Protein AF-Q87CV7-F1 (afdb_monomer_lite)

Radius of gyration: 21.13 Å; chains: 1; bounding box: 57×53×52 Å

Foldseek 3Di:
DAAEQADACPALCNVVLDAHRKDKAKAWPDPDLPPLQAKTKIKIWIQGPVRDTDIWIWTFHRDPPPQDADADDPPDLEQPPPDFDDPHSRSVVNCVVQNPPPPRTRYYHDAHDDQFDWDDPPDPWIFTFDGHAPGQCLVQQAWGGKTFDPPWFQPWDWDDDRNWIKIFTQTKTWIQHPVRDITIGTDGDIHIDYPRAWIWTWDCDPQEIEIETAEQDLVSLVVVLVSVVPDNHLEYEYELANHQYYDPVSLLSSCLQQDPWQQWQKWKAFPPDIDTDTRHPDGDHDPRAYAYEYTQNRHASSLSNNLSCVVVVSYFYFEAFYNLHNFQWDWDQDPVRDIDTGGGIFIAGPVRHGSHPGTDGGPYYDYQTSVCSNVSHDLRVVQRVQVSVVHHDD

Secondary structure (DSSP, 8-state):
-EEE----TTSHHHHTT--TT-EEEEEESSS----TTSPEEEEEEEE-TT--EEEEEEEEPPPPTTPPPPPPPTT--EEE--SSS-SSHHHHHHTHHHHH-TTS---EEE----SEEE--TTSSS-BEEEE-TTSHHHHTT--TT-EEPTT-B--EEEEEETTEEEEEEEEEEEEE-TTS-EEEEEEEEEEEE----S-EEEEEETTEEEEEESSB-HHHHHHHHHHHHHS--SEEEEE-TT---B-TTHHHHHHHTTS-TT-EEEEEEETTEEEEEEPPSS-----S-EEEEE-TT--THHHHHHHHHHHTTS-EEEES-------EEEEEE-TTS-EEEEEEEEEE-TTS-B-TTT----SEE----HHHHHHT--HHHHHHHHHHTT----

Structure (mmCIF, N/CA/C/O backbone):
data_AF-Q87CV7-F1
#
_entry.id   AF-Q87CV7-F1
#
loop_
_atom_site.group_PDB
_atom_site.id
_atom_site.type_symbol
_atom_site.label_atom_id
_atom_site.label_alt_id
_atom_site.label_comp_id
_atom_site.label_asym_id
_atom_site.label_entity_id
_atom_site.label_seq_id
_atom_site.pdbx_PDB_ins_code
_atom_site.Cartn_x
_atom_site.Cartn_y
_atom_site.Cartn_z
_atom_site.occupancy
_atom_site.B_iso_or_equiv
_atom_site.auth_seq_id
_atom_site.auth_comp_id
_atom_site.auth_asym_id
_atom_site.auth_atom_id
_atom_site.pdbx_PDB_model_num
ATOM 1 N N . MET A 1 1 ? -0.797 21.996 -19.245 1.00 59.47 1 MET A N 1
ATOM 2 C CA . MET A 1 1 ? -0.765 20.601 -18.753 1.00 59.47 1 MET A CA 1
ATOM 3 C C . MET A 1 1 ? 0.389 19.890 -19.426 1.00 59.47 1 MET A C 1
ATOM 5 O O . MET A 1 1 ? 0.433 19.869 -20.654 1.00 59.47 1 MET A O 1
ATOM 9 N N . SER A 1 2 ? 1.285 19.323 -18.631 1.00 57.88 2 SER A N 1
ATOM 10 C CA . SER A 1 2 ? 2.445 18.556 -19.068 1.00 57.88 2 SER A CA 1
ATOM 11 C C . SER A 1 2 ? 2.042 17.174 -19.558 1.00 57.88 2 SER A C 1
ATOM 13 O O . SER A 1 2 ? 1.225 16.517 -18.917 1.00 57.88 2 SER A O 1
ATOM 15 N N . LYS A 1 3 ? 2.643 16.684 -20.645 1.00 57.72 3 LYS A N 1
ATOM 16 C CA . LYS A 1 3 ? 2.554 15.259 -21.006 1.00 57.72 3 LYS A CA 1
ATOM 17 C C . LYS A 1 3 ? 3.540 14.445 -20.162 1.00 57.72 3 LYS A C 1
ATOM 19 O O . LYS A 1 3 ? 4.710 14.809 -20.075 1.00 57.72 3 LYS A O 1
ATOM 24 N N . VAL A 1 4 ? 3.081 13.340 -19.583 1.00 59.94 4 VAL A N 1
ATOM 25 C CA . VAL A 1 4 ? 3.905 12.357 -18.871 1.00 59.94 4 VAL A CA 1
ATOM 26 C C . VAL A 1 4 ? 4.611 11.502 -19.908 1.00 59.94 4 VAL A C 1
ATOM 28 O O . VAL A 1 4 ? 3.972 10.778 -20.666 1.00 59.94 4 VAL A O 1
ATOM 31 N N . LEU A 1 5 ? 5.930 11.591 -19.983 1.00 49.81 5 LEU A N 1
ATOM 32 C CA . LEU A 1 5 ? 6.714 10.846 -20.968 1.00 49.81 5 LEU A CA 1
ATOM 33 C C . LEU A 1 5 ? 7.388 9.622 -20.361 1.00 49.81 5 LEU A C 1
ATOM 35 O O . LEU A 1 5 ? 7.790 8.726 -21.097 1.00 49.81 5 LEU A O 1
ATOM 39 N N . SER A 1 6 ? 7.479 9.558 -19.035 1.00 50.50 6 SER A N 1
ATOM 40 C CA . SER A 1 6 ? 7.930 8.392 -18.274 1.00 50.50 6 SER A CA 1
ATOM 41 C C . SER A 1 6 ? 7.643 8.623 -16.767 1.00 50.50 6 SER A C 1
ATOM 43 O O . SER A 1 6 ? 7.444 9.774 -16.375 1.00 50.50 6 SER A O 1
ATOM 45 N N . LEU A 1 7 ? 7.476 7.563 -15.951 1.00 57.84 7 LEU A N 1
ATOM 46 C CA . LEU A 1 7 ? 7.056 7.670 -14.538 1.00 57.84 7 LEU A CA 1
ATOM 47 C C . LEU A 1 7 ? 7.445 6.442 -13.684 1.00 57.84 7 LEU A C 1
ATOM 49 O O . LEU A 1 7 ? 7.144 5.319 -14.078 1.00 57.84 7 LEU A O 1
ATOM 53 N N . GLU A 1 8 ? 8.054 6.648 -12.509 1.00 53.50 8 GLU A N 1
ATOM 54 C CA . GLU A 1 8 ? 8.422 5.584 -11.553 1.00 53.50 8 GLU A CA 1
ATOM 55 C C . GLU A 1 8 ? 7.180 4.942 -10.944 1.00 53.50 8 GLU A C 1
ATOM 57 O O . GLU A 1 8 ? 6.275 5.657 -10.506 1.00 53.50 8 GLU A O 1
ATOM 62 N N . THR A 1 9 ? 7.165 3.613 -10.831 1.00 51.00 9 THR A N 1
ATOM 63 C CA . THR A 1 9 ? 6.033 2.880 -10.233 1.00 51.00 9 THR A CA 1
ATOM 64 C C . THR A 1 9 ? 5.807 3.212 -8.767 1.00 51.00 9 THR A C 1
ATOM 66 O O . THR A 1 9 ? 4.702 3.098 -8.258 1.00 51.00 9 THR A O 1
ATOM 69 N N . TRP A 1 10 ? 6.861 3.654 -8.091 1.00 50.94 10 TRP A N 1
ATOM 70 C CA . TRP A 1 10 ? 6.810 4.044 -6.691 1.00 50.94 10 TRP A CA 1
ATOM 71 C C . TRP A 1 10 ? 6.433 5.510 -6.503 1.00 50.94 10 TRP A C 1
ATOM 73 O O . TRP A 1 10 ? 6.238 5.924 -5.371 1.00 50.94 10 TRP A O 1
ATOM 83 N N . SER A 1 11 ? 6.356 6.314 -7.573 1.00 60.00 11 SER A N 1
ATOM 84 C CA . SER A 1 11 ? 6.033 7.737 -7.445 1.00 60.00 11 SER A CA 1
ATOM 85 C C . SER A 1 11 ? 4.602 7.933 -6.921 1.00 60.00 11 SER A C 1
ATOM 87 O O . SER A 1 11 ? 3.707 7.155 -7.275 1.00 60.00 11 SER A O 1
ATOM 89 N N . PRO A 1 12 ? 4.329 9.012 -6.162 1.00 62.84 12 PRO A N 1
ATOM 90 C CA . PRO A 1 12 ? 2.970 9.308 -5.718 1.00 62.84 12 PRO A CA 1
ATOM 91 C C . PRO A 1 12 ? 2.009 9.450 -6.907 1.00 62.84 12 PRO A C 1
ATOM 93 O O . PRO A 1 12 ? 0.870 9.004 -6.847 1.00 62.84 12 PRO A O 1
ATOM 96 N N . LEU A 1 13 ? 2.464 10.007 -8.034 1.00 69.75 13 LEU A N 1
ATOM 97 C CA . LEU A 1 13 ? 1.660 10.118 -9.256 1.00 69.75 13 LEU A CA 1
ATOM 98 C C . LEU A 1 13 ? 1.253 8.742 -9.801 1.00 69.75 13 LEU A C 1
ATOM 100 O O . LEU A 1 13 ? 0.099 8.535 -10.182 1.00 69.75 13 LEU A O 1
ATOM 104 N N . TYR A 1 14 ? 2.179 7.784 -9.814 1.00 68.12 14 TYR A N 1
ATOM 105 C CA . TYR A 1 14 ? 1.901 6.443 -10.314 1.00 68.12 14 TYR A CA 1
ATOM 106 C C . TYR A 1 14 ? 0.909 5.694 -9.422 1.00 68.12 14 TYR A C 1
ATOM 108 O O . TYR A 1 14 ? -0.014 5.055 -9.948 1.00 68.12 14 TYR A O 1
ATOM 116 N N . ALA A 1 15 ? 1.043 5.839 -8.099 1.00 62.12 15 ALA A N 1
ATOM 117 C CA . ALA A 1 15 ? 0.104 5.301 -7.114 1.00 62.12 15 ALA A CA 1
ATOM 118 C C . ALA A 1 15 ? -1.333 5.804 -7.355 1.00 62.12 15 ALA A C 1
ATOM 120 O O . ALA A 1 15 ? -2.298 5.059 -7.196 1.00 62.12 15 ALA A O 1
ATOM 121 N N . HIS A 1 16 ? -1.488 7.027 -7.869 1.00 71.44 16 HIS A N 1
ATOM 122 C CA . HIS A 1 16 ? -2.791 7.582 -8.244 1.00 71.44 16 HIS A CA 1
ATOM 123 C C . HIS A 1 16 ? -3.265 7.240 -9.651 1.00 71.44 16 HIS A C 1
ATOM 125 O O . HIS A 1 16 ? -4.290 7.760 -10.095 1.00 71.44 16 HIS A O 1
ATOM 131 N N . GLY A 1 17 ? -2.590 6.340 -10.356 1.00 69.44 17 GLY A N 1
ATOM 132 C CA . GLY A 1 17 ? -3.036 5.915 -11.677 1.00 69.44 17 GLY A CA 1
ATOM 133 C C . GLY A 1 17 ? -2.539 6.794 -12.822 1.00 69.44 17 GLY A C 1
ATOM 134 O O . GLY A 1 17 ? -2.975 6.575 -13.947 1.00 69.44 17 GLY A O 1
ATOM 135 N N . VAL A 1 18 ? -1.624 7.742 -12.581 1.00 73.00 18 VAL A N 1
ATOM 136 C CA . VAL A 1 18 ? -0.948 8.453 -13.674 1.00 73.00 18 VAL A CA 1
ATOM 137 C C . VAL A 1 18 ? -0.052 7.469 -14.423 1.00 73.00 18 VAL A C 1
ATOM 139 O O . VAL A 1 18 ? 0.649 6.652 -13.817 1.00 73.00 18 VAL A O 1
ATOM 142 N N . ARG A 1 19 ? -0.087 7.511 -15.753 1.00 72.69 19 ARG A N 1
ATOM 143 C CA . ARG A 1 19 ? 0.708 6.655 -16.636 1.00 72.69 19 ARG A CA 1
ATOM 144 C C . ARG A 1 19 ? 1.446 7.478 -17.681 1.00 72.69 19 ARG A C 1
ATOM 146 O O . ARG A 1 19 ? 1.145 8.643 -17.930 1.00 72.69 19 ARG A O 1
ATOM 153 N N . VAL A 1 20 ? 2.417 6.835 -18.321 1.00 67.75 20 VAL A N 1
ATOM 154 C CA . VAL A 1 20 ? 3.064 7.378 -19.516 1.00 67.75 20 VAL A CA 1
ATOM 155 C C . VAL A 1 20 ? 2.007 7.660 -20.586 1.00 67.75 20 VAL A C 1
ATOM 157 O O . VAL A 1 20 ? 1.092 6.869 -20.796 1.00 67.75 20 VAL A O 1
ATOM 160 N N . GLY A 1 21 ? 2.114 8.818 -21.228 1.00 61.22 21 GLY A N 1
ATOM 161 C CA . GLY A 1 21 ? 1.169 9.322 -22.220 1.00 61.22 21 GLY A CA 1
ATOM 162 C C . GLY A 1 21 ? 0.087 10.247 -21.658 1.00 61.22 21 GLY A C 1
ATOM 163 O O . GLY A 1 21 ? -0.447 11.051 -22.427 1.00 61.22 21 GLY A O 1
ATOM 164 N N . ASP A 1 22 ? -0.200 10.184 -20.356 1.00 74.44 22 ASP A N 1
ATOM 165 C CA . ASP A 1 22 ? -1.218 11.019 -19.714 1.00 74.44 22 ASP A CA 1
ATOM 166 C C . ASP A 1 22 ? -0.803 12.496 -19.664 1.00 74.44 22 ASP A C 1
ATOM 168 O O . ASP A 1 22 ? 0.359 12.850 -19.875 1.00 74.44 22 ASP A O 1
ATOM 172 N N . ARG A 1 23 ? -1.758 13.387 -19.389 1.00 69.25 23 ARG A N 1
ATOM 173 C CA . ARG A 1 23 ? -1.505 14.815 -19.174 1.00 69.25 23 ARG A CA 1
ATOM 174 C C . ARG A 1 23 ? -1.746 15.170 -17.716 1.00 69.25 23 ARG A C 1
ATOM 176 O O . ARG A 1 23 ? -2.777 14.802 -17.168 1.00 69.25 23 ARG A O 1
ATOM 183 N N . ILE A 1 24 ? -0.838 15.918 -17.103 1.00 69.62 24 ILE A N 1
ATOM 184 C CA . ILE A 1 24 ? -0.969 16.381 -15.719 1.00 69.62 24 ILE A CA 1
ATOM 185 C C . ILE A 1 24 ? -0.752 17.892 -15.605 1.00 69.62 24 ILE A C 1
ATOM 187 O O . ILE A 1 24 ? -0.090 18.512 -16.435 1.00 69.62 24 ILE A O 1
ATOM 191 N N . LEU A 1 25 ? -1.311 18.496 -14.572 1.00 63.84 25 LEU A N 1
ATOM 192 C CA . LEU A 1 25 ? -0.967 19.822 -14.077 1.00 63.84 25 LEU A CA 1
ATOM 193 C C . LEU A 1 25 ? -0.673 19.651 -12.591 1.00 63.84 25 LEU A C 1
ATOM 195 O O . LEU A 1 25 ? -1.509 19.108 -11.876 1.00 63.84 25 LEU A O 1
ATOM 199 N N . LEU A 1 26 ? 0.514 20.067 -12.165 1.00 66.50 26 LEU A N 1
ATOM 200 C CA . LEU A 1 26 ? 0.922 20.037 -10.766 1.00 66.50 26 LEU A CA 1
ATOM 201 C C . LEU A 1 26 ? 0.898 21.459 -10.223 1.00 66.50 26 LEU A C 1
ATOM 203 O O . LEU A 1 26 ? 1.357 22.369 -10.911 1.00 66.50 26 LEU A O 1
ATOM 207 N N . ASP A 1 27 ? 0.385 21.616 -9.010 1.00 64.06 27 ASP A N 1
ATOM 208 C CA . ASP A 1 27 ? 0.384 22.869 -8.259 1.00 64.06 27 ASP A CA 1
ATOM 209 C C . ASP A 1 27 ? 0.760 22.592 -6.794 1.00 64.06 27 ASP A C 1
ATOM 211 O O . ASP A 1 27 ? 0.658 21.455 -6.322 1.00 64.06 27 ASP A O 1
ATOM 215 N N . THR A 1 28 ? 1.211 23.615 -6.074 1.00 73.31 28 THR A N 1
ATOM 216 C CA . THR A 1 28 ? 1.473 23.536 -4.631 1.00 73.31 28 THR A CA 1
ATOM 217 C C . THR A 1 28 ? 0.249 23.976 -3.840 1.00 73.31 28 THR A C 1
ATOM 219 O O . THR A 1 28 ? -0.378 24.989 -4.143 1.00 73.31 28 THR A O 1
ATOM 222 N N . LEU A 1 29 ? -0.084 23.219 -2.796 1.00 72.50 29 LEU A N 1
ATOM 223 C CA . LEU A 1 29 ? -1.111 23.606 -1.825 1.00 72.50 29 LEU A CA 1
ATOM 224 C C . LEU A 1 29 ? -0.536 24.436 -0.675 1.00 72.50 29 LEU A C 1
ATOM 226 O O . LEU A 1 29 ? -1.286 25.071 0.068 1.00 72.50 29 LEU A O 1
ATOM 230 N N . ASP A 1 30 ? 0.785 24.432 -0.514 1.00 75.50 30 ASP A N 1
ATOM 231 C CA . ASP A 1 30 ? 1.468 25.230 0.492 1.00 75.50 30 ASP A CA 1
ATOM 232 C C . ASP A 1 30 ? 1.841 26.604 -0.076 1.00 75.50 30 ASP A C 1
ATOM 234 O O . ASP A 1 30 ? 2.359 26.721 -1.188 1.00 75.50 30 ASP A O 1
ATOM 238 N N . THR A 1 31 ? 1.598 27.651 0.718 1.00 65.94 31 THR A N 1
ATOM 239 C CA . THR A 1 31 ? 1.900 29.051 0.369 1.00 65.94 31 THR A CA 1
ATOM 240 C C . THR A 1 31 ? 3.389 29.374 0.428 1.00 65.94 31 THR A C 1
ATOM 242 O O . THR A 1 31 ? 3.829 30.360 -0.153 1.00 65.94 31 THR A O 1
ATOM 245 N N . ASP A 1 32 ? 4.161 28.573 1.163 1.00 69.12 32 ASP A N 1
ATOM 246 C CA . ASP A 1 32 ? 5.610 28.687 1.227 1.00 69.12 32 ASP A CA 1
ATOM 247 C C . ASP A 1 32 ? 6.246 27.300 1.235 1.00 69.12 32 ASP A C 1
ATOM 249 O O . ASP A 1 32 ? 6.211 26.578 2.229 1.00 69.12 32 ASP A O 1
ATOM 253 N N . ILE A 1 33 ? 6.853 26.951 0.106 1.00 68.56 33 ILE A N 1
ATOM 254 C CA . ILE A 1 33 ? 7.613 25.714 -0.054 1.00 68.56 33 ILE A CA 1
ATOM 255 C C . ILE A 1 33 ? 9.106 25.908 0.235 1.00 68.56 33 ILE A C 1
ATOM 257 O O . ILE A 1 33 ? 9.883 25.017 -0.068 1.00 68.56 33 ILE A O 1
ATOM 261 N N . SER A 1 34 ? 9.559 27.049 0.771 1.00 67.75 34 SER A N 1
ATOM 262 C CA . SER A 1 34 ? 10.992 27.321 0.993 1.00 67.75 34 SER A CA 1
ATOM 263 C C . SER A 1 34 ? 11.606 26.550 2.169 1.00 67.75 34 SER A C 1
ATOM 265 O O . SER A 1 34 ? 12.819 26.317 2.187 1.00 67.75 34 SER A O 1
ATOM 267 N N . ASP A 1 35 ? 10.782 26.115 3.127 1.00 72.50 35 ASP A N 1
ATOM 268 C CA . ASP A 1 35 ? 11.215 25.342 4.292 1.00 72.50 35 ASP A CA 1
ATOM 269 C C . ASP A 1 35 ? 11.581 23.908 3.881 1.00 72.50 35 ASP A C 1
ATOM 271 O O . ASP A 1 35 ? 10.729 23.070 3.593 1.00 72.50 35 ASP A O 1
ATOM 275 N N . LYS A 1 36 ? 12.884 23.619 3.849 1.00 65.19 36 LYS A N 1
ATOM 276 C CA . LYS A 1 36 ? 13.444 22.330 3.408 1.00 65.19 36 LYS A CA 1
ATOM 277 C C . LYS A 1 36 ? 13.217 21.188 4.399 1.00 65.19 36 LYS A C 1
ATOM 279 O O . LYS A 1 36 ? 13.501 20.044 4.064 1.00 65.19 36 LYS A O 1
ATOM 284 N N . ASN A 1 37 ? 12.742 21.499 5.604 1.00 66.69 37 ASN A N 1
ATOM 285 C CA . ASN A 1 37 ? 12.539 20.523 6.671 1.00 66.69 37 ASN A CA 1
ATOM 286 C C . ASN A 1 37 ? 11.070 20.112 6.827 1.00 66.69 37 ASN A C 1
ATOM 288 O O . ASN A 1 37 ? 1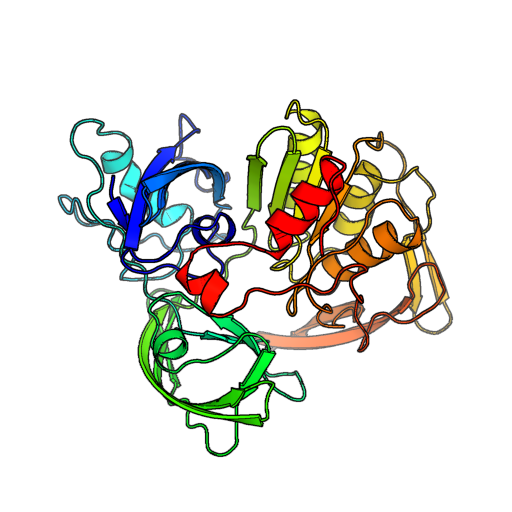0.756 19.315 7.710 1.00 66.69 37 ASN A O 1
ATOM 292 N N . LYS A 1 38 ? 10.165 20.656 6.006 1.00 70.25 38 LYS A N 1
ATOM 293 C CA . LYS A 1 38 ? 8.736 20.329 6.033 1.00 70.25 38 LYS A CA 1
ATOM 294 C C . LYS A 1 38 ? 8.317 19.647 4.742 1.00 70.25 38 LYS A C 1
ATOM 296 O O . LYS A 1 38 ? 8.715 20.146 3.698 1.00 70.25 38 LYS A O 1
ATOM 301 N N . PRO A 1 39 ? 7.484 18.594 4.792 1.00 69.06 39 PRO A N 1
ATOM 302 C CA . PRO A 1 39 ? 6.888 18.021 3.593 1.00 69.06 39 PRO A CA 1
ATOM 303 C C . PRO A 1 39 ? 6.178 19.086 2.750 1.00 69.06 39 PRO A C 1
ATOM 305 O O . PRO A 1 39 ? 5.566 19.996 3.310 1.00 69.06 39 PRO A O 1
ATOM 308 N N . VAL A 1 40 ? 6.226 18.943 1.426 1.00 72.62 40 VAL A N 1
ATOM 309 C CA . VAL A 1 40 ? 5.489 19.806 0.488 1.00 72.62 40 VAL A CA 1
ATOM 310 C C . VAL A 1 40 ? 4.243 19.083 0.006 1.00 72.62 40 VAL A C 1
ATOM 312 O O . VAL A 1 40 ? 4.328 17.957 -0.492 1.00 72.62 40 VAL A O 1
ATOM 315 N N . ARG A 1 41 ? 3.091 19.741 0.130 1.00 75.88 41 ARG A N 1
ATOM 316 C CA . ARG A 1 41 ? 1.799 19.241 -0.340 1.00 75.88 41 ARG A CA 1
ATOM 317 C C . ARG A 1 41 ? 1.542 19.693 -1.764 1.00 75.88 41 ARG A C 1
ATOM 319 O O . ARG A 1 41 ? 1.539 20.888 -2.068 1.00 75.88 41 ARG A O 1
ATOM 326 N N . LEU A 1 42 ? 1.292 18.724 -2.631 1.00 75.06 42 LEU A N 1
ATOM 327 C CA . LEU A 1 42 ? 1.059 18.946 -4.047 1.00 75.06 42 LEU A CA 1
ATOM 328 C C . LEU A 1 42 ? -0.345 18.528 -4.436 1.00 75.06 42 LEU A C 1
ATOM 330 O O . LEU A 1 42 ? -0.855 17.500 -3.997 1.00 75.06 42 LEU A O 1
ATOM 334 N N . TYR A 1 43 ? -0.927 19.318 -5.325 1.00 77.56 43 TYR A N 1
ATOM 335 C CA . TYR A 1 43 ? -2.158 19.016 -6.025 1.00 77.56 43 TYR A CA 1
ATOM 336 C C . TYR A 1 43 ? -1.835 18.605 -7.463 1.00 77.56 43 TYR A C 1
ATOM 338 O O . TYR A 1 43 ? -1.016 19.232 -8.137 1.00 77.56 43 TYR A O 1
ATOM 346 N N . CYS A 1 44 ? -2.484 17.547 -7.946 1.00 77.94 44 CYS A N 1
ATOM 347 C CA . CYS A 1 44 ? -2.369 17.077 -9.319 1.00 77.94 44 CYS A CA 1
ATOM 348 C C . CYS A 1 44 ? -3.739 17.013 -9.991 1.00 77.94 44 CYS A C 1
ATOM 350 O O . CYS A 1 44 ? -4.612 16.253 -9.568 1.00 77.94 44 CYS A O 1
ATOM 352 N N . TYR A 1 45 ? -3.882 17.738 -11.099 1.00 73.12 45 TYR A N 1
ATOM 353 C CA . TYR A 1 45 ? -4.975 17.578 -12.052 1.00 73.12 45 TYR A CA 1
ATOM 354 C C . TYR A 1 45 ? -4.506 16.687 -13.209 1.00 73.12 45 TYR A C 1
ATOM 356 O O . TYR A 1 45 ? -3.627 17.061 -13.985 1.00 73.12 45 TYR A O 1
ATOM 364 N N . HIS A 1 46 ? -5.074 15.490 -13.325 1.00 82.69 46 HIS A N 1
ATOM 365 C CA . HIS A 1 46 ? -4.677 14.421 -14.244 1.00 82.69 46 HIS A CA 1
ATOM 366 C C . HIS A 1 46 ? -5.764 14.158 -15.290 1.00 82.69 46 HIS A C 1
ATOM 368 O O . HIS A 1 46 ? -6.943 14.042 -14.970 1.00 82.69 46 HIS A O 1
ATOM 374 N N . ILE A 1 47 ? -5.364 14.036 -16.556 1.00 72.62 47 ILE A N 1
ATOM 375 C CA . ILE A 1 47 ? -6.194 13.564 -17.666 1.00 72.62 47 ILE A CA 1
ATOM 376 C C . ILE A 1 47 ? -5.494 12.369 -18.299 1.00 72.62 47 ILE A C 1
ATOM 378 O O . ILE A 1 47 ? -4.394 12.509 -18.843 1.00 72.62 47 ILE A O 1
ATOM 382 N N . ASN A 1 48 ? -6.125 11.199 -18.258 1.00 78.31 48 ASN A N 1
ATOM 383 C CA . ASN A 1 48 ? -5.547 10.019 -18.883 1.00 78.31 48 ASN A CA 1
ATOM 384 C C . ASN A 1 48 ? -5.675 10.043 -20.418 1.00 78.31 48 ASN A C 1
ATOM 386 O O . ASN A 1 48 ? -6.401 10.852 -20.998 1.00 78.31 48 ASN A O 1
ATOM 390 N N . THR A 1 49 ? -4.983 9.129 -21.097 1.00 71.81 49 THR A N 1
ATOM 391 C CA . THR A 1 49 ? -5.046 8.979 -22.570 1.00 71.81 49 THR A CA 1
ATOM 392 C C . THR A 1 49 ? -6.452 8.751 -23.152 1.00 71.81 49 THR A C 1
ATOM 394 O O . THR A 1 49 ? -6.660 9.025 -24.332 1.00 71.81 49 THR A O 1
ATOM 397 N N . ALA A 1 50 ? -7.423 8.310 -22.346 1.00 69.81 50 ALA A N 1
ATOM 398 C CA . ALA A 1 50 ? -8.828 8.158 -22.734 1.00 69.81 50 ALA A CA 1
ATOM 399 C C . ALA A 1 50 ? -9.688 9.410 -22.442 1.00 69.81 50 ALA A C 1
ATOM 401 O O . ALA A 1 50 ? -10.893 9.397 -22.674 1.00 69.81 50 ALA A O 1
ATOM 402 N N . GLY A 1 51 ? -9.094 10.489 -21.922 1.00 74.06 51 GLY A N 1
ATOM 403 C CA . GLY A 1 51 ? -9.785 11.734 -21.578 1.00 74.06 51 GLY A CA 1
ATOM 404 C C . GLY A 1 51 ? -10.454 11.745 -20.198 1.00 74.06 51 GLY A C 1
ATOM 405 O O . GLY A 1 51 ? -11.104 12.733 -19.856 1.00 74.06 51 GLY A O 1
ATOM 406 N N . VAL A 1 52 ? -10.292 10.690 -19.390 1.00 76.62 52 VAL A N 1
ATOM 407 C CA . VAL A 1 52 ? -10.830 10.630 -18.021 1.00 76.62 52 VAL A CA 1
ATOM 408 C C . VAL A 1 52 ? -10.027 11.560 -17.121 1.00 76.62 52 VAL A C 1
ATOM 410 O O . VAL A 1 52 ? -8.797 11.516 -17.112 1.00 76.62 52 VAL A O 1
ATOM 413 N N . LYS A 1 53 ? -10.742 12.391 -16.362 1.00 82.44 53 LYS A N 1
ATOM 414 C CA . LYS A 1 53 ? -10.186 13.413 -15.473 1.00 82.44 53 LYS A CA 1
ATOM 415 C C . LYS A 1 53 ? -10.148 12.906 -14.033 1.00 82.44 53 LYS A C 1
ATOM 417 O O . LYS A 1 53 ? -11.115 12.298 -13.577 1.00 82.44 53 LYS A O 1
ATOM 422 N N . LYS A 1 54 ? -9.054 13.173 -13.324 1.00 80.94 54 LYS A N 1
ATOM 423 C CA . LYS A 1 54 ? -8.836 12.786 -11.930 1.00 80.94 54 LYS A CA 1
ATOM 424 C C . LYS A 1 54 ? -8.054 13.880 -11.207 1.00 80.94 54 LYS A C 1
ATOM 426 O O . LYS A 1 54 ? -7.128 14.446 -11.771 1.00 80.94 54 LYS A O 1
ATOM 431 N N . GLU A 1 55 ? -8.412 14.148 -9.960 1.00 83.50 55 GLU A N 1
ATOM 432 C CA . GLU A 1 55 ? -7.739 15.139 -9.114 1.00 83.50 55 GLU A CA 1
ATOM 433 C C . GLU A 1 55 ? -7.321 14.479 -7.810 1.00 83.50 55 GLU A C 1
ATOM 435 O O . GLU A 1 55 ? -8.091 13.693 -7.248 1.00 83.50 55 GLU A O 1
ATOM 440 N N . PHE A 1 56 ? -6.101 14.737 -7.354 1.00 77.62 56 PHE A N 1
ATOM 441 C CA . PHE A 1 56 ? -5.601 14.157 -6.114 1.00 77.62 56 PHE A CA 1
ATOM 442 C C . PHE A 1 56 ? -4.482 14.985 -5.497 1.00 77.62 56 PHE A C 1
ATOM 444 O O . PHE A 1 56 ? -3.783 15.728 -6.187 1.00 77.62 56 PHE A O 1
ATOM 451 N N . GLU A 1 57 ? -4.308 14.801 -4.193 1.00 84.31 57 GLU A N 1
ATOM 452 C CA . GLU A 1 57 ? -3.281 15.456 -3.398 1.00 84.31 57 GLU A CA 1
ATOM 453 C C . GLU A 1 57 ? -2.277 14.420 -2.891 1.00 84.31 57 GLU A C 1
ATOM 455 O O . GLU A 1 57 ? -2.624 13.271 -2.587 1.00 84.31 57 GLU A O 1
ATOM 460 N N . PHE A 1 58 ? -1.013 14.811 -2.808 1.00 73.19 58 PHE A N 1
ATOM 461 C CA . PHE A 1 58 ? 0.035 13.963 -2.258 1.00 73.19 58 PHE A CA 1
ATOM 462 C C . PHE A 1 58 ? 1.133 14.789 -1.610 1.00 73.19 58 PHE A C 1
ATOM 464 O O . PHE A 1 58 ? 1.388 15.928 -2.005 1.00 73.19 58 PHE A O 1
ATOM 471 N N . ASP A 1 59 ? 1.814 14.176 -0.648 1.00 74.31 59 ASP A N 1
ATOM 472 C CA . ASP A 1 59 ? 2.903 14.830 0.062 1.00 74.31 59 ASP A CA 1
ATOM 473 C C . ASP A 1 59 ? 4.234 14.292 -0.456 1.00 74.31 59 ASP A C 1
ATOM 475 O O . ASP A 1 59 ? 4.414 13.080 -0.626 1.00 74.31 59 ASP A O 1
ATOM 479 N N . LEU A 1 60 ? 5.181 15.201 -0.673 1.00 69.12 60 LEU A N 1
ATOM 480 C CA . LEU A 1 60 ? 6.585 14.857 -0.835 1.00 69.12 60 LEU A CA 1
ATOM 481 C C . LEU A 1 60 ? 7.302 15.077 0.499 1.00 69.12 60 LEU A C 1
ATOM 483 O O . LEU A 1 60 ? 7.290 16.200 1.005 1.00 69.12 60 LEU A O 1
ATOM 487 N N . PRO A 1 61 ? 7.911 14.034 1.080 1.00 62.47 61 PRO A N 1
ATOM 488 C CA . PRO A 1 61 ? 8.599 14.141 2.357 1.00 62.47 61 PRO A CA 1
ATOM 489 C C . PRO A 1 61 ? 9.877 14.972 2.234 1.00 62.47 61 PRO A C 1
ATOM 491 O O . PRO A 1 61 ? 10.490 15.060 1.162 1.00 62.47 61 PRO A O 1
ATOM 494 N N . ALA A 1 62 ? 10.297 15.537 3.368 1.00 61.25 62 ALA A N 1
ATOM 495 C CA . ALA A 1 62 ? 11.556 16.259 3.465 1.00 61.25 62 ALA A CA 1
ATOM 496 C C . ALA A 1 62 ? 12.736 15.348 3.089 1.00 61.25 62 ALA A C 1
ATOM 498 O O . ALA A 1 62 ? 12.778 14.188 3.515 1.00 61.25 62 ALA A O 1
ATOM 499 N N . PRO A 1 63 ? 13.718 15.838 2.308 1.00 53.62 63 PRO A N 1
ATOM 500 C CA . PRO A 1 63 ? 14.908 15.058 2.019 1.00 53.62 63 PRO A CA 1
ATOM 501 C C . PRO A 1 63 ? 15.649 14.733 3.329 1.00 53.62 63 PRO A C 1
ATOM 503 O O . PRO A 1 63 ? 15.699 15.579 4.226 1.00 53.62 63 PRO A O 1
ATOM 506 N N . PRO A 1 64 ? 16.310 13.567 3.437 1.00 48.31 64 PRO A N 1
ATOM 507 C CA . PRO A 1 64 ? 17.203 13.293 4.556 1.00 48.31 64 PRO A CA 1
ATOM 508 C C . PRO A 1 64 ? 18.255 14.402 4.710 1.00 48.31 64 PRO A C 1
ATOM 510 O O . PRO A 1 64 ? 18.790 14.901 3.711 1.00 48.31 64 PRO A O 1
ATOM 513 N N . LEU A 1 65 ? 18.575 14.758 5.959 1.00 45.25 65 LEU A N 1
ATOM 514 C CA . LEU A 1 65 ? 19.605 15.745 6.306 1.00 45.25 65 LEU A CA 1
ATOM 515 C C . LEU A 1 65 ? 20.903 15.487 5.517 1.00 45.25 65 LEU A C 1
ATOM 517 O O . LEU A 1 65 ? 21.516 14.428 5.642 1.00 45.25 65 LEU A O 1
ATOM 521 N N . GLY A 1 66 ? 21.322 16.469 4.710 1.00 44.72 66 GLY A N 1
ATOM 522 C CA . GLY A 1 66 ? 22.556 16.415 3.913 1.00 44.72 66 GLY A CA 1
ATOM 523 C C . GLY A 1 66 ? 22.387 16.097 2.421 1.00 44.72 66 GLY A C 1
ATOM 524 O O . GLY A 1 66 ? 23.389 16.021 1.711 1.00 44.72 66 GLY A O 1
ATOM 525 N N . ALA A 1 67 ? 21.161 15.941 1.909 1.00 41.44 67 ALA A N 1
ATOM 526 C CA . ALA A 1 67 ? 20.933 15.805 0.468 1.00 41.44 67 ALA A CA 1
ATOM 527 C C . ALA A 1 67 ? 21.253 17.118 -0.285 1.00 41.44 67 ALA A C 1
ATOM 529 O O . ALA A 1 67 ? 20.679 18.169 0.005 1.00 41.44 67 ALA A O 1
ATOM 530 N N . GLN A 1 68 ? 22.165 17.070 -1.265 1.00 42.03 68 GLN A N 1
ATOM 531 C CA . GLN A 1 68 ? 22.458 18.216 -2.136 1.00 42.03 68 GLN A CA 1
ATOM 532 C C . GLN A 1 68 ? 21.342 18.424 -3.173 1.00 42.03 68 GLN A C 1
ATOM 534 O O . GLN A 1 68 ? 20.948 17.487 -3.870 1.00 42.03 68 GLN A O 1
ATOM 539 N N . GLN A 1 69 ? 20.867 19.667 -3.295 1.00 45.22 69 GLN A N 1
ATOM 540 C CA . GLN A 1 69 ? 19.926 20.095 -4.333 1.00 45.22 69 GLN A CA 1
ATOM 541 C C . GLN A 1 69 ? 20.670 20.363 -5.645 1.00 45.22 69 GLN A C 1
ATOM 543 O O . GLN A 1 69 ? 21.738 20.976 -5.645 1.00 45.22 69 GLN A O 1
ATOM 548 N N . THR A 1 70 ? 20.100 19.936 -6.768 1.00 42.12 70 THR A N 1
ATOM 549 C CA . THR A 1 70 ? 20.571 20.316 -8.101 1.00 42.12 70 THR A CA 1
ATOM 550 C C . THR A 1 70 ? 19.885 21.601 -8.555 1.00 42.12 70 THR A C 1
ATOM 552 O O . THR A 1 70 ? 18.677 21.754 -8.405 1.00 42.12 70 THR A O 1
ATOM 555 N N . ALA A 1 71 ? 20.655 22.540 -9.107 1.00 40.88 71 ALA A N 1
ATOM 556 C CA . ALA A 1 71 ? 20.099 23.726 -9.752 1.00 40.88 71 ALA A CA 1
ATOM 557 C C . ALA A 1 71 ? 19.381 23.332 -11.055 1.00 40.88 71 ALA A C 1
ATOM 559 O O . ALA A 1 71 ? 19.925 22.562 -11.849 1.00 40.88 71 ALA A O 1
ATOM 560 N N . VAL A 1 72 ? 18.187 23.883 -11.278 1.00 43.06 72 VAL A N 1
ATOM 561 C CA . VAL A 1 72 ? 17.472 23.798 -12.559 1.00 43.06 72 VAL A CA 1
ATOM 562 C C . VAL A 1 72 ? 17.926 24.981 -13.426 1.00 43.06 72 VAL A C 1
ATOM 564 O O . VAL A 1 72 ? 17.888 26.116 -12.942 1.00 43.06 72 VAL A O 1
ATOM 567 N N . PRO A 1 73 ? 18.397 24.763 -14.668 1.00 41.09 73 PRO A N 1
ATOM 568 C CA . PRO A 1 73 ? 18.728 25.854 -15.582 1.00 41.09 73 PRO A CA 1
ATOM 569 C C . PRO A 1 73 ? 17.508 26.750 -15.836 1.00 41.09 73 PRO A C 1
ATOM 571 O O . PRO A 1 73 ? 16.402 26.256 -16.046 1.00 41.09 73 PRO A O 1
ATOM 574 N N . ALA A 1 74 ? 17.698 28.068 -15.828 1.00 38.75 74 ALA A N 1
ATOM 575 C CA . ALA A 1 74 ? 16.621 29.011 -16.119 1.00 38.75 74 ALA A CA 1
ATOM 576 C C . ALA A 1 74 ? 16.171 28.897 -17.589 1.00 38.75 74 ALA A C 1
ATOM 578 O O . ALA A 1 74 ? 17.011 28.941 -18.488 1.00 38.75 74 ALA A O 1
ATOM 579 N N . GLY A 1 75 ? 14.857 28.809 -17.828 1.00 42.50 75 GLY A N 1
ATOM 580 C CA . GLY A 1 75 ? 14.251 28.908 -19.166 1.00 42.50 75 GLY A CA 1
ATOM 581 C C . GLY A 1 75 ? 13.755 27.602 -19.799 1.00 42.50 75 GLY A C 1
ATOM 582 O O . GLY A 1 75 ? 13.097 27.659 -20.837 1.00 42.50 75 GLY A O 1
ATOM 583 N N . ASP A 1 76 ? 13.987 26.440 -19.183 1.00 45.31 76 ASP A N 1
ATOM 584 C CA . ASP A 1 76 ? 13.413 25.180 -19.665 1.00 45.31 76 ASP A CA 1
ATOM 585 C C . ASP A 1 76 ? 11.980 25.003 -19.133 1.00 45.31 76 ASP A C 1
ATOM 587 O O . ASP A 1 76 ? 11.750 24.648 -17.980 1.00 45.31 76 ASP A O 1
ATOM 591 N N . HIS A 1 77 ? 10.981 25.198 -20.001 1.00 47.03 77 HIS A N 1
ATOM 592 C CA . HIS A 1 77 ? 9.564 24.910 -19.706 1.00 47.03 77 HIS A CA 1
ATOM 593 C C . HIS A 1 77 ? 9.243 23.403 -19.683 1.00 47.03 77 HIS A C 1
ATOM 595 O O . HIS A 1 77 ? 8.074 23.003 -19.660 1.00 47.03 77 HIS A O 1
ATOM 601 N N . VAL A 1 78 ? 10.264 22.551 -19.736 1.00 40.97 78 VAL A N 1
A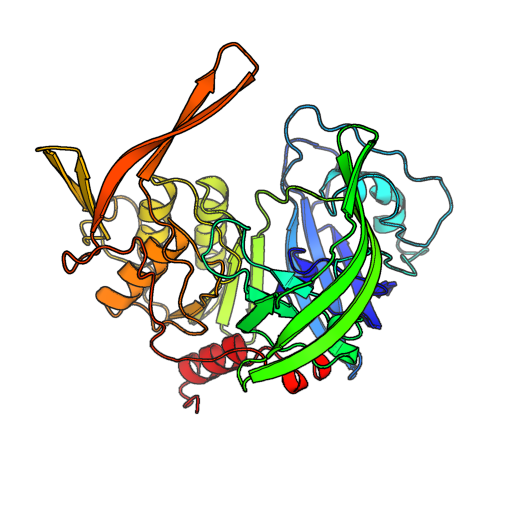TOM 602 C CA . VAL A 1 78 ? 10.178 21.095 -19.669 1.00 40.97 78 VAL A CA 1
ATOM 603 C C . VAL A 1 78 ? 10.672 20.666 -18.296 1.00 40.97 78 VAL A C 1
ATOM 605 O O . VAL A 1 78 ? 11.810 20.937 -17.924 1.00 40.97 78 VAL A O 1
ATOM 608 N N . LEU A 1 79 ? 9.836 19.945 -17.549 1.00 40.88 79 LEU A N 1
ATOM 609 C CA . LEU A 1 79 ? 10.266 19.262 -16.340 1.00 40.88 79 LEU A CA 1
ATOM 610 C C . LEU A 1 79 ? 11.131 18.058 -16.739 1.00 40.88 79 LEU A C 1
ATOM 612 O O . LEU A 1 79 ? 10.661 16.928 -16.906 1.00 40.88 79 LEU A O 1
ATOM 616 N N . HIS A 1 80 ? 12.419 18.332 -16.929 1.00 40.50 80 HIS A N 1
ATOM 617 C CA . HIS A 1 80 ? 13.465 17.331 -17.038 1.00 40.50 80 HIS A CA 1
ATOM 618 C C . HIS A 1 80 ? 13.791 16.801 -15.640 1.00 40.50 80 HIS A C 1
ATOM 620 O O . HIS A 1 80 ? 14.698 17.307 -14.984 1.00 40.50 80 HIS A O 1
ATOM 626 N N . ILE A 1 81 ? 13.129 15.727 -15.198 1.00 41.16 81 ILE A N 1
ATOM 627 C CA . ILE A 1 81 ? 13.660 14.914 -14.091 1.00 41.16 81 ILE A CA 1
ATOM 628 C C . ILE A 1 81 ? 14.730 13.995 -14.686 1.00 41.16 81 ILE A C 1
ATOM 630 O O . ILE A 1 81 ? 14.568 12.788 -14.865 1.00 41.16 81 ILE A O 1
ATOM 634 N N . ALA A 1 82 ? 15.810 14.622 -15.141 1.00 28.62 82 ALA A N 1
ATOM 635 C CA . ALA A 1 82 ? 16.897 13.966 -15.844 1.00 28.62 82 ALA A CA 1
ATOM 636 C C . ALA A 1 82 ? 18.208 14.713 -15.611 1.00 28.62 82 ALA A C 1
ATOM 638 O O . ALA A 1 82 ? 18.845 15.201 -16.538 1.00 28.62 82 ALA A O 1
ATOM 639 N N . ARG A 1 83 ? 18.613 14.771 -14.345 1.00 29.70 83 ARG A N 1
ATOM 640 C CA . ARG A 1 83 ? 19.968 14.454 -13.883 1.00 29.70 83 ARG A CA 1
ATOM 641 C C . ARG A 1 83 ? 19.959 14.618 -12.376 1.00 29.70 83 ARG A C 1
ATOM 643 O O . ARG A 1 83 ? 19.686 15.703 -11.886 1.00 29.70 83 ARG A O 1
ATOM 650 N N . PHE A 1 84 ? 20.326 13.532 -11.698 1.00 26.23 84 PHE A N 1
ATOM 651 C CA . PHE A 1 84 ? 20.436 13.409 -10.250 1.00 26.23 84 PHE A CA 1
ATOM 652 C C . PHE A 1 84 ? 19.083 13.281 -9.533 1.00 26.23 84 PHE A C 1
ATOM 654 O O . PHE A 1 84 ? 18.487 14.261 -9.143 1.00 26.23 84 PHE A O 1
ATOM 661 N N . ALA A 1 85 ? 18.709 12.024 -9.283 1.00 36.03 85 ALA A N 1
ATOM 662 C CA . ALA A 1 85 ? 17.774 11.424 -8.318 1.00 36.03 85 ALA A CA 1
ATOM 663 C C . ALA A 1 85 ? 16.666 12.237 -7.653 1.00 36.03 85 ALA A C 1
ATOM 665 O O . ALA A 1 85 ? 16.926 13.205 -6.943 1.00 36.03 85 ALA A O 1
ATOM 666 N N . ARG A 1 86 ? 15.539 11.522 -7.610 1.00 44.47 86 ARG A N 1
ATOM 667 C CA . ARG A 1 86 ? 14.353 11.677 -6.779 1.00 44.47 86 ARG A CA 1
ATOM 668 C C . ARG A 1 86 ? 13.365 12.700 -7.315 1.00 44.47 86 ARG A C 1
ATOM 670 O O . ARG A 1 86 ? 13.635 13.882 -7.292 1.00 44.47 86 ARG A O 1
ATOM 677 N N . PHE A 1 87 ? 12.155 12.221 -7.599 1.00 46.94 87 PHE A N 1
ATOM 678 C CA . PHE A 1 87 ? 10.930 13.014 -7.493 1.00 46.94 87 PHE A CA 1
ATOM 679 C C . PHE A 1 87 ? 10.696 13.379 -6.012 1.00 46.94 87 PHE A C 1
ATOM 681 O O . PHE A 1 87 ? 9.800 12.846 -5.360 1.00 46.94 87 PHE A O 1
ATOM 688 N N . ASP A 1 88 ? 11.606 14.164 -5.437 1.00 50.69 88 ASP A N 1
ATOM 689 C CA . ASP A 1 88 ? 11.572 14.621 -4.053 1.00 50.69 88 ASP A CA 1
ATOM 690 C C . ASP A 1 88 ? 11.262 16.115 -3.972 1.00 50.69 88 ASP A C 1
ATOM 692 O O . ASP A 1 88 ? 11.197 16.845 -4.963 1.00 50.69 88 ASP A O 1
ATOM 696 N N . GLN A 1 89 ? 11.051 16.570 -2.743 1.00 59.44 89 GLN A N 1
ATOM 697 C CA . GLN A 1 89 ? 10.767 17.959 -2.435 1.00 59.44 89 GLN A CA 1
ATOM 698 C C . GLN A 1 89 ? 11.819 18.941 -2.988 1.00 59.44 89 GLN A C 1
ATOM 700 O O . GLN A 1 89 ? 11.472 20.073 -3.325 1.00 59.44 89 GLN A O 1
ATOM 705 N N . GLY A 1 90 ? 13.092 18.545 -3.090 1.00 57.62 90 GLY A N 1
ATOM 706 C CA . GLY A 1 90 ? 14.172 19.425 -3.533 1.00 57.62 90 GLY A CA 1
ATOM 707 C C . GLY A 1 90 ? 14.049 19.831 -5.002 1.00 57.62 90 GLY A C 1
ATOM 708 O O . GLY A 1 90 ? 14.284 20.994 -5.327 1.00 57.62 90 GLY A O 1
ATOM 709 N N . GLU A 1 91 ? 13.637 18.910 -5.875 1.00 56.31 91 GLU A N 1
ATOM 710 C CA . GLU A 1 91 ? 13.389 19.209 -7.294 1.00 56.31 91 GLU A CA 1
ATOM 711 C C . GLU A 1 91 ? 12.173 20.128 -7.477 1.00 56.31 91 GLU A C 1
ATOM 713 O O . GLU A 1 91 ? 12.217 21.079 -8.257 1.00 56.31 91 GLU A O 1
ATOM 718 N N . ILE A 1 92 ? 11.109 19.906 -6.702 1.00 57.72 92 ILE A N 1
ATOM 719 C CA . ILE A 1 92 ? 9.900 20.741 -6.736 1.00 57.72 92 ILE A CA 1
ATOM 720 C C . ILE A 1 92 ? 10.180 22.163 -6.237 1.00 57.72 92 ILE A C 1
ATOM 722 O O . ILE A 1 92 ? 9.737 23.131 -6.853 1.00 57.72 92 ILE A O 1
ATOM 726 N N . GLN A 1 93 ? 10.980 22.316 -5.180 1.00 62.94 93 GLN A N 1
ATOM 727 C CA . GLN A 1 93 ? 11.434 23.629 -4.711 1.00 62.94 93 GLN A CA 1
ATOM 728 C C . GLN A 1 93 ? 12.268 24.372 -5.761 1.00 62.94 93 GLN A C 1
ATOM 730 O O . GLN A 1 93 ? 12.143 25.589 -5.896 1.00 62.94 93 GLN A O 1
ATOM 735 N N . ALA A 1 94 ? 13.100 23.663 -6.528 1.00 56.09 94 ALA A N 1
ATOM 736 C CA . ALA A 1 94 ? 13.889 24.271 -7.599 1.00 56.09 94 ALA A CA 1
ATOM 737 C C . ALA A 1 94 ? 13.011 24.803 -8.753 1.00 56.09 94 ALA A C 1
ATOM 739 O O . ALA A 1 94 ? 13.407 25.731 -9.461 1.00 56.09 94 ALA A O 1
ATOM 740 N N . LEU A 1 95 ? 11.791 24.277 -8.896 1.00 52.44 95 LEU A N 1
ATOM 741 C CA . LEU A 1 95 ? 10.795 24.681 -9.892 1.00 52.44 95 LEU A CA 1
ATOM 742 C C . LEU A 1 95 ? 9.806 25.730 -9.376 1.00 52.44 95 LEU A C 1
ATOM 744 O O . LEU A 1 95 ? 8.875 26.072 -10.101 1.00 52.44 95 LEU A O 1
ATOM 748 N N . LYS A 1 96 ? 10.004 26.270 -8.163 1.00 60.72 96 LYS A N 1
ATOM 749 C CA . LYS A 1 96 ? 9.124 27.273 -7.537 1.00 60.72 96 LYS A CA 1
ATOM 750 C C . LYS A 1 96 ? 8.695 28.374 -8.514 1.00 60.72 96 LYS A C 1
ATOM 752 O O . LYS A 1 96 ? 7.511 28.630 -8.667 1.00 60.72 96 LYS A O 1
ATOM 757 N N . HIS A 1 97 ? 9.650 28.945 -9.245 1.00 54.56 97 HIS A N 1
ATOM 758 C CA . HIS A 1 97 ? 9.399 30.015 -10.214 1.00 54.56 97 HIS A CA 1
ATOM 759 C C . HIS A 1 97 ? 8.536 29.592 -11.421 1.00 54.56 97 HIS A C 1
ATOM 761 O O . HIS A 1 97 ? 7.830 30.425 -11.972 1.00 54.56 97 HIS A O 1
ATOM 767 N N . VAL A 1 98 ? 8.565 28.314 -11.820 1.00 53.72 98 VAL A N 1
ATOM 768 C CA . VAL A 1 98 ? 7.747 27.755 -12.915 1.00 53.72 98 VAL A CA 1
ATOM 769 C C . VAL A 1 98 ? 6.346 27.379 -12.425 1.00 53.72 98 VAL A C 1
ATOM 771 O O . VAL A 1 98 ? 5.380 27.497 -13.170 1.00 53.72 98 VAL A O 1
ATOM 774 N N . ILE A 1 99 ? 6.229 26.921 -11.175 1.00 53.34 99 ILE A N 1
ATOM 775 C CA . ILE A 1 99 ? 4.945 26.578 -10.542 1.00 53.34 99 ILE A CA 1
ATOM 776 C C . ILE A 1 99 ? 4.163 27.856 -10.190 1.00 53.34 99 ILE A C 1
ATOM 778 O O . ILE A 1 99 ? 2.950 27.909 -10.374 1.00 53.34 99 ILE A O 1
ATOM 782 N N . GLU A 1 100 ? 4.853 28.904 -9.729 1.00 57.03 100 GLU A N 1
ATOM 783 C CA . GLU A 1 100 ? 4.248 30.192 -9.365 1.00 57.03 100 GLU A CA 1
ATOM 784 C C . GLU A 1 100 ? 3.918 31.075 -10.587 1.00 57.03 100 GLU A C 1
ATOM 786 O O . GLU A 1 100 ? 2.996 31.894 -10.516 1.00 57.03 100 GLU A O 1
ATOM 7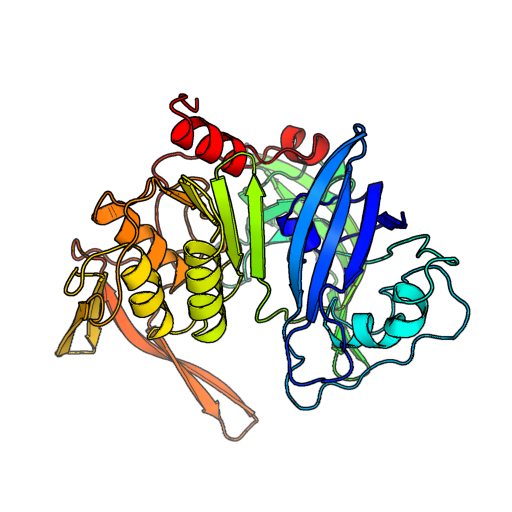91 N N . ASP A 1 101 ? 4.609 30.902 -11.724 1.00 54.69 101 ASP A N 1
ATOM 792 C CA . ASP A 1 101 ? 4.294 31.606 -12.974 1.00 54.69 101 ASP A CA 1
ATOM 793 C C . ASP A 1 101 ? 3.104 30.961 -13.709 1.00 54.69 101 ASP A C 1
ATOM 795 O O . ASP A 1 101 ? 3.239 30.082 -14.564 1.00 54.69 101 ASP A O 1
ATOM 799 N N . ARG A 1 102 ? 1.899 31.464 -13.413 1.00 50.16 102 ARG A N 1
ATOM 800 C CA . ARG A 1 102 ? 0.637 31.010 -14.028 1.00 50.16 102 ARG A CA 1
ATOM 801 C C . ARG A 1 102 ? 0.538 31.250 -15.541 1.00 50.16 102 ARG A C 1
ATOM 803 O O . ARG A 1 102 ? -0.381 30.713 -16.160 1.00 50.16 102 ARG A O 1
ATOM 810 N N . ASN A 1 103 ? 1.446 32.025 -16.139 1.00 45.19 103 ASN A N 1
ATOM 811 C CA . ASN A 1 103 ? 1.447 32.323 -17.573 1.00 45.19 103 ASN A CA 1
ATOM 812 C C . ASN A 1 103 ? 2.402 31.425 -18.384 1.00 45.19 103 ASN A C 1
ATOM 814 O O . ASN A 1 103 ? 2.307 31.411 -19.612 1.00 45.19 103 ASN A O 1
ATOM 818 N N . SER A 1 104 ? 3.253 30.630 -17.721 1.00 45.00 104 SER A N 1
ATOM 819 C CA . SER A 1 104 ? 4.249 29.750 -18.353 1.00 45.00 104 SER A CA 1
ATOM 820 C C . SER A 1 104 ? 4.124 28.303 -17.849 1.00 45.00 104 SER A C 1
ATOM 822 O O . SER A 1 104 ? 4.977 27.831 -17.095 1.00 45.00 104 SER A O 1
ATOM 824 N N . PRO A 1 105 ? 3.075 27.552 -18.235 1.00 44.78 105 PRO A N 1
ATOM 825 C CA . PRO A 1 105 ? 2.835 26.222 -17.685 1.00 44.78 105 PRO A CA 1
ATOM 826 C C . PRO A 1 105 ? 3.973 25.254 -18.027 1.00 44.78 105 PRO A C 1
ATOM 828 O O . PRO A 1 105 ? 4.456 25.233 -19.160 1.00 44.78 105 PRO A O 1
ATOM 831 N N . MET A 1 106 ? 4.323 24.368 -17.086 1.00 47.88 106 MET A N 1
ATOM 832 C CA . MET A 1 106 ? 5.136 23.188 -17.397 1.00 47.88 106 MET A CA 1
ATOM 833 C C . MET A 1 106 ? 4.538 22.448 -18.610 1.00 47.88 106 MET A C 1
ATOM 835 O O . MET A 1 106 ? 3.326 22.203 -18.684 1.00 47.88 106 MET A O 1
ATOM 839 N N . THR A 1 107 ? 5.389 22.116 -19.583 1.00 36.69 107 THR A N 1
ATOM 840 C CA . THR A 1 107 ? 4.960 21.573 -20.884 1.00 36.69 107 THR A CA 1
ATOM 841 C C . THR A 1 107 ? 5.163 20.062 -21.014 1.00 36.69 107 THR A C 1
ATOM 843 O O . THR A 1 107 ? 4.389 19.400 -21.712 1.00 36.69 107 THR A O 1
ATOM 846 N N . GLN A 1 108 ? 6.146 19.471 -20.326 1.00 37.94 108 GLN A N 1
ATOM 847 C CA . GLN A 1 108 ? 6.481 18.039 -20.414 1.00 37.94 108 GLN A CA 1
ATOM 848 C C . GLN A 1 108 ? 7.089 17.526 -19.096 1.00 37.94 108 GLN A C 1
ATOM 850 O O . GLN A 1 108 ? 7.802 18.276 -18.445 1.00 37.94 108 GLN A O 1
ATOM 855 N N . LEU A 1 109 ? 6.813 16.271 -18.708 1.00 40.78 109 LEU A N 1
ATOM 856 C CA . LEU A 1 109 ? 7.420 15.556 -17.568 1.00 40.78 109 LEU A CA 1
ATOM 857 C C . LEU A 1 109 ? 8.231 14.362 -18.103 1.00 40.78 109 LEU A C 1
ATOM 859 O O . LEU A 1 109 ? 7.644 13.414 -18.628 1.00 40.78 109 LEU A O 1
ATOM 863 N N . HIS A 1 110 ? 9.559 14.385 -17.965 1.00 36.38 110 HIS A N 1
ATOM 864 C CA . HIS A 1 110 ? 10.459 13.278 -18.330 1.00 36.38 110 HIS A CA 1
ATOM 865 C C . HIS A 1 110 ? 11.019 12.605 -17.069 1.00 36.38 110 HIS A C 1
ATOM 867 O O . HIS A 1 110 ? 11.741 13.264 -16.332 1.00 36.38 110 HIS A O 1
ATOM 873 N N . TYR A 1 111 ? 10.752 11.312 -16.848 1.00 42.19 111 TYR A N 1
ATOM 874 C CA . TYR A 1 111 ? 11.269 10.537 -15.712 1.00 42.19 111 TYR A CA 1
ATOM 875 C C . TYR A 1 111 ? 11.450 9.045 -16.062 1.00 42.19 111 TYR A C 1
ATOM 877 O O . TYR A 1 111 ? 10.457 8.355 -16.191 1.00 42.19 111 TYR A O 1
ATOM 885 N N . ILE A 1 112 ? 12.658 8.486 -16.192 1.00 39.75 112 ILE A N 1
ATOM 886 C CA . ILE A 1 112 ? 12.873 7.159 -16.823 1.00 39.75 112 ILE A CA 1
ATOM 887 C C . ILE A 1 112 ? 12.846 5.983 -15.808 1.00 39.75 112 ILE A C 1
ATOM 889 O O . ILE A 1 112 ? 13.852 5.791 -15.132 1.00 39.75 112 ILE A O 1
ATOM 893 N N . PRO A 1 113 ? 11.802 5.119 -15.763 1.00 39.06 113 PRO A N 1
ATOM 894 C CA . PRO A 1 113 ? 11.774 3.931 -14.902 1.00 39.06 113 PRO A CA 1
ATOM 895 C C . PRO A 1 113 ? 12.259 2.650 -15.603 1.00 39.06 113 PRO A C 1
ATOM 897 O O . PRO A 1 113 ? 12.280 2.546 -16.847 1.00 39.06 113 PRO A O 1
ATOM 900 N N . LEU A 1 114 ? 12.548 1.622 -14.796 1.00 38.09 114 LEU A N 1
ATOM 901 C CA . LEU A 1 114 ? 12.696 0.236 -15.257 1.00 38.09 114 LEU A CA 1
ATOM 902 C C . LEU A 1 114 ? 11.330 -0.227 -15.785 1.00 38.09 114 LEU A C 1
ATOM 904 O O . LEU A 1 114 ? 10.299 0.026 -15.175 1.00 38.09 114 LEU A O 1
ATOM 908 N N . GLY A 1 115 ? 11.300 -0.892 -16.943 1.00 44.28 115 GLY A N 1
ATOM 909 C CA . GLY A 1 115 ? 10.038 -1.305 -17.576 1.00 44.28 115 GLY A CA 1
ATOM 910 C C . GLY A 1 115 ? 9.224 -2.341 -16.786 1.00 44.28 115 GLY A C 1
ATOM 911 O O . GLY A 1 115 ? 8.020 -2.456 -16.990 1.00 44.28 115 GLY A O 1
ATOM 912 N N . ALA A 1 116 ? 9.864 -3.062 -15.866 1.00 37.91 116 ALA A N 1
ATOM 913 C CA . ALA A 1 116 ? 9.227 -3.984 -14.936 1.00 37.91 116 ALA A CA 1
ATOM 914 C C . ALA A 1 116 ? 9.820 -3.792 -13.540 1.00 37.91 116 ALA A C 1
ATOM 916 O O . ALA A 1 116 ? 11.032 -3.606 -13.397 1.00 37.91 116 ALA A O 1
ATOM 917 N N . VAL A 1 117 ? 8.966 -3.879 -12.523 1.00 47.16 117 VAL A N 1
ATOM 918 C CA . VAL A 1 117 ? 9.366 -3.791 -11.117 1.00 47.16 117 VAL A CA 1
ATOM 919 C C . VAL A 1 117 ? 9.377 -5.186 -10.538 1.00 47.16 117 VAL A C 1
ATOM 921 O O . VAL A 1 117 ? 8.448 -5.960 -10.775 1.00 47.16 117 VAL A O 1
ATOM 924 N N . THR A 1 118 ? 10.401 -5.514 -9.758 1.00 46.72 118 THR A N 1
ATOM 925 C CA . THR A 1 118 ? 10.518 -6.832 -9.141 1.00 46.72 118 THR A CA 1
ATOM 926 C C . THR A 1 118 ? 10.666 -6.771 -7.628 1.00 46.72 118 THR A C 1
ATOM 928 O O . THR A 1 118 ? 11.064 -5.753 -7.066 1.00 46.72 118 THR A O 1
ATOM 931 N N . THR A 1 119 ? 10.393 -7.888 -6.956 1.00 45.44 119 THR A N 1
ATOM 932 C CA . THR A 1 119 ? 10.690 -8.061 -5.526 1.00 45.44 119 THR A CA 1
ATOM 933 C C . THR A 1 119 ? 12.194 -7.980 -5.236 1.00 45.44 119 THR A C 1
ATOM 935 O O . THR A 1 119 ? 13.020 -8.198 -6.128 1.00 45.44 119 THR A O 1
ATOM 938 N N . ARG A 1 120 ? 12.571 -7.749 -3.967 1.00 44.06 120 ARG A N 1
ATOM 939 C CA . ARG A 1 120 ? 13.981 -7.788 -3.535 1.00 44.06 120 ARG A CA 1
ATOM 940 C C . ARG A 1 120 ? 14.647 -9.142 -3.877 1.00 44.06 120 ARG A C 1
ATOM 942 O O . ARG A 1 120 ? 13.963 -10.169 -3.836 1.00 44.06 120 ARG A O 1
ATOM 949 N N . PRO A 1 121 ? 15.968 -9.175 -4.145 1.00 33.59 121 PRO A N 1
ATOM 950 C CA . PRO A 1 121 ? 16.686 -10.375 -4.604 1.00 33.59 121 PRO A CA 1
ATOM 951 C C . PRO A 1 121 ? 16.704 -11.564 -3.630 1.00 33.59 121 PRO A C 1
ATOM 953 O O . PRO A 1 121 ? 17.062 -12.664 -4.027 1.00 33.59 121 PRO A O 1
ATOM 956 N N . HIS A 1 122 ? 16.341 -11.371 -2.359 1.00 35.22 122 HIS A N 1
ATOM 957 C CA . HIS A 1 122 ? 16.412 -12.419 -1.332 1.00 35.22 122 HIS A CA 1
ATOM 958 C C . HIS A 1 122 ? 15.245 -13.423 -1.360 1.00 35.22 122 HIS A C 1
ATOM 960 O O . HIS A 1 122 ? 15.224 -14.351 -0.554 1.00 35.22 122 HIS A O 1
ATOM 966 N N . LEU A 1 123 ? 14.270 -13.265 -2.263 1.00 42.66 123 LEU A N 1
ATOM 967 C CA . LEU A 1 123 ? 13.214 -14.261 -2.460 1.00 42.66 123 LEU A CA 1
ATOM 968 C C . LEU A 1 123 ? 13.688 -15.368 -3.409 1.00 42.66 123 LEU A C 1
ATOM 970 O O . LEU A 1 123 ? 14.322 -15.092 -4.422 1.00 42.66 123 LEU A O 1
ATOM 974 N N . ILE A 1 124 ? 13.298 -16.616 -3.117 1.00 41.09 124 ILE A N 1
ATOM 975 C CA . ILE A 1 124 ? 13.658 -17.848 -3.856 1.00 41.09 124 ILE A CA 1
ATOM 976 C C . ILE A 1 124 ? 13.394 -17.735 -5.374 1.00 41.09 124 ILE A C 1
ATOM 978 O O . ILE A 1 124 ? 14.021 -18.440 -6.162 1.00 41.09 124 ILE A O 1
ATOM 982 N N . ARG A 1 125 ? 12.504 -16.826 -5.804 1.00 57.06 125 ARG A N 1
ATOM 983 C CA . ARG A 1 125 ? 12.378 -16.354 -7.191 1.00 57.06 125 ARG A CA 1
ATOM 984 C C . ARG A 1 125 ? 12.005 -14.871 -7.205 1.00 57.06 125 ARG A C 1
ATOM 986 O O . ARG A 1 125 ? 10.967 -14.504 -6.656 1.00 57.06 125 ARG A O 1
ATOM 993 N N . THR A 1 126 ? 12.805 -14.034 -7.862 1.00 64.56 126 THR A N 1
ATOM 994 C CA . THR A 1 126 ? 12.466 -12.631 -8.135 1.00 64.56 126 THR A CA 1
ATOM 995 C C . THR A 1 126 ? 11.233 -12.566 -9.036 1.00 64.56 126 THR A C 1
ATOM 997 O O . THR A 1 126 ? 11.281 -13.017 -10.183 1.00 64.56 126 THR A O 1
ATOM 1000 N N . LYS A 1 127 ? 10.126 -12.028 -8.510 1.00 70.75 127 LYS A N 1
ATOM 1001 C CA . LYS A 1 127 ? 8.849 -11.899 -9.230 1.00 70.75 127 LYS A CA 1
ATOM 1002 C C . LYS A 1 127 ? 8.617 -10.471 -9.692 1.00 70.75 127 LYS A C 1
ATOM 1004 O O . LYS A 1 127 ? 8.987 -9.538 -8.986 1.00 70.75 127 LYS A O 1
ATOM 1009 N N . VAL A 1 128 ? 7.950 -10.321 -10.830 1.00 75.88 128 VAL A N 1
ATOM 1010 C CA . VAL A 1 128 ? 7.384 -9.064 -11.319 1.00 75.88 128 VAL A CA 1
ATOM 1011 C C . VAL A 1 128 ? 6.201 -8.701 -10.444 1.00 75.88 128 VAL A C 1
ATOM 1013 O O . VAL A 1 128 ? 5.270 -9.492 -10.294 1.00 75.88 128 VAL A O 1
ATOM 1016 N N . ILE A 1 129 ? 6.243 -7.511 -9.865 1.00 69.31 129 ILE A N 1
ATOM 1017 C CA . ILE A 1 129 ? 5.182 -6.995 -8.998 1.00 69.31 129 ILE A CA 1
ATOM 1018 C C . ILE A 1 129 ? 4.322 -5.959 -9.705 1.00 69.31 129 ILE A C 1
ATOM 1020 O O . ILE A 1 129 ? 3.166 -5.783 -9.335 1.00 69.31 129 ILE A O 1
ATOM 1024 N N . ASP A 1 130 ? 4.878 -5.318 -10.732 1.00 72.38 130 ASP A N 1
ATOM 1025 C CA . ASP A 1 130 ? 4.174 -4.352 -11.553 1.00 72.38 130 ASP A CA 1
ATOM 1026 C C . ASP A 1 130 ? 4.828 -4.207 -12.933 1.00 72.38 130 ASP A C 1
ATOM 1028 O O . ASP A 1 130 ? 6.016 -4.505 -13.116 1.00 72.38 130 ASP A O 1
ATOM 1032 N N . VAL A 1 131 ? 4.035 -3.745 -13.898 1.00 74.88 131 VAL A N 1
ATOM 1033 C CA . VAL A 1 131 ? 4.442 -3.535 -15.289 1.00 74.88 131 VAL A CA 1
ATOM 1034 C C . VAL A 1 131 ? 4.047 -2.130 -15.710 1.00 74.88 131 VAL A C 1
ATOM 1036 O O . VAL A 1 131 ? 2.880 -1.747 -15.652 1.00 74.88 131 VAL A O 1
ATOM 1039 N N . VAL A 1 132 ? 5.028 -1.365 -16.183 1.00 69.50 132 VAL A N 1
ATOM 1040 C CA . VAL A 1 132 ? 4.784 -0.002 -16.652 1.00 69.50 132 VAL A CA 1
ATOM 1041 C C . VAL A 1 132 ? 4.182 -0.061 -18.052 1.00 69.50 132 VAL A C 1
ATOM 1043 O O . VAL A 1 132 ? 4.766 -0.671 -18.952 1.00 69.50 132 VAL A O 1
ATOM 1046 N N . LYS A 1 133 ? 3.038 0.602 -18.246 1.00 69.75 133 LYS A N 1
ATOM 1047 C CA . LYS A 1 133 ? 2.401 0.767 -19.561 1.00 69.75 133 LYS A CA 1
ATOM 1048 C C . LYS A 1 133 ? 3.398 1.318 -20.591 1.00 69.75 133 LYS A C 1
ATOM 1050 O O . LYS A 1 133 ? 4.170 2.225 -20.282 1.00 69.75 133 LYS A O 1
ATOM 1055 N N . ASP A 1 134 ? 3.368 0.765 -21.801 1.00 71.31 134 ASP A N 1
ATOM 1056 C CA . ASP A 1 134 ? 4.215 1.113 -22.952 1.00 71.31 134 ASP A CA 1
ATOM 1057 C C . ASP A 1 134 ? 5.725 0.856 -22.753 1.00 71.31 134 ASP A C 1
ATOM 1059 O O . ASP A 1 134 ? 6.557 1.260 -23.573 1.00 71.31 134 ASP A O 1
ATOM 1063 N N . SER A 1 135 ? 6.110 0.158 -21.683 1.00 71.25 135 SER A N 1
ATOM 1064 C CA . SER A 1 135 ? 7.493 -0.261 -21.457 1.00 71.25 135 SER A CA 1
ATOM 1065 C C . SER A 1 135 ? 7.913 -1.436 -22.346 1.00 71.25 135 SER A C 1
ATOM 1067 O O . SER A 1 135 ? 7.080 -2.132 -22.921 1.00 71.25 135 SER A O 1
ATOM 1069 N N . GLU A 1 136 ? 9.218 -1.721 -22.407 1.00 82.19 136 GLU A N 1
ATOM 1070 C CA . GLU A 1 136 ? 9.727 -2.917 -23.102 1.00 82.19 136 GLU A CA 1
ATOM 1071 C C . GLU A 1 136 ? 9.164 -4.221 -22.516 1.00 82.19 136 GLU A C 1
ATOM 1073 O O . GLU A 1 136 ? 8.942 -5.177 -23.252 1.00 82.19 136 GLU A O 1
ATOM 1078 N N . ALA A 1 137 ? 8.859 -4.245 -21.215 1.00 81.62 137 ALA A N 1
ATOM 1079 C CA . ALA A 1 137 ? 8.226 -5.388 -20.570 1.00 81.62 137 ALA A CA 1
ATOM 1080 C C . ALA A 1 137 ? 6.744 -5.530 -20.972 1.00 81.62 137 ALA A C 1
ATOM 1082 O O . ALA A 1 137 ? 6.306 -6.636 -21.279 1.00 81.62 137 ALA A O 1
ATOM 1083 N N . ASP A 1 138 ? 5.987 -4.427 -21.041 1.00 82.88 138 ASP A N 1
ATOM 1084 C CA . ASP A 1 138 ? 4.599 -4.430 -21.537 1.00 82.88 138 ASP A CA 1
ATOM 1085 C C . ASP A 1 138 ? 4.533 -4.881 -23.003 1.00 82.88 138 ASP A C 1
ATOM 1087 O O . ASP A 1 138 ? 3.781 -5.795 -23.349 1.00 82.88 138 ASP A O 1
ATOM 1091 N N . LYS A 1 139 ? 5.385 -4.307 -23.864 1.00 85.44 139 LYS A N 1
ATOM 1092 C CA . LYS A 1 139 ? 5.488 -4.691 -25.282 1.00 85.44 139 LYS A CA 1
ATOM 1093 C C . LYS A 1 139 ? 5.828 -6.172 -25.450 1.00 85.44 139 LYS A C 1
ATOM 1095 O O . LYS A 1 139 ? 5.299 -6.819 -26.349 1.00 85.44 139 LYS A O 1
ATOM 1100 N N . ALA A 1 140 ? 6.677 -6.708 -24.574 1.00 88.81 140 ALA A N 1
ATOM 1101 C CA . ALA A 1 140 ? 7.055 -8.117 -24.564 1.00 88.81 140 ALA A CA 1
ATOM 1102 C C . ALA A 1 140 ? 6.003 -9.047 -23.934 1.00 88.81 140 ALA A C 1
ATOM 1104 O O . ALA A 1 140 ? 6.182 -10.263 -23.964 1.00 88.81 140 ALA A O 1
ATOM 1105 N N . GLY A 1 141 ? 4.919 -8.505 -23.370 1.00 90.81 141 GLY A N 1
ATOM 1106 C CA . GLY A 1 141 ? 3.854 -9.293 -22.756 1.00 90.81 141 GLY A CA 1
ATOM 1107 C C . GLY A 1 141 ? 4.209 -9.857 -21.379 1.00 90.81 141 GLY A C 1
ATOM 1108 O O . GLY A 1 141 ? 3.688 -10.899 -20.998 1.00 90.81 141 GLY A O 1
ATOM 1109 N N . VAL A 1 142 ? 5.096 -9.199 -20.628 1.00 88.44 142 VAL A N 1
ATOM 1110 C CA . VAL A 1 142 ? 5.403 -9.578 -19.242 1.00 88.44 142 VAL A CA 1
ATOM 1111 C C . VAL A 1 142 ? 4.184 -9.337 -18.357 1.00 88.44 142 VAL A C 1
ATOM 1113 O O . VAL A 1 142 ? 3.629 -8.246 -18.352 1.00 88.44 142 VAL A O 1
ATOM 1116 N N . GLU A 1 143 ? 3.798 -10.329 -17.560 1.00 88.06 143 GLU A N 1
ATOM 1117 C CA . GLU A 1 143 ? 2.656 -10.227 -16.645 1.00 88.06 143 GLU A CA 1
ATOM 1118 C C . GLU A 1 143 ? 3.098 -10.065 -15.185 1.00 88.06 143 GLU A C 1
ATOM 1120 O O . GLU A 1 143 ? 4.170 -10.535 -14.786 1.00 88.06 143 GLU A O 1
ATOM 1125 N N . ILE A 1 144 ? 2.254 -9.450 -14.351 1.00 81.88 144 ILE A N 1
ATOM 1126 C CA . ILE A 1 144 ? 2.453 -9.445 -12.894 1.00 81.88 144 ILE A CA 1
ATOM 1127 C C . ILE A 1 144 ? 2.458 -10.893 -12.386 1.00 81.88 144 ILE A C 1
ATOM 1129 O O . ILE A 1 144 ? 1.626 -11.709 -12.772 1.00 81.88 144 ILE A O 1
ATOM 1133 N N . GLY A 1 145 ? 3.417 -11.221 -11.521 1.00 77.62 145 GLY A N 1
ATOM 1134 C CA . GLY A 1 145 ? 3.655 -12.577 -11.031 1.00 77.62 145 GLY A CA 1
ATOM 1135 C C . GLY A 1 145 ? 4.633 -13.400 -11.876 1.00 77.62 145 GLY A C 1
ATOM 1136 O O . GLY A 1 145 ? 5.084 -14.442 -11.394 1.00 77.62 145 GLY A O 1
ATOM 1137 N N . SER A 1 146 ? 5.022 -12.929 -13.071 1.00 83.69 146 SER A N 1
ATOM 1138 C CA . SER A 1 146 ? 6.120 -13.529 -13.848 1.00 83.69 146 SER A CA 1
ATOM 1139 C C . SER A 1 146 ? 7.406 -13.558 -13.025 1.00 83.69 146 SER A C 1
ATOM 1141 O O . SER A 1 146 ? 7.618 -12.685 -12.186 1.00 83.69 146 SER A O 1
ATOM 1143 N N . PHE A 1 147 ? 8.302 -14.509 -13.266 1.00 80.31 147 PHE A N 1
ATOM 1144 C CA . PHE A 1 147 ? 9.592 -14.574 -12.572 1.00 80.31 147 PHE A CA 1
ATOM 1145 C C . PHE A 1 147 ? 10.766 -14.581 -13.544 1.00 80.31 147 PHE A C 1
ATOM 1147 O O . PHE A 1 147 ? 10.623 -14.948 -14.710 1.00 80.31 147 PHE A O 1
ATOM 1154 N N . ILE A 1 148 ? 11.927 -14.148 -13.056 1.00 77.06 148 ILE A N 1
ATOM 1155 C CA . ILE A 1 148 ? 13.164 -14.138 -13.840 1.00 77.06 148 ILE A CA 1
ATOM 1156 C C . ILE A 1 148 ? 13.548 -15.583 -14.193 1.00 77.06 148 ILE A C 1
ATOM 1158 O O . ILE A 1 148 ? 13.611 -16.447 -13.319 1.00 77.06 148 ILE A O 1
ATOM 1162 N N . GLY A 1 149 ? 13.769 -15.840 -15.481 1.00 77.50 149 GLY A N 1
ATOM 1163 C CA . GLY A 1 149 ? 14.166 -17.138 -16.017 1.00 77.50 149 GLY A CA 1
ATOM 1164 C C . GLY A 1 149 ? 15.679 -17.302 -16.151 1.00 77.50 149 GLY A C 1
ATOM 1165 O O . GLY A 1 149 ? 16.438 -16.327 -16.151 1.00 77.50 149 GLY A O 1
ATOM 1166 N N . ASP A 1 150 ? 16.108 -18.554 -16.315 1.00 75.38 150 ASP A N 1
ATOM 1167 C CA . ASP A 1 150 ? 17.521 -18.920 -16.427 1.00 75.38 150 ASP A CA 1
ATOM 1168 C C . ASP A 1 150 ? 18.220 -18.242 -17.611 1.00 75.38 150 ASP A C 1
ATOM 1170 O O . ASP A 1 150 ? 17.672 -18.091 -18.711 1.00 75.38 150 ASP A O 1
ATOM 1174 N N . GLY A 1 151 ? 19.475 -17.846 -17.385 1.00 67.25 151 GLY A N 1
ATOM 1175 C CA . GLY A 1 151 ? 20.285 -17.145 -18.379 1.00 67.25 151 GLY A CA 1
ATOM 1176 C C . GLY A 1 151 ? 19.786 -15.732 -18.687 1.00 67.25 151 GLY A C 1
ATOM 1177 O O . GLY A 1 151 ? 20.035 -15.244 -19.793 1.00 67.25 151 GLY A O 1
ATOM 1178 N N . THR A 1 152 ? 19.043 -15.116 -17.762 1.00 72.56 152 THR A N 1
ATOM 1179 C CA . THR A 1 152 ? 18.866 -13.659 -17.716 1.00 72.56 152 THR A CA 1
ATOM 1180 C C . THR A 1 152 ? 20.226 -13.018 -17.467 1.00 72.56 152 THR A C 1
ATOM 1182 O O . THR A 1 152 ? 20.947 -13.434 -16.564 1.00 72.56 152 THR A O 1
ATOM 1185 N N . ASP A 1 153 ? 20.568 -12.021 -18.278 1.00 70.19 153 ASP A N 1
ATOM 1186 C CA . ASP A 1 153 ? 21.824 -11.277 -18.197 1.00 70.19 153 ASP A CA 1
ATOM 1187 C C . ASP A 1 153 ? 21.489 -9.796 -17.984 1.00 70.19 153 ASP A C 1
ATOM 1189 O O . ASP A 1 153 ? 21.469 -9.003 -18.937 1.00 70.19 153 ASP A O 1
ATOM 1193 N N . PRO A 1 154 ? 21.120 -9.415 -16.745 1.00 65.38 154 PRO A N 1
ATOM 1194 C CA . PRO A 1 154 ? 20.881 -8.032 -16.406 1.00 65.38 154 PRO A CA 1
ATOM 1195 C C . PRO A 1 154 ? 22.251 -7.361 -16.295 1.00 65.38 154 PRO A C 1
ATOM 1197 O O . PRO A 1 154 ? 22.822 -7.265 -15.213 1.00 65.38 154 PRO A O 1
ATOM 1200 N N . LYS A 1 155 ? 22.813 -6.917 -17.423 1.00 68.56 155 LYS A N 1
ATOM 1201 C CA . LYS A 1 155 ? 24.034 -6.106 -17.406 1.00 68.56 155 LYS A CA 1
ATOM 1202 C C . LYS A 1 155 ? 23.708 -4.764 -16.773 1.00 68.56 155 LYS A C 1
ATOM 1204 O O . LYS A 1 155 ? 23.209 -3.856 -17.439 1.00 68.56 155 LYS A O 1
ATOM 1209 N N . THR A 1 156 ? 23.947 -4.669 -15.474 1.00 64.25 156 THR A N 1
ATOM 1210 C CA . THR A 1 156 ? 23.713 -3.467 -14.683 1.00 64.25 156 THR A CA 1
ATOM 1211 C C . THR A 1 156 ? 25.034 -2.890 -14.211 1.00 64.25 156 THR A C 1
ATOM 1213 O O . THR A 1 156 ? 25.783 -3.554 -13.498 1.00 64.25 156 THR A O 1
ATOM 1216 N N . GLU A 1 157 ? 25.293 -1.637 -14.563 1.00 63.19 157 GLU A N 1
ATOM 1217 C CA . GLU A 1 157 ? 26.386 -0.845 -14.008 1.00 63.19 157 GLU A CA 1
ATOM 1218 C C . GLU A 1 157 ? 25.809 0.203 -13.062 1.00 63.19 157 GLU A C 1
ATOM 1220 O O . GLU A 1 157 ? 24.893 0.935 -13.436 1.00 63.19 157 GLU A O 1
ATOM 1225 N N . SER A 1 158 ? 26.351 0.307 -11.850 1.00 58.03 158 SER A N 1
ATOM 1226 C CA . SER A 1 158 ? 25.982 1.359 -10.903 1.00 58.03 158 SER A CA 1
ATOM 1227 C C . SER A 1 158 ? 27.111 2.372 -10.747 1.00 58.03 158 SER A C 1
ATOM 1229 O O . SER A 1 158 ? 28.255 1.986 -10.499 1.00 58.03 158 SER A O 1
ATOM 1231 N N . LYS A 1 159 ? 26.795 3.665 -10.823 1.00 61.47 159 LYS A N 1
ATOM 1232 C CA . LYS A 1 159 ? 27.722 4.760 -10.511 1.00 61.47 159 LYS A CA 1
ATOM 1233 C C . LYS A 1 159 ? 27.085 5.704 -9.505 1.00 61.47 159 LYS A C 1
ATOM 1235 O O . LYS A 1 159 ? 25.907 6.032 -9.611 1.00 61.47 159 LYS A O 1
ATOM 1240 N N . ASN A 1 160 ? 27.881 6.164 -8.546 1.00 47.59 160 ASN A N 1
ATOM 1241 C CA . ASN A 1 160 ? 27.473 7.246 -7.662 1.00 47.59 160 ASN A CA 1
ATOM 1242 C C . ASN A 1 160 ? 27.863 8.569 -8.305 1.00 47.59 160 ASN A C 1
ATOM 1244 O O . ASN A 1 160 ? 29.041 8.819 -8.551 1.00 47.59 160 ASN A O 1
ATOM 1248 N N . ILE A 1 161 ? 26.874 9.411 -8.574 1.00 50.38 161 ILE A N 1
ATOM 1249 C CA . ILE A 1 161 ? 27.090 10.741 -9.129 1.00 50.38 161 ILE A CA 1
ATOM 1250 C C . ILE A 1 161 ? 26.347 11.708 -8.200 1.00 50.38 161 ILE A C 1
ATOM 1252 O O . ILE A 1 161 ? 25.144 11.568 -8.020 1.00 50.38 161 ILE A O 1
ATOM 1256 N N . GLY A 1 162 ? 27.046 12.645 -7.549 1.00 44.81 162 GLY A N 1
ATOM 1257 C CA . GLY A 1 162 ? 26.410 13.651 -6.677 1.00 44.81 162 GLY A CA 1
ATOM 1258 C C . GLY A 1 162 ? 25.579 13.080 -5.513 1.00 44.81 162 GLY A C 1
ATOM 1259 O O . GLY A 1 162 ? 24.496 13.583 -5.233 1.00 44.81 162 GLY A O 1
ATOM 1260 N N . GLY A 1 163 ? 26.035 11.993 -4.873 1.00 48.03 163 GLY A N 1
ATOM 1261 C CA . GLY A 1 163 ? 25.324 11.347 -3.752 1.00 48.03 163 GLY A CA 1
ATOM 1262 C C . GLY A 1 163 ? 24.134 10.470 -4.159 1.00 48.03 163 GLY A C 1
ATOM 1263 O O . GLY A 1 163 ? 23.344 10.060 -3.311 1.00 48.03 163 GLY A O 1
ATOM 1264 N N . LYS A 1 164 ? 23.993 10.191 -5.456 1.00 47.69 164 LYS A N 1
ATOM 1265 C CA . LYS A 1 164 ? 22.842 9.519 -6.051 1.00 47.69 164 LYS A CA 1
ATOM 1266 C C . LYS A 1 164 ? 23.295 8.311 -6.869 1.00 47.69 164 LYS A C 1
ATOM 1268 O O . LYS A 1 164 ? 24.256 8.409 -7.634 1.00 47.69 164 LYS A O 1
ATOM 1273 N N . THR A 1 165 ? 22.623 7.173 -6.695 1.00 52.44 165 THR A N 1
ATOM 1274 C CA . THR A 1 165 ? 22.983 5.920 -7.372 1.00 52.44 165 THR A CA 1
ATOM 1275 C C . THR A 1 165 ? 22.297 5.850 -8.729 1.00 52.44 165 THR A C 1
ATOM 1277 O O . THR A 1 165 ? 21.089 5.664 -8.825 1.00 52.44 165 THR A O 1
ATOM 1280 N N . VAL A 1 166 ? 23.075 5.991 -9.796 1.00 60.25 166 VAL A N 1
ATOM 1281 C CA . VAL A 1 166 ? 22.614 5.804 -11.171 1.00 60.25 166 VAL A CA 1
ATOM 1282 C C . VAL A 1 166 ? 22.901 4.369 -11.584 1.00 60.25 166 VAL A C 1
ATOM 1284 O O . VAL A 1 166 ? 24.044 3.926 -11.507 1.00 60.25 166 VAL A O 1
ATOM 1287 N N . VAL A 1 167 ? 21.872 3.648 -12.018 1.00 59.47 167 VAL A N 1
ATOM 1288 C CA . VAL A 1 167 ? 21.963 2.302 -12.578 1.00 59.47 167 VAL A CA 1
ATOM 1289 C C . VAL A 1 167 ? 21.701 2.365 -14.072 1.00 59.47 167 VAL A C 1
ATOM 1291 O O . VAL A 1 167 ? 20.604 2.694 -14.521 1.00 59.47 167 VAL A O 1
ATOM 1294 N N . LYS A 1 168 ? 22.712 2.005 -14.854 1.00 67.06 168 LYS A N 1
ATOM 1295 C CA . LYS A 1 168 ? 22.575 1.753 -16.281 1.00 67.06 168 LYS A CA 1
ATOM 1296 C C . LYS A 1 168 ? 22.313 0.270 -16.483 1.00 67.06 168 LYS A C 1
ATOM 1298 O O . LYS A 1 168 ? 23.182 -0.549 -16.201 1.00 67.06 168 LYS A O 1
ATOM 1303 N N . SER A 1 169 ? 21.121 -0.068 -16.959 1.00 67.62 169 SER A N 1
ATOM 1304 C CA . SER A 1 169 ? 20.782 -1.418 -17.399 1.00 67.62 169 SER A CA 1
ATOM 1305 C C . SER A 1 169 ? 20.894 -1.492 -18.918 1.00 67.62 169 SER A C 1
ATOM 1307 O O . SER A 1 169 ? 20.228 -0.739 -19.627 1.00 67.62 169 SER A O 1
ATOM 1309 N N . ASN A 1 170 ? 21.758 -2.381 -19.403 1.00 73.44 170 ASN A N 1
ATOM 1310 C CA . ASN A 1 170 ? 21.899 -2.746 -20.812 1.00 73.44 170 ASN A CA 1
ATOM 1311 C C . ASN A 1 170 ? 21.852 -4.274 -20.958 1.00 73.44 170 ASN A C 1
ATOM 1313 O O . ASN A 1 170 ? 22.796 -4.908 -21.434 1.00 73.44 170 ASN A O 1
ATOM 1317 N N . GLY A 1 171 ? 20.783 -4.865 -20.428 1.00 77.25 171 GLY A N 1
ATOM 1318 C CA . GLY A 1 171 ? 20.661 -6.300 -20.208 1.00 77.25 171 GLY A CA 1
ATOM 1319 C C . GLY A 1 171 ? 19.555 -6.957 -21.021 1.00 77.25 171 GLY A C 1
ATOM 1320 O O . GLY A 1 171 ? 18.584 -6.315 -21.430 1.00 77.25 171 GLY A O 1
ATOM 1321 N N . ILE A 1 172 ? 19.693 -8.269 -21.205 1.00 81.94 172 ILE A N 1
ATOM 1322 C CA . ILE A 1 172 ? 18.645 -9.131 -21.753 1.00 81.94 172 ILE A CA 1
ATOM 1323 C C . ILE A 1 172 ? 17.922 -9.785 -20.580 1.00 81.94 172 ILE A C 1
ATOM 1325 O O . ILE A 1 172 ? 18.517 -10.526 -19.796 1.00 81.94 172 ILE A O 1
ATOM 1329 N N . TYR A 1 173 ? 16.622 -9.539 -20.495 1.00 82.00 173 TYR A N 1
ATOM 1330 C CA . TYR A 1 173 ? 15.746 -10.083 -19.472 1.00 82.00 173 TYR A CA 1
ATOM 1331 C C . TYR A 1 173 ? 14.932 -11.222 -20.066 1.00 82.00 173 TYR A C 1
ATOM 1333 O O . TYR A 1 173 ? 14.235 -11.044 -21.067 1.00 82.00 173 TYR A O 1
ATOM 1341 N N . LYS A 1 174 ? 15.024 -12.400 -19.444 1.00 86.19 174 LYS A N 1
ATOM 1342 C CA . LYS A 1 174 ? 14.200 -13.561 -19.777 1.00 86.19 174 LYS A CA 1
ATOM 1343 C C . LYS A 1 174 ? 13.216 -13.766 -18.643 1.00 86.19 174 LYS A C 1
ATOM 1345 O O . LYS A 1 174 ? 13.620 -13.909 -17.494 1.00 86.19 174 LYS A O 1
ATOM 1350 N N . MET A 1 175 ? 11.932 -13.798 -18.958 1.00 87.25 175 MET A N 1
ATOM 1351 C CA . MET A 1 175 ? 10.873 -13.967 -17.968 1.00 87.25 175 MET A CA 1
ATOM 1352 C C . MET A 1 175 ? 10.090 -15.235 -18.261 1.00 87.25 175 MET A C 1
ATOM 1354 O O . MET A 1 175 ? 9.880 -15.592 -19.420 1.00 87.25 175 MET A O 1
ATOM 1358 N N . ILE A 1 176 ? 9.649 -15.898 -17.200 1.00 88.62 176 ILE A N 1
ATOM 1359 C CA . ILE A 1 176 ? 8.694 -16.997 -17.254 1.00 88.62 176 ILE A CA 1
ATOM 1360 C C . ILE A 1 176 ? 7.365 -16.449 -16.737 1.00 88.62 176 ILE A C 1
ATOM 1362 O O . ILE A 1 176 ? 7.275 -16.017 -15.584 1.00 88.62 176 ILE A O 1
ATOM 1366 N N . LEU A 1 177 ? 6.365 -16.418 -17.615 1.00 90.56 177 LEU A N 1
ATOM 1367 C CA . LEU A 1 177 ? 5.008 -15.966 -17.321 1.00 90.56 177 LEU A CA 1
ATOM 1368 C C . LEU A 1 177 ? 4.295 -16.945 -16.371 1.00 90.56 177 LEU A C 1
ATOM 1370 O O . LEU A 1 177 ? 4.724 -18.099 -16.246 1.00 90.56 177 LEU A O 1
ATOM 1374 N N . PRO A 1 178 ? 3.189 -16.535 -15.719 1.00 85.69 178 PRO A N 1
ATOM 1375 C CA . PRO A 1 178 ? 2.410 -17.420 -14.851 1.00 85.69 178 PRO A CA 1
ATOM 1376 C C . PRO A 1 178 ? 1.920 -18.706 -15.537 1.00 85.69 178 PRO A C 1
ATOM 1378 O O . PRO A 1 178 ? 1.813 -19.739 -14.880 1.00 85.69 178 PRO A O 1
ATOM 1381 N N . ASP A 1 179 ? 1.670 -18.666 -16.851 1.00 90.06 179 ASP A N 1
ATOM 1382 C CA . ASP A 1 179 ? 1.265 -19.824 -17.663 1.00 90.06 179 ASP A CA 1
ATOM 1383 C C . ASP A 1 179 ? 2.444 -20.707 -18.132 1.00 90.06 179 ASP A C 1
ATOM 1385 O O . ASP A 1 179 ? 2.247 -21.697 -18.836 1.00 90.06 179 ASP A O 1
ATOM 1389 N N . GLY A 1 180 ? 3.677 -20.360 -17.748 1.00 90.06 180 GLY A N 1
ATOM 1390 C CA . GLY A 1 180 ? 4.901 -21.073 -18.107 1.00 90.06 180 GLY A CA 1
ATOM 1391 C C . GLY A 1 180 ? 5.527 -20.650 -19.439 1.00 90.06 180 GLY A C 1
ATOM 1392 O O . GLY A 1 180 ? 6.643 -21.090 -19.740 1.00 90.06 180 GLY A O 1
ATOM 1393 N N . LYS A 1 181 ? 4.879 -19.782 -20.230 1.00 94.19 181 LYS A N 1
ATOM 1394 C CA . LYS A 1 181 ? 5.491 -19.237 -21.449 1.00 94.19 181 LYS A CA 1
ATOM 1395 C C . LYS A 1 181 ? 6.710 -18.393 -21.104 1.00 94.19 181 LYS A C 1
ATOM 1397 O O . LYS A 1 181 ? 6.785 -17.753 -20.058 1.00 94.19 181 LYS A O 1
ATOM 1402 N N . LYS A 1 182 ? 7.679 -18.380 -22.016 1.00 94.06 182 LYS A N 1
ATOM 1403 C CA . LYS A 1 182 ? 8.907 -17.598 -21.876 1.00 94.06 182 LYS A CA 1
ATOM 1404 C C . LYS A 1 182 ? 8.845 -16.384 -22.786 1.00 94.06 182 LYS A C 1
ATOM 1406 O O . LYS A 1 182 ? 8.577 -16.529 -23.975 1.00 94.06 182 LYS A O 1
ATOM 1411 N N . VAL A 1 183 ? 9.146 -15.215 -22.237 1.00 93.00 183 VAL A N 1
ATOM 1412 C CA . VAL A 1 183 ? 9.286 -13.966 -22.995 1.00 93.00 183 VAL A CA 1
ATOM 1413 C C . VAL A 1 183 ? 10.678 -13.393 -22.774 1.00 93.00 183 VAL A C 1
ATOM 1415 O O . VAL A 1 183 ? 11.289 -13.599 -21.725 1.00 93.00 183 VAL A O 1
ATOM 1418 N N . THR A 1 184 ? 11.219 -12.718 -23.784 1.00 91.06 184 THR A N 1
ATOM 1419 C CA . THR A 1 184 ? 12.552 -12.108 -23.727 1.00 91.06 184 THR A CA 1
ATOM 1420 C C . THR A 1 184 ? 12.477 -10.687 -24.251 1.00 91.06 184 THR A C 1
ATOM 1422 O O . THR A 1 184 ? 11.837 -10.442 -25.270 1.00 91.06 184 THR A O 1
ATOM 1425 N N . PHE A 1 185 ? 13.146 -9.764 -23.570 1.00 85.69 185 PHE A N 1
ATOM 1426 C CA . PHE A 1 185 ? 13.251 -8.371 -23.988 1.00 85.69 185 PHE A CA 1
ATOM 1427 C C . PHE A 1 185 ? 14.564 -7.763 -23.504 1.00 85.69 185 PHE A C 1
ATOM 1429 O O . PHE A 1 185 ? 15.194 -8.263 -22.571 1.00 85.69 185 PHE A O 1
ATOM 1436 N N . SER A 1 186 ? 14.993 -6.682 -24.145 1.00 82.75 186 SER A N 1
ATOM 1437 C CA . SER A 1 186 ? 16.177 -5.928 -23.739 1.00 82.75 186 SER A CA 1
ATOM 1438 C C . SER A 1 186 ? 15.771 -4.640 -23.043 1.00 82.75 186 SER A C 1
ATOM 1440 O O . SER A 1 186 ? 14.905 -3.917 -23.534 1.00 82.75 186 SER A O 1
ATOM 1442 N N . ILE A 1 187 ? 16.442 -4.313 -21.944 1.00 73.12 187 ILE A N 1
ATOM 1443 C CA . ILE A 1 187 ? 16.384 -2.974 -21.360 1.00 73.12 187 ILE A CA 1
ATOM 1444 C C . ILE A 1 187 ? 17.700 -2.286 -21.695 1.00 73.12 187 ILE A C 1
ATOM 1446 O O . ILE A 1 187 ? 18.755 -2.792 -21.331 1.00 73.12 187 ILE A O 1
ATOM 1450 N N . ASN A 1 188 ? 17.621 -1.133 -22.357 1.00 74.81 188 ASN A N 1
ATOM 1451 C CA . ASN A 1 188 ? 18.734 -0.200 -22.506 1.00 74.81 188 ASN A CA 1
ATOM 1452 C C . ASN A 1 188 ? 18.301 1.150 -21.928 1.00 74.81 188 ASN A C 1
ATOM 1454 O O . ASN A 1 188 ? 17.730 1.987 -22.629 1.00 74.81 188 ASN A O 1
ATOM 1458 N N . LYS A 1 189 ? 18.467 1.306 -20.614 1.00 66.25 189 LYS A N 1
ATOM 1459 C CA . LYS A 1 189 ? 18.031 2.489 -19.869 1.00 66.25 189 LYS A CA 1
ATOM 1460 C C . LYS A 1 189 ? 19.023 2.849 -18.775 1.00 66.25 189 LYS A C 1
ATOM 1462 O O . LYS A 1 189 ? 19.573 1.982 -18.103 1.00 66.25 189 LYS A O 1
ATOM 1467 N N . GLU A 1 190 ? 19.188 4.146 -18.570 1.00 61.78 190 GLU A N 1
ATOM 1468 C CA . GLU A 1 190 ? 19.861 4.709 -17.407 1.00 61.78 190 GLU A CA 1
ATOM 1469 C C . GLU A 1 190 ? 18.808 5.266 -16.456 1.00 61.78 190 GLU A C 1
ATOM 1471 O O . GLU A 1 190 ? 17.901 5.984 -16.876 1.00 61.78 190 GLU A O 1
ATOM 1476 N N . ILE A 1 191 ? 18.886 4.857 -15.195 1.00 57.50 191 ILE A N 1
ATOM 1477 C CA . ILE A 1 191 ? 17.840 5.077 -14.202 1.00 57.50 191 ILE A CA 1
ATOM 1478 C C . ILE A 1 191 ? 18.515 5.534 -12.933 1.00 57.50 191 ILE A C 1
ATOM 1480 O O . ILE A 1 191 ? 19.520 4.962 -12.519 1.00 57.50 191 ILE A O 1
ATOM 1484 N N . THR A 1 192 ? 17.971 6.562 -12.294 1.00 48.66 192 THR A N 1
ATOM 1485 C CA . THR A 1 192 ? 18.503 6.979 -11.002 1.00 48.66 192 THR A CA 1
ATOM 1486 C C . THR A 1 192 ? 17.705 6.343 -9.879 1.00 48.66 192 THR A C 1
ATOM 1488 O O . THR A 1 192 ? 16.557 6.718 -9.639 1.00 48.66 192 THR A O 1
ATOM 1491 N N . LEU A 1 193 ? 18.330 5.403 -9.168 1.00 46.44 193 LEU A N 1
ATOM 1492 C CA . LEU A 1 193 ? 17.750 4.821 -7.970 1.00 46.44 193 LEU A CA 1
ATOM 1493 C C . LEU A 1 193 ? 17.601 5.911 -6.915 1.00 46.44 193 LEU A C 1
ATOM 1495 O O . LEU A 1 193 ? 18.549 6.590 -6.517 1.00 46.44 193 LEU A O 1
ATOM 1499 N N . SER A 1 194 ? 16.361 6.076 -6.497 1.00 45.81 194 SER A N 1
ATOM 1500 C CA . SER A 1 194 ? 15.936 7.060 -5.526 1.00 45.81 194 SER A CA 1
ATOM 1501 C C . SER A 1 194 ? 15.339 6.280 -4.365 1.00 45.81 194 SER A C 1
ATOM 1503 O O . SER A 1 194 ? 14.364 5.555 -4.554 1.00 45.81 194 SER A O 1
ATOM 1505 N N . ASN A 1 195 ? 15.939 6.383 -3.177 1.00 46.00 195 ASN A N 1
ATOM 1506 C CA . ASN A 1 195 ? 15.288 5.901 -1.963 1.00 46.00 195 ASN A CA 1
ATOM 1507 C C . ASN A 1 195 ? 14.136 6.860 -1.674 1.00 46.00 195 ASN A C 1
ATOM 1509 O O . ASN A 1 195 ? 14.369 8.001 -1.278 1.00 46.00 195 ASN A O 1
ATOM 1513 N N . PHE A 1 196 ? 12.917 6.414 -1.949 1.00 49.91 196 PHE A N 1
ATOM 1514 C CA . PHE A 1 196 ? 11.710 7.149 -1.618 1.00 49.91 196 PHE A CA 1
ATOM 1515 C C . PHE A 1 196 ? 11.172 6.636 -0.287 1.00 49.91 196 PHE A C 1
ATOM 1517 O O . PHE A 1 196 ? 10.330 5.744 -0.249 1.00 49.91 196 PHE A O 1
ATOM 1524 N N . GLU A 1 197 ? 11.692 7.172 0.806 1.00 53.97 197 GLU A N 1
ATOM 1525 C CA . GLU A 1 197 ? 11.066 7.040 2.124 1.00 53.97 197 GLU A CA 1
ATOM 1526 C C . GLU A 1 197 ? 9.940 8.075 2.216 1.00 53.97 197 GLU A C 1
ATOM 1528 O O . GLU A 1 197 ? 10.099 9.172 1.689 1.00 53.97 197 GLU A O 1
ATOM 1533 N N . GLY A 1 198 ? 8.802 7.731 2.828 1.00 59.19 198 GLY A N 1
ATOM 1534 C CA . GLY A 1 198 ? 7.740 8.695 3.159 1.00 59.19 198 GLY A CA 1
ATOM 1535 C C . GLY A 1 198 ? 6.744 9.100 2.056 1.00 59.19 198 GLY A C 1
ATOM 1536 O O . GLY A 1 198 ? 6.048 10.099 2.232 1.00 59.19 198 GLY A O 1
ATOM 1537 N N . ILE A 1 199 ? 6.628 8.369 0.941 1.00 68.69 199 ILE A N 1
ATOM 1538 C CA . ILE A 1 199 ? 5.576 8.641 -0.057 1.00 68.69 199 ILE A CA 1
ATOM 1539 C C . ILE A 1 199 ? 4.214 8.341 0.553 1.00 68.69 199 ILE A C 1
ATOM 1541 O O . ILE A 1 199 ? 3.988 7.240 1.060 1.00 68.69 199 ILE A O 1
ATOM 1545 N N . ARG A 1 200 ? 3.296 9.308 0.461 1.00 81.31 200 ARG A N 1
ATOM 1546 C CA . ARG A 1 200 ? 1.930 9.186 0.966 1.00 81.31 200 ARG A CA 1
ATOM 1547 C C . ARG A 1 200 ? 0.935 10.004 0.159 1.00 81.31 200 ARG A C 1
ATOM 1549 O O . ARG A 1 200 ? 1.289 10.997 -0.476 1.00 81.31 200 ARG A O 1
ATOM 1556 N N . SER A 1 201 ? -0.319 9.584 0.199 1.00 82.19 201 SER A N 1
ATOM 1557 C CA . SER A 1 201 ? -1.374 10.201 -0.583 1.00 82.19 201 SER A CA 1
ATOM 1558 C C . SER A 1 201 ? -2.783 9.931 -0.098 1.00 82.19 201 SER A C 1
ATOM 1560 O O . SER A 1 201 ? -3.097 8.808 0.308 1.00 82.19 201 SER A O 1
ATOM 1562 N N . ALA A 1 202 ? -3.643 10.937 -0.210 1.00 87.12 202 ALA A N 1
ATOM 1563 C CA . ALA A 1 202 ? -5.040 10.849 0.170 1.00 87.12 202 ALA A CA 1
ATOM 1564 C C . ALA A 1 202 ? -5.921 11.366 -0.966 1.00 87.12 202 ALA A C 1
ATOM 1566 O O . ALA A 1 202 ? -5.718 12.460 -1.486 1.00 87.12 202 ALA A O 1
ATOM 1567 N N . GLN A 1 203 ? -6.920 10.576 -1.343 1.00 87.94 203 GLN A N 1
ATOM 1568 C CA . GLN A 1 203 ? -7.842 10.938 -2.406 1.00 87.94 203 GLN A CA 1
ATOM 1569 C C . GLN A 1 203 ? -9.275 10.562 -2.048 1.00 87.94 203 GLN A C 1
ATOM 1571 O O . GLN A 1 203 ? -9.557 9.423 -1.687 1.00 87.94 203 GLN A O 1
ATOM 1576 N N . LEU A 1 204 ? -10.206 11.497 -2.236 1.00 89.38 204 LEU A N 1
ATOM 1577 C CA . LEU A 1 204 ? -11.633 11.207 -2.174 1.00 89.38 204 LEU A CA 1
ATOM 1578 C C . LEU A 1 204 ? -12.133 10.734 -3.549 1.00 89.38 204 LEU A C 1
ATOM 1580 O O . LEU A 1 204 ? -12.194 11.513 -4.496 1.00 89.38 204 LEU A O 1
ATOM 1584 N N . ILE A 1 205 ? -12.497 9.455 -3.663 1.00 89.50 205 ILE A N 1
ATOM 1585 C CA . ILE A 1 205 ? -13.113 8.874 -4.864 1.00 89.50 205 ILE A CA 1
ATOM 1586 C C . ILE A 1 205 ? -14.586 8.601 -4.560 1.00 89.50 205 ILE A C 1
ATOM 1588 O O . ILE A 1 205 ? -14.927 7.710 -3.778 1.00 89.50 205 ILE A O 1
ATOM 1592 N N . GLY A 1 206 ? -15.480 9.392 -5.156 1.00 90.38 206 GLY A N 1
ATOM 1593 C CA . GLY A 1 206 ? -16.894 9.381 -4.781 1.00 90.38 206 GLY A CA 1
ATOM 1594 C C . GLY A 1 206 ? -17.061 9.785 -3.314 1.00 90.38 206 GLY A C 1
ATOM 1595 O O . GLY A 1 206 ? -16.760 10.917 -2.950 1.00 90.38 206 GLY A O 1
ATOM 1596 N N . LYS A 1 207 ? -17.521 8.859 -2.464 1.00 93.50 207 LYS A N 1
ATOM 1597 C CA . LYS A 1 207 ? -17.617 9.057 -1.002 1.00 93.50 207 LYS A CA 1
ATOM 1598 C C . LYS A 1 207 ? -16.572 8.264 -0.206 1.00 93.50 207 LYS A C 1
ATOM 1600 O O . LYS A 1 207 ? -16.652 8.205 1.022 1.00 93.50 207 LYS A O 1
ATOM 1605 N N . THR A 1 208 ? -15.609 7.652 -0.889 1.00 96.69 208 THR A N 1
ATOM 1606 C CA . THR A 1 208 ? -14.599 6.789 -0.277 1.00 96.69 208 THR A CA 1
ATOM 1607 C C . THR A 1 208 ? -13.252 7.491 -0.254 1.00 96.69 208 THR A C 1
ATOM 1609 O O . THR A 1 208 ? -12.732 7.882 -1.297 1.00 96.69 208 THR A O 1
ATOM 1612 N N . LEU A 1 209 ? -12.676 7.641 0.935 1.00 97.19 209 LEU A N 1
ATOM 1613 C CA . LEU A 1 209 ? -11.321 8.146 1.106 1.00 97.19 209 LEU A CA 1
ATOM 1614 C C . LEU A 1 209 ? -10.325 7.005 0.889 1.00 97.19 209 LEU A C 1
ATOM 1616 O O . LEU A 1 209 ? -10.331 6.029 1.634 1.00 97.19 209 LEU A O 1
ATOM 1620 N N . VAL A 1 210 ? -9.464 7.137 -0.110 1.00 96.38 210 VAL A N 1
ATOM 1621 C CA . VAL A 1 210 ? -8.351 6.228 -0.386 1.00 96.38 210 VAL A CA 1
ATOM 1622 C C . VAL A 1 210 ? -7.081 6.835 0.193 1.00 96.38 210 VAL A C 1
ATOM 1624 O O . VAL A 1 210 ? -6.708 7.944 -0.181 1.00 96.38 210 VAL A O 1
ATOM 1627 N N . ILE A 1 211 ? -6.428 6.121 1.106 1.00 95.56 211 ILE A N 1
ATOM 1628 C CA . ILE A 1 211 ? -5.169 6.526 1.739 1.00 95.56 211 ILE A CA 1
ATOM 1629 C C . ILE A 1 211 ? -4.105 5.506 1.377 1.00 95.56 211 ILE A C 1
ATOM 1631 O O . ILE A 1 211 ? -4.291 4.321 1.642 1.00 95.56 211 ILE A O 1
ATOM 1635 N N . ALA A 1 212 ? -2.983 5.968 0.840 1.00 90.31 212 ALA A N 1
ATOM 1636 C CA . ALA A 1 212 ? -1.815 5.142 0.569 1.00 90.31 212 ALA A CA 1
ATOM 1637 C C . ALA A 1 212 ? -0.569 5.766 1.194 1.00 90.31 212 ALA A C 1
ATOM 1639 O O . ALA A 1 212 ? -0.446 6.989 1.255 1.00 90.31 212 ALA A O 1
ATOM 1640 N N . PHE A 1 213 ? 0.355 4.932 1.657 1.00 87.75 213 PHE A N 1
ATOM 1641 C CA . PHE A 1 213 ? 1.702 5.350 2.040 1.00 87.75 213 PHE A CA 1
ATOM 1642 C C . PHE A 1 213 ? 2.653 4.155 2.007 1.00 87.75 213 PHE A C 1
ATOM 1644 O O . PHE A 1 213 ? 2.257 3.033 2.328 1.00 87.75 213 PHE A O 1
ATOM 1651 N N . ASN A 1 214 ? 3.908 4.379 1.626 1.00 79.38 214 ASN A N 1
ATOM 1652 C CA . ASN A 1 214 ? 4.860 3.303 1.333 1.00 79.38 214 ASN A CA 1
ATOM 1653 C C . ASN A 1 214 ? 5.721 2.859 2.537 1.00 79.38 214 ASN A C 1
ATOM 1655 O O . ASN A 1 214 ? 6.413 1.839 2.466 1.00 79.38 214 ASN A O 1
ATOM 1659 N N . GLU A 1 215 ? 5.645 3.582 3.657 1.00 85.06 215 GLU A N 1
ATOM 1660 C CA . GLU A 1 215 ? 6.390 3.276 4.879 1.00 85.06 215 GLU A CA 1
ATOM 1661 C C . GLU A 1 215 ? 5.559 3.528 6.141 1.00 85.06 215 GLU A C 1
ATOM 1663 O O . GLU A 1 215 ? 4.900 4.558 6.295 1.00 85.06 215 GLU A O 1
ATOM 1668 N N . MET A 1 216 ? 5.607 2.582 7.073 1.00 89.38 216 MET A N 1
ATOM 1669 C CA . MET A 1 216 ? 4.911 2.608 8.354 1.00 89.38 216 MET A CA 1
ATOM 1670 C C . MET A 1 216 ? 5.710 3.399 9.402 1.00 89.38 216 MET A C 1
ATOM 1672 O O . MET A 1 216 ? 6.306 2.830 10.320 1.00 89.38 216 MET A O 1
ATOM 1676 N N . THR A 1 217 ? 5.742 4.722 9.265 1.00 89.62 217 THR A N 1
ATOM 1677 C CA . THR A 1 217 ? 6.370 5.639 10.231 1.00 89.62 217 THR A CA 1
ATOM 1678 C C . THR A 1 217 ? 5.329 6.278 11.147 1.00 89.62 217 THR A C 1
ATOM 1680 O O . THR A 1 217 ? 4.139 6.313 10.836 1.00 89.62 217 THR A O 1
ATOM 1683 N N . ASP A 1 218 ? 5.768 6.811 12.291 1.00 88.50 218 ASP A N 1
ATOM 1684 C CA . ASP A 1 218 ? 4.877 7.566 13.181 1.00 88.50 218 ASP A CA 1
ATOM 1685 C C . ASP A 1 218 ? 4.262 8.783 12.468 1.00 88.50 218 ASP A C 1
ATOM 1687 O O . ASP A 1 218 ? 3.085 9.079 12.672 1.00 88.50 218 ASP A O 1
ATOM 1691 N N . GLU A 1 219 ? 5.033 9.446 11.602 1.00 87.75 219 GLU A N 1
ATOM 1692 C CA . GLU A 1 219 ? 4.583 10.596 10.818 1.00 87.75 219 GLU A CA 1
ATOM 1693 C C . GLU A 1 219 ? 3.477 10.209 9.828 1.00 87.75 219 GLU A C 1
ATOM 1695 O O . GLU A 1 219 ? 2.400 10.805 9.844 1.00 87.75 219 GLU A O 1
ATOM 1700 N N . ASN A 1 220 ? 3.697 9.166 9.019 1.00 88.75 220 ASN A N 1
ATOM 1701 C CA . ASN A 1 220 ? 2.707 8.698 8.046 1.00 88.75 220 ASN A CA 1
ATOM 1702 C C . ASN A 1 220 ? 1.439 8.186 8.728 1.00 88.75 220 ASN A C 1
ATOM 1704 O O . ASN A 1 220 ? 0.337 8.453 8.253 1.00 88.75 220 ASN A O 1
ATOM 1708 N N . THR A 1 221 ? 1.571 7.511 9.870 1.00 91.50 221 THR A N 1
ATOM 1709 C CA . THR A 1 221 ? 0.418 7.080 10.662 1.00 91.50 221 THR A CA 1
ATOM 1710 C C . THR A 1 221 ? -0.390 8.268 11.177 1.00 91.50 221 THR A C 1
ATOM 1712 O O . THR A 1 221 ? -1.613 8.283 11.037 1.00 91.50 221 THR A O 1
ATOM 1715 N N . GLN A 1 222 ? 0.257 9.278 11.764 1.00 92.25 222 GLN A N 1
ATOM 1716 C CA . GLN A 1 222 ? -0.446 10.466 12.254 1.00 92.25 222 GLN A CA 1
ATOM 1717 C C . GLN A 1 222 ? -1.130 11.223 11.118 1.00 92.25 222 GLN A C 1
ATOM 1719 O O . GLN A 1 222 ? -2.301 11.582 11.244 1.00 92.25 222 GLN A O 1
ATOM 1724 N N . TRP A 1 223 ? -0.426 11.413 10.003 1.00 92.94 223 TRP A N 1
ATOM 1725 C CA . TRP A 1 223 ? -0.980 12.020 8.802 1.00 92.94 223 TRP A CA 1
ATOM 1726 C C . TRP A 1 223 ? -2.206 11.240 8.301 1.00 92.94 223 TRP A C 1
ATOM 1728 O O . TRP A 1 223 ? -3.265 11.835 8.117 1.00 92.94 223 TRP A O 1
ATOM 1738 N N . ALA A 1 224 ? -2.135 9.909 8.186 1.00 94.56 224 ALA A N 1
ATOM 1739 C CA . ALA A 1 224 ? -3.251 9.086 7.714 1.00 94.56 224 ALA A CA 1
ATOM 1740 C C . ALA A 1 224 ? -4.490 9.220 8.618 1.00 94.56 224 ALA A C 1
ATOM 1742 O O . ALA A 1 224 ? -5.608 9.394 8.130 1.00 94.56 224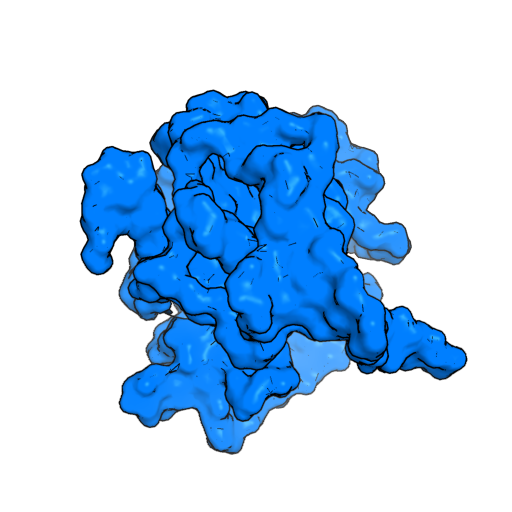 ALA A O 1
ATOM 1743 N N . LEU A 1 225 ? -4.301 9.205 9.943 1.00 95.38 225 LEU A N 1
ATOM 1744 C CA . LEU A 1 225 ? -5.386 9.403 10.909 1.00 95.38 225 LEU A CA 1
ATOM 1745 C C . LEU A 1 225 ? -6.007 10.806 10.810 1.00 95.38 225 LEU A C 1
ATOM 1747 O O . LEU A 1 225 ? -7.220 10.954 10.972 1.00 95.38 225 LEU A O 1
ATOM 1751 N N . GLN A 1 226 ? -5.206 11.833 10.511 1.00 94.88 226 GLN A N 1
ATOM 1752 C CA . GLN A 1 226 ? -5.715 13.183 10.257 1.00 94.88 226 GLN A CA 1
ATOM 1753 C C . GLN A 1 226 ? -6.562 13.239 8.983 1.00 94.88 226 GLN A C 1
ATOM 1755 O O . GLN A 1 226 ? -7.633 13.843 9.016 1.00 94.88 226 GLN A O 1
ATOM 1760 N N . GLN A 1 227 ? -6.156 12.566 7.900 1.00 94.50 227 GLN A N 1
ATOM 1761 C CA . GLN A 1 227 ? -6.964 12.491 6.674 1.00 94.50 227 GLN A CA 1
ATOM 1762 C C . GLN A 1 227 ? -8.325 11.836 6.947 1.00 94.50 227 GLN A C 1
ATOM 1764 O O . GLN A 1 227 ? -9.369 12.377 6.592 1.00 94.50 227 GLN A O 1
ATOM 1769 N N . ILE A 1 228 ? -8.345 10.727 7.692 1.00 94.62 228 ILE A N 1
ATOM 1770 C CA . ILE A 1 228 ? -9.590 10.032 8.075 1.00 94.62 228 ILE A CA 1
ATOM 1771 C C . ILE A 1 228 ? -10.541 10.937 8.866 1.00 94.62 228 ILE A C 1
ATOM 1773 O O . ILE A 1 228 ? -11.767 10.846 8.709 1.00 94.62 228 ILE A O 1
ATOM 1777 N N . LYS A 1 229 ? -9.979 11.779 9.739 1.00 93.44 229 LYS A N 1
ATOM 1778 C CA . LYS A 1 229 ? -10.734 12.706 10.582 1.00 93.44 229 LYS A CA 1
ATOM 1779 C C . LYS A 1 229 ? -11.262 13.905 9.794 1.00 93.44 229 LYS A C 1
ATOM 1781 O O . LYS A 1 229 ? -12.400 14.309 10.013 1.00 93.44 229 LYS A O 1
ATOM 1786 N N . ASN A 1 230 ? -10.440 14.471 8.915 1.00 93.25 230 ASN A N 1
ATOM 1787 C CA . ASN A 1 230 ? -10.708 15.761 8.283 1.00 93.25 230 ASN A CA 1
ATOM 1788 C C . ASN A 1 230 ? -11.457 15.635 6.951 1.00 93.25 230 ASN A C 1
ATOM 1790 O O . ASN A 1 230 ? -12.138 16.575 6.548 1.00 93.25 230 ASN A O 1
ATOM 1794 N N . THR A 1 231 ? -11.372 14.492 6.266 1.00 92.56 231 THR A N 1
ATOM 1795 C CA . THR A 1 231 ? -12.106 14.279 5.016 1.00 92.56 231 THR A CA 1
ATOM 1796 C C . THR A 1 231 ? -13.539 13.800 5.298 1.00 92.56 231 THR A C 1
ATOM 1798 O O . THR A 1 231 ? -13.726 12.804 6.010 1.00 92.56 231 THR A O 1
ATOM 1801 N N . PRO A 1 232 ? -14.573 14.420 4.691 1.00 93.31 232 PRO A N 1
ATOM 1802 C CA . PRO A 1 232 ? -15.978 14.032 4.853 1.00 93.31 232 PRO A CA 1
ATOM 1803 C C . PRO A 1 232 ? -16.342 12.771 4.038 1.00 93.31 232 PRO A C 1
ATOM 1805 O O . PRO A 1 232 ? -17.303 12.751 3.274 1.00 93.31 232 PRO A O 1
ATOM 1808 N N . ALA A 1 233 ? -15.555 11.704 4.183 1.00 95.88 233 ALA A N 1
ATOM 1809 C CA . ALA A 1 233 ? -15.784 10.418 3.535 1.00 95.88 233 ALA A CA 1
ATOM 1810 C C . ALA A 1 233 ? -16.693 9.510 4.371 1.00 95.88 233 ALA A C 1
ATOM 1812 O O . ALA A 1 233 ? -16.612 9.497 5.603 1.00 95.88 233 ALA A O 1
ATOM 1813 N N . THR A 1 234 ? -17.511 8.703 3.696 1.00 96.94 234 THR A N 1
ATOM 1814 C CA . THR A 1 234 ? -18.389 7.703 4.325 1.00 96.94 234 THR A CA 1
ATOM 1815 C C . THR A 1 234 ? -17.774 6.307 4.348 1.00 96.94 234 THR A C 1
ATOM 1817 O O . THR A 1 234 ? -18.287 5.444 5.047 1.00 96.94 234 THR A O 1
ATOM 1820 N N . ALA A 1 235 ? -16.691 6.074 3.604 1.00 98.19 235 ALA A N 1
ATOM 1821 C CA . ALA A 1 235 ? -15.946 4.817 3.584 1.00 98.19 235 ALA A CA 1
ATOM 1822 C C . ALA A 1 235 ? -14.440 5.073 3.420 1.00 98.19 235 ALA A C 1
ATOM 1824 O O . ALA A 1 235 ? -14.033 6.169 3.024 1.00 98.19 235 ALA A O 1
ATOM 1825 N N . ILE A 1 236 ? -13.615 4.069 3.726 1.00 98.50 236 ILE A N 1
ATOM 1826 C CA . ILE A 1 236 ? -12.149 4.169 3.690 1.00 98.50 236 ILE A CA 1
ATOM 1827 C C . ILE A 1 236 ? -11.546 2.998 2.906 1.00 98.50 236 ILE A C 1
ATOM 1829 O O . ILE A 1 236 ? -11.897 1.843 3.123 1.00 98.50 236 ILE A O 1
ATOM 1833 N N . VAL A 1 237 ? -10.576 3.276 2.043 1.00 98.56 237 VAL A N 1
ATOM 1834 C CA . VAL A 1 237 ? -9.654 2.274 1.504 1.00 98.56 237 VAL A CA 1
ATOM 1835 C C . VAL A 1 237 ? -8.262 2.598 2.024 1.00 98.56 237 VAL A C 1
ATOM 1837 O O . VAL A 1 237 ? -7.751 3.688 1.782 1.00 98.56 237 VAL A O 1
ATOM 1840 N N . LEU A 1 238 ? -7.651 1.653 2.733 1.00 98.38 238 LEU A N 1
ATOM 1841 C CA . LEU A 1 238 ? -6.251 1.729 3.137 1.00 98.38 238 LEU A CA 1
ATOM 1842 C C . LEU A 1 238 ? -5.408 0.917 2.147 1.00 98.38 238 LEU A C 1
ATOM 1844 O O . LEU A 1 238 ? -5.437 -0.313 2.161 1.00 98.38 238 LEU A O 1
ATOM 1848 N N . ASP A 1 239 ? -4.686 1.592 1.263 1.00 96.62 239 ASP A N 1
ATOM 1849 C CA . ASP A 1 239 ? -3.840 0.967 0.251 1.00 96.62 239 ASP A CA 1
ATOM 1850 C C . ASP A 1 239 ? -2.411 0.784 0.775 1.00 96.62 239 ASP A C 1
ATOM 1852 O O . ASP A 1 239 ? -1.639 1.733 0.914 1.00 96.62 239 ASP A O 1
ATOM 1856 N N . LEU A 1 240 ? -2.068 -0.465 1.089 1.00 95.81 240 LEU A N 1
ATOM 1857 C CA . LEU A 1 240 ? -0.762 -0.878 1.595 1.00 95.81 240 LEU A CA 1
ATOM 1858 C C . LEU A 1 240 ? 0.028 -1.678 0.553 1.00 95.81 240 LEU A C 1
ATOM 1860 O O . LEU A 1 240 ? 1.013 -2.329 0.914 1.00 95.81 240 LEU A O 1
ATOM 1864 N N . ARG A 1 241 ? -0.387 -1.671 -0.725 1.00 90.31 241 ARG A N 1
ATOM 1865 C CA . ARG A 1 241 ? 0.228 -2.493 -1.785 1.00 90.31 241 ARG A CA 1
ATOM 1866 C C . ARG A 1 241 ? 1.723 -2.257 -1.932 1.00 90.31 241 ARG A C 1
ATOM 1868 O O . ARG A 1 241 ? 2.450 -3.232 -2.089 1.00 90.31 241 ARG A O 1
ATOM 1875 N N . ASP A 1 242 ? 2.148 -1.006 -1.777 1.00 81.25 242 ASP A N 1
ATOM 1876 C CA . ASP A 1 242 ? 3.544 -0.570 -1.882 1.00 81.25 242 ASP A CA 1
ATOM 1877 C C . ASP A 1 242 ? 4.196 -0.306 -0.513 1.00 81.25 242 ASP A C 1
ATOM 1879 O O . ASP A 1 242 ? 5.302 0.227 -0.432 1.00 81.25 242 ASP A O 1
ATOM 1883 N N . ASN A 1 243 ? 3.520 -0.671 0.584 1.00 87.31 243 ASN A N 1
ATOM 1884 C CA . ASN A 1 243 ? 4.020 -0.437 1.933 1.00 87.31 243 ASN A CA 1
ATOM 1885 C C . ASN A 1 243 ? 4.974 -1.546 2.388 1.00 87.31 243 ASN A C 1
ATOM 1887 O O . ASN A 1 243 ? 4.556 -2.667 2.677 1.00 87.31 243 ASN A O 1
ATOM 1891 N N . THR A 1 244 ? 6.257 -1.220 2.524 1.00 83.69 244 THR A N 1
ATOM 1892 C CA . THR A 1 244 ? 7.294 -2.205 2.891 1.00 83.69 244 THR A CA 1
ATOM 1893 C C . THR A 1 244 ? 7.455 -2.414 4.403 1.00 83.69 244 THR A C 1
ATOM 1895 O O . THR A 1 244 ? 8.401 -3.060 4.859 1.00 83.69 244 THR A O 1
ATOM 1898 N N . GLY A 1 245 ? 6.514 -1.899 5.194 1.00 86.38 245 GLY A N 1
ATOM 1899 C CA . GLY A 1 245 ? 6.512 -1.979 6.646 1.00 86.38 245 GLY A CA 1
ATOM 1900 C C . GLY A 1 245 ? 7.198 -0.788 7.293 1.00 86.38 245 GLY A C 1
ATOM 1901 O O . GLY A 1 245 ? 7.180 0.314 6.757 1.00 86.38 245 GLY A O 1
ATOM 1902 N N . GLY A 1 246 ? 7.738 -0.987 8.495 1.00 84.19 246 GLY A N 1
ATOM 1903 C CA . GLY A 1 246 ? 8.343 0.088 9.276 1.00 84.19 246 GLY A CA 1
ATOM 1904 C C . GLY A 1 246 ? 8.203 -0.139 10.778 1.00 84.19 246 GLY A C 1
ATOM 1905 O O . GLY A 1 246 ? 8.312 -1.262 11.269 1.00 84.19 246 GLY A O 1
ATOM 1906 N N . SER A 1 247 ? 7.979 0.946 11.509 1.00 79.69 247 SER A N 1
ATOM 1907 C CA . SER A 1 247 ? 8.028 1.004 12.967 1.00 79.69 247 SER A CA 1
ATOM 1908 C C . SER A 1 247 ? 6.975 0.122 13.646 1.00 79.69 247 SER A C 1
ATOM 1910 O O . SER A 1 247 ? 5.770 0.254 13.421 1.00 79.69 247 SER A O 1
ATOM 1912 N N . SER A 1 248 ? 7.429 -0.704 14.595 1.00 81.19 248 SER A N 1
ATOM 1913 C CA . SER A 1 248 ? 6.567 -1.494 15.485 1.00 81.19 248 SER A CA 1
ATOM 1914 C C . SER A 1 248 ? 5.723 -0.635 16.436 1.00 81.19 248 SER A C 1
ATOM 1916 O O . SER A 1 248 ? 4.783 -1.141 17.040 1.00 81.19 248 SER A O 1
ATOM 1918 N N . ILE A 1 249 ? 6.041 0.657 16.572 1.00 87.88 249 ILE A N 1
ATOM 1919 C CA . ILE A 1 249 ? 5.276 1.637 17.361 1.00 87.88 249 ILE A CA 1
ATOM 1920 C C . ILE A 1 249 ? 4.176 2.285 16.506 1.00 87.88 249 ILE A C 1
ATOM 1922 O O . ILE A 1 249 ? 3.092 2.582 17.013 1.00 87.88 249 ILE A O 1
ATOM 1926 N N . ALA A 1 250 ? 4.428 2.471 15.209 1.00 92.75 250 ALA A N 1
ATOM 1927 C CA . ALA A 1 250 ? 3.484 3.101 14.291 1.00 92.75 250 ALA A CA 1
ATOM 1928 C C . ALA A 1 250 ? 2.273 2.200 13.997 1.00 92.75 250 ALA A C 1
ATOM 1930 O O . ALA A 1 250 ? 1.154 2.700 13.883 1.00 92.75 250 ALA A O 1
ATOM 1931 N N . VAL A 1 251 ? 2.473 0.876 13.945 1.00 95.44 251 VAL A N 1
ATOM 1932 C CA . VAL A 1 251 ? 1.403 -0.102 13.672 1.00 95.44 251 VAL A CA 1
ATOM 1933 C C . VAL A 1 251 ? 0.274 -0.050 14.716 1.00 95.44 251 VAL A C 1
ATOM 1935 O O . VAL A 1 251 ? -0.876 0.147 14.315 1.00 95.44 251 VAL A O 1
ATOM 1938 N N . PRO A 1 252 ? 0.529 -0.158 16.041 1.00 96.81 252 PRO A N 1
ATOM 1939 C CA . PRO A 1 252 ? -0.537 -0.039 17.034 1.00 96.81 252 PRO A CA 1
ATOM 1940 C C . PRO A 1 252 ? -1.278 1.297 16.984 1.00 96.81 252 PRO A C 1
ATOM 1942 O O . PRO A 1 252 ? -2.495 1.315 17.146 1.00 96.81 252 PRO A O 1
ATOM 1945 N N . LYS A 1 253 ? -0.576 2.408 16.721 1.00 96.38 253 LYS A N 1
ATOM 1946 C CA . LYS A 1 253 ? -1.197 3.738 16.599 1.00 96.38 253 LYS A CA 1
ATOM 1947 C C . LYS A 1 253 ? -2.147 3.815 15.406 1.00 96.38 253 LYS A C 1
ATOM 1949 O O . LYS A 1 253 ? -3.254 4.320 15.553 1.00 96.38 253 LYS A O 1
ATOM 1954 N N . LEU A 1 254 ? -1.749 3.279 14.250 1.00 97.38 254 LEU A N 1
ATOM 1955 C CA . LEU A 1 254 ? -2.606 3.239 13.065 1.00 97.38 254 LEU A CA 1
ATOM 1956 C C . LEU A 1 254 ? -3.857 2.398 13.333 1.00 97.38 254 LEU A C 1
ATOM 1958 O O . LEU A 1 254 ? -4.973 2.835 13.062 1.00 97.38 254 LEU A O 1
ATOM 1962 N N . LEU A 1 255 ? -3.677 1.215 13.926 1.00 98.00 255 LEU A N 1
ATOM 1963 C CA . LEU A 1 255 ? -4.776 0.315 14.280 1.00 98.00 255 LEU A CA 1
ATOM 1964 C C . LEU A 1 255 ? -5.731 0.920 15.315 1.00 98.00 255 LEU A C 1
ATOM 1966 O O . LEU A 1 255 ? -6.923 0.627 15.269 1.00 98.00 255 LEU A O 1
ATOM 1970 N N . ALA A 1 256 ? -5.255 1.814 16.183 1.00 97.62 256 ALA A N 1
ATOM 1971 C CA . ALA A 1 256 ? -6.095 2.551 17.129 1.00 97.62 256 ALA A CA 1
ATOM 1972 C C . ALA A 1 256 ? -7.104 3.495 16.453 1.00 97.62 256 ALA A C 1
ATOM 1974 O O . ALA A 1 256 ? -8.115 3.851 17.055 1.00 97.62 256 ALA A O 1
ATOM 1975 N N . GLY A 1 257 ? -6.876 3.858 15.187 1.00 96.88 257 GLY A N 1
ATOM 1976 C CA . GLY A 1 257 ? -7.862 4.558 14.364 1.00 96.88 257 GLY A CA 1
ATOM 1977 C C . GLY A 1 257 ? -9.023 3.683 13.890 1.00 96.88 257 GLY A C 1
ATOM 1978 O O . GLY A 1 257 ? -10.031 4.220 13.440 1.00 96.88 257 GLY A O 1
ATOM 1979 N N . PHE A 1 258 ? -8.918 2.354 13.993 1.00 97.88 258 PHE A N 1
ATOM 1980 C CA . PHE A 1 258 ? -9.884 1.410 13.415 1.00 97.88 258 PHE A CA 1
ATOM 1981 C C . PHE A 1 258 ? -10.434 0.383 14.407 1.00 97.88 258 PHE A C 1
ATOM 1983 O O . PHE A 1 258 ? -11.493 -0.192 14.155 1.00 97.88 258 PHE A O 1
ATOM 1990 N N . LEU A 1 259 ? -9.721 0.128 15.503 1.00 98.25 259 LEU A N 1
ATOM 1991 C CA . LEU A 1 259 ? -10.022 -0.899 16.496 1.00 98.25 259 LEU A CA 1
ATOM 1992 C C . LEU A 1 259 ? -10.085 -0.291 17.899 1.00 98.25 259 LEU A C 1
ATOM 1994 O O . LEU A 1 259 ? -9.403 0.686 18.202 1.00 98.25 259 LEU A O 1
ATOM 1998 N N . ALA A 1 260 ? -10.890 -0.898 18.770 1.00 97.69 260 ALA A N 1
ATOM 1999 C CA . ALA A 1 260 ? -10.991 -0.481 20.163 1.00 97.69 260 ALA A CA 1
ATOM 2000 C C . ALA A 1 260 ? -9.674 -0.717 20.919 1.00 97.69 260 ALA A C 1
ATOM 2002 O O . ALA A 1 260 ? -8.933 -1.664 20.634 1.00 97.69 260 ALA A O 1
ATOM 2003 N N . SER A 1 261 ? -9.410 0.116 21.924 1.00 97.50 261 SER A N 1
ATOM 2004 C CA . SER A 1 261 ? -8.260 -0.065 22.812 1.00 97.50 261 SER A CA 1
ATOM 2005 C C . SER A 1 261 ? -8.260 -1.449 23.470 1.00 97.50 261 SER A C 1
ATOM 2007 O O . SER A 1 261 ? -9.315 -1.996 23.782 1.00 97.50 261 SER A O 1
ATOM 2009 N N . GLY A 1 262 ? -7.074 -2.032 23.650 1.00 97.12 262 GLY A N 1
ATOM 2010 C CA . GLY A 1 262 ? -6.901 -3.380 24.193 1.00 97.12 262 GLY A CA 1
ATOM 2011 C C . GLY A 1 262 ? -7.119 -4.508 23.180 1.00 97.12 262 GLY A C 1
ATOM 2012 O O . GLY A 1 262 ? -6.809 -5.654 23.489 1.00 97.12 262 GLY A O 1
ATOM 2013 N N . THR A 1 263 ? -7.584 -4.214 21.960 1.00 97.94 263 THR A N 1
ATOM 2014 C CA . THR A 1 263 ? -7.699 -5.228 20.901 1.00 97.94 263 THR A CA 1
ATOM 2015 C C . THR A 1 263 ? -6.326 -5.825 20.590 1.00 97.94 263 THR A C 1
ATOM 2017 O O . THR A 1 263 ? -5.359 -5.092 20.369 1.00 97.94 263 THR A O 1
ATOM 2020 N N . ARG A 1 264 ? -6.236 -7.158 20.550 1.00 97.62 264 ARG A N 1
ATOM 2021 C CA . ARG A 1 264 ? -4.976 -7.873 20.313 1.00 97.62 264 ARG A CA 1
ATOM 2022 C C . ARG A 1 264 ? -4.506 -7.737 18.871 1.00 97.62 264 ARG A C 1
ATOM 2024 O O . ARG A 1 264 ? -5.239 -8.078 17.948 1.00 97.62 264 ARG A O 1
ATOM 2031 N N . ILE A 1 265 ? -3.271 -7.283 18.689 1.00 97.12 265 ILE A N 1
ATOM 2032 C CA . ILE A 1 265 ? -2.633 -7.092 17.379 1.00 97.12 265 ILE A CA 1
ATOM 2033 C C . ILE A 1 265 ? -1.755 -8.293 17.050 1.00 97.12 265 ILE A C 1
ATOM 2035 O O . ILE A 1 265 ? -1.857 -8.877 15.977 1.00 97.12 265 ILE A O 1
ATOM 2039 N N . ALA A 1 266 ? -0.873 -8.656 17.975 1.00 93.81 266 ALA A N 1
ATOM 2040 C CA . ALA A 1 266 ? 0.108 -9.704 17.758 1.00 93.81 266 ALA A CA 1
ATOM 2041 C C . ALA A 1 266 ? 0.676 -10.210 19.085 1.00 93.81 266 ALA A C 1
ATOM 2043 O O . ALA A 1 266 ? 0.453 -9.629 20.150 1.00 93.81 266 ALA A O 1
ATOM 2044 N N . THR A 1 267 ? 1.454 -11.281 19.008 1.00 91.94 267 THR A N 1
ATOM 2045 C CA . THR A 1 267 ? 2.259 -11.778 20.121 1.00 91.94 267 THR A CA 1
ATOM 2046 C C . THR A 1 267 ? 3.719 -11.832 19.711 1.00 91.94 267 THR A C 1
ATOM 2048 O O . THR A 1 267 ? 4.079 -12.535 18.769 1.00 91.94 267 THR A O 1
ATOM 2051 N N . GLU A 1 268 ? 4.557 -11.095 20.433 1.00 89.38 268 GLU A N 1
ATOM 2052 C CA . GLU A 1 268 ? 6.008 -11.131 20.292 1.00 89.38 268 GLU A CA 1
ATOM 2053 C C . GLU A 1 268 ? 6.578 -12.243 21.176 1.00 89.38 268 GLU A C 1
ATOM 2055 O O . GLU A 1 268 ? 6.327 -12.282 22.383 1.00 89.38 268 GLU A O 1
ATOM 20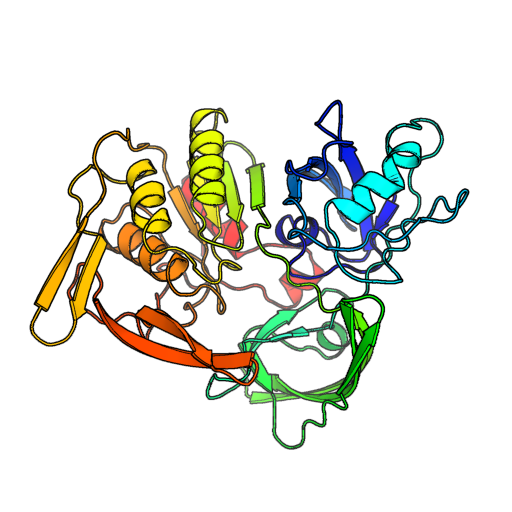60 N N . ILE A 1 269 ? 7.379 -13.129 20.586 1.00 80.75 269 ILE A N 1
ATOM 2061 C CA . ILE A 1 269 ? 8.119 -14.172 21.298 1.00 80.75 269 ILE A CA 1
ATOM 2062 C C . ILE A 1 269 ? 9.613 -13.891 21.164 1.00 80.75 269 ILE A C 1
ATOM 2064 O O . ILE A 1 269 ? 10.184 -13.988 20.076 1.00 80.75 269 ILE A O 1
ATOM 2068 N N . ARG A 1 270 ? 10.260 -13.596 22.292 1.00 80.19 270 ARG A N 1
ATOM 2069 C CA . ARG A 1 270 ? 11.696 -13.313 22.400 1.00 80.19 270 ARG A CA 1
ATOM 2070 C C . ARG A 1 270 ? 12.334 -14.301 23.375 1.00 80.19 270 ARG A C 1
ATOM 2072 O O . ARG A 1 270 ? 12.339 -14.101 24.594 1.00 80.19 270 ARG A O 1
ATOM 2079 N N . GLY A 1 271 ? 12.881 -15.390 22.839 1.00 74.00 271 GLY A N 1
ATOM 2080 C CA . GLY A 1 271 ? 13.402 -16.496 23.645 1.00 74.00 271 GLY A CA 1
ATOM 2081 C C . GLY A 1 271 ? 12.287 -17.137 24.478 1.00 74.00 271 GLY A C 1
ATOM 2082 O O . GLY A 1 271 ? 11.329 -17.656 23.920 1.00 74.00 271 GLY A O 1
ATOM 2083 N N . LYS A 1 272 ? 12.400 -17.082 25.812 1.00 81.12 272 LYS A N 1
ATOM 2084 C CA . LYS A 1 272 ? 11.369 -17.583 26.745 1.00 81.12 272 LYS A CA 1
ATOM 2085 C C . LYS A 1 272 ? 10.310 -16.537 27.127 1.00 81.12 272 LYS A C 1
ATOM 2087 O O . LYS A 1 272 ? 9.409 -16.853 27.895 1.00 81.12 272 LYS A O 1
ATOM 2092 N N . LYS A 1 273 ? 10.448 -15.286 26.668 1.00 86.50 273 LYS A N 1
ATOM 2093 C CA . LYS A 1 273 ? 9.507 -14.202 26.978 1.00 86.50 273 LYS A CA 1
ATOM 2094 C C . LYS A 1 273 ? 8.456 -14.087 25.884 1.00 86.50 273 LYS A C 1
ATOM 2096 O O . LYS A 1 273 ? 8.799 -14.107 24.703 1.00 86.50 273 LYS A O 1
ATOM 2101 N N . THR A 1 274 ? 7.216 -13.882 26.306 1.00 91.12 274 THR A N 1
ATOM 2102 C CA . THR A 1 274 ? 6.064 -13.670 25.434 1.00 91.12 274 THR A CA 1
ATOM 2103 C C . THR A 1 274 ? 5.388 -12.372 25.845 1.00 91.12 274 THR A C 1
ATOM 2105 O O . THR A 1 274 ? 5.035 -12.221 27.012 1.00 91.12 274 THR A O 1
ATOM 2108 N N . ASN A 1 275 ? 5.211 -11.452 24.899 1.00 92.69 275 ASN A N 1
ATOM 2109 C CA . ASN A 1 275 ? 4.534 -10.178 25.114 1.00 92.69 275 ASN A CA 1
ATOM 2110 C C . ASN A 1 275 ? 3.359 -10.051 24.144 1.00 92.69 275 ASN A C 1
ATOM 2112 O O . ASN A 1 275 ? 3.489 -10.346 22.955 1.00 92.69 275 ASN A O 1
ATOM 2116 N N . GLU A 1 276 ? 2.218 -9.580 24.634 1.00 94.69 276 GLU A N 1
ATOM 2117 C CA . GLU A 1 276 ? 1.114 -9.185 23.765 1.00 94.69 276 GLU A CA 1
ATOM 2118 C C . GLU A 1 276 ? 1.302 -7.748 23.286 1.00 94.69 276 GLU A C 1
ATOM 2120 O O . GLU A 1 276 ? 1.656 -6.854 24.056 1.00 94.69 276 GLU A O 1
ATOM 2125 N N . ILE A 1 277 ? 1.047 -7.532 22.001 1.00 95.12 277 ILE A N 1
ATOM 2126 C CA . ILE A 1 277 ? 0.971 -6.210 21.395 1.00 95.12 277 ILE A CA 1
ATOM 2127 C C . ILE A 1 277 ? -0.509 -5.913 21.196 1.00 95.12 277 ILE A C 1
ATOM 2129 O O . ILE A 1 277 ? -1.197 -6.639 20.476 1.00 95.12 277 ILE A O 1
ATOM 2133 N N . ASN A 1 278 ? -0.985 -4.845 21.829 1.00 97.62 278 ASN A N 1
ATOM 2134 C CA . ASN A 1 278 ? -2.394 -4.466 21.853 1.00 97.62 278 ASN A CA 1
ATOM 2135 C C . ASN A 1 278 ? -2.579 -3.032 21.349 1.00 97.62 278 ASN A C 1
ATOM 2137 O O . ASN A 1 278 ? -1.655 -2.216 21.382 1.00 97.62 278 ASN A O 1
ATOM 2141 N N . VAL A 1 279 ? -3.791 -2.723 20.893 1.00 97.75 279 VAL A N 1
ATOM 2142 C CA . VAL A 1 279 ? -4.173 -1.369 20.485 1.00 97.75 279 VAL A CA 1
ATOM 2143 C C . VAL A 1 279 ? -4.094 -0.416 21.692 1.00 97.75 279 VAL A C 1
ATOM 2145 O O . VAL A 1 279 ? -4.688 -0.716 22.733 1.00 97.75 279 VAL A O 1
ATOM 2148 N N . PRO A 1 280 ? -3.388 0.728 21.589 1.00 96.62 280 PRO A N 1
ATOM 2149 C CA . PRO A 1 280 ? -3.209 1.666 22.695 1.00 96.62 280 PRO A CA 1
ATOM 2150 C C . PRO A 1 280 ? -4.509 2.387 23.080 1.00 96.62 280 PRO A C 1
ATOM 2152 O O . PRO A 1 280 ? -5.510 2.354 22.365 1.00 96.62 280 PRO A O 1
ATOM 2155 N N . THR A 1 281 ? -4.511 3.037 24.243 1.00 95.50 281 THR A N 1
ATOM 2156 C CA . THR A 1 281 ? -5.583 3.946 24.684 1.00 95.50 281 THR A CA 1
ATOM 2157 C C . THR A 1 281 ? -5.413 5.340 24.063 1.00 95.50 281 THR A C 1
ATOM 2159 O O . THR A 1 281 ? -4.382 5.643 23.464 1.00 95.50 281 THR A O 1
ATOM 2162 N N . GLY A 1 282 ? -6.425 6.207 24.203 1.00 91.69 282 GLY A N 1
ATOM 2163 C CA . GLY A 1 282 ? -6.341 7.620 23.793 1.00 91.69 282 GLY A CA 1
ATOM 2164 C C . GLY A 1 282 ? -6.720 7.913 22.336 1.00 91.69 282 GLY A C 1
ATOM 2165 O O . GLY A 1 282 ? -6.557 9.043 21.886 1.00 91.69 282 GLY A O 1
ATOM 2166 N N . TYR A 1 283 ? -7.254 6.926 21.614 1.00 92.94 283 TYR A N 1
ATOM 2167 C CA . TYR A 1 283 ? -7.758 7.072 20.247 1.00 92.94 283 TYR A CA 1
ATOM 2168 C C . TYR A 1 283 ? -9.250 6.743 20.193 1.00 92.94 283 TYR A C 1
ATOM 2170 O O . TYR A 1 283 ? -9.750 5.946 20.986 1.00 92.94 283 TYR A O 1
ATOM 2178 N N . THR A 1 284 ? -9.962 7.364 19.253 1.00 92.50 284 THR A N 1
ATOM 2179 C CA . THR A 1 284 ? -11.359 7.036 18.945 1.00 92.50 284 THR A CA 1
ATOM 2180 C C . THR A 1 284 ? -11.393 6.324 17.596 1.00 92.50 284 THR A C 1
ATOM 2182 O O . THR A 1 284 ? -11.092 6.970 16.588 1.00 92.50 284 THR A O 1
ATOM 2185 N N . PRO A 1 285 ? -11.714 5.020 17.550 1.00 96.38 285 PRO A N 1
ATOM 2186 C CA . PRO A 1 285 ? -11.754 4.294 16.293 1.00 96.38 285 PRO A CA 1
ATOM 2187 C C . PRO A 1 285 ? -12.937 4.753 15.438 1.00 96.38 285 PRO A C 1
ATOM 2189 O O . PRO A 1 285 ? -14.022 5.023 15.950 1.00 96.38 285 PRO A O 1
ATOM 2192 N N . THR A 1 286 ? -12.739 4.819 14.123 1.00 95.75 286 THR A N 1
ATOM 2193 C CA . THR A 1 286 ? -13.828 5.060 13.172 1.00 95.75 286 THR A CA 1
ATOM 2194 C C . THR A 1 286 ? -14.620 3.782 12.906 1.00 95.75 286 THR A C 1
ATOM 2196 O O . THR A 1 286 ? -14.054 2.695 12.764 1.00 95.75 286 THR A O 1
ATOM 2199 N N . ASP A 1 287 ? -15.931 3.931 12.765 1.00 95.12 287 ASP A N 1
ATOM 2200 C CA . ASP A 1 287 ? -16.897 2.901 12.375 1.00 95.12 287 ASP A CA 1
ATOM 2201 C C . ASP A 1 287 ? -17.172 2.864 10.861 1.00 95.12 287 ASP A C 1
ATOM 2203 O O . ASP A 1 287 ? -17.856 1.961 10.382 1.00 95.12 287 ASP A O 1
ATOM 2207 N N . LYS A 1 288 ? -16.602 3.801 10.086 1.00 97.00 288 LYS A N 1
ATOM 2208 C CA . LYS A 1 288 ? -16.763 3.865 8.626 1.00 97.00 288 LYS A CA 1
ATOM 2209 C C . LYS A 1 288 ? -16.423 2.508 7.980 1.00 97.00 288 LYS A C 1
ATOM 2211 O O . LYS A 1 288 ? -15.368 1.936 8.302 1.00 97.00 288 LYS A O 1
ATOM 2216 N N . PRO A 1 289 ? -17.251 1.995 7.048 1.00 97.81 289 PRO A N 1
ATOM 2217 C CA . PRO A 1 289 ? -16.912 0.831 6.236 1.00 97.81 289 PRO A CA 1
ATOM 2218 C C . PRO A 1 289 ? -15.520 0.975 5.623 1.00 97.81 289 PRO A C 1
ATOM 2220 O O . PRO A 1 289 ? -15.159 2.058 5.153 1.00 97.81 289 PRO A O 1
ATOM 2223 N N . MET A 1 290 ? -14.724 -0.098 5.648 1.00 98.06 290 MET A N 1
ATOM 2224 C CA . MET A 1 290 ? -13.366 -0.032 5.117 1.00 98.06 290 MET A CA 1
ATOM 2225 C C . MET A 1 290 ? -12.903 -1.293 4.390 1.00 98.06 290 MET A C 1
ATOM 2227 O O . MET A 1 290 ? -13.336 -2.407 4.690 1.00 98.06 290 MET A O 1
ATOM 2231 N N . ALA A 1 291 ? -11.957 -1.090 3.480 1.00 98.56 291 ALA A N 1
ATOM 2232 C CA . ALA A 1 291 ? -11.204 -2.126 2.790 1.00 98.56 291 ALA A CA 1
ATOM 2233 C C . ALA A 1 291 ? -9.697 -1.868 2.929 1.00 98.56 291 ALA A C 1
ATOM 2235 O O . ALA A 1 291 ? -9.271 -0.726 3.111 1.00 98.56 291 ALA A O 1
ATOM 2236 N N . VAL A 1 292 ? -8.892 -2.923 2.819 1.00 98.69 292 VAL A N 1
ATOM 2237 C CA . VAL A 1 292 ? -7.426 -2.818 2.764 1.00 98.69 292 VAL A CA 1
ATOM 2238 C C . VAL A 1 292 ? -6.931 -3.455 1.475 1.00 98.69 292 VAL A C 1
ATOM 2240 O O . VAL A 1 292 ? -7.352 -4.563 1.141 1.00 98.69 292 VAL A O 1
ATOM 2243 N N . LEU A 1 293 ? -6.035 -2.778 0.761 1.00 98.19 293 LEU A N 1
ATOM 2244 C CA . LEU A 1 293 ? -5.378 -3.335 -0.421 1.00 98.19 293 LEU A CA 1
ATOM 2245 C C . LEU A 1 293 ? -3.958 -3.771 -0.052 1.00 98.19 293 LEU A C 1
ATOM 2247 O O . LEU A 1 293 ? -3.229 -3.013 0.583 1.00 98.19 293 LEU A O 1
ATOM 2251 N N . ILE A 1 294 ? -3.560 -4.974 -0.462 1.00 96.62 294 ILE A N 1
ATOM 2252 C CA . ILE A 1 294 ? -2.203 -5.508 -0.274 1.00 96.62 294 ILE A CA 1
ATOM 2253 C C . ILE A 1 294 ? -1.647 -6.084 -1.578 1.00 96.62 294 ILE A C 1
ATOM 2255 O O . ILE A 1 294 ? -2.384 -6.458 -2.495 1.00 96.62 294 ILE A O 1
ATOM 2259 N N . GLY A 1 295 ? -0.324 -6.120 -1.674 1.00 88.56 295 GLY A N 1
ATOM 2260 C CA . GLY A 1 295 ? 0.410 -6.550 -2.855 1.00 88.56 295 GLY A CA 1
ATOM 2261 C C . GLY A 1 295 ? 1.646 -7.359 -2.489 1.00 88.56 295 GLY A C 1
ATOM 2262 O O . GLY A 1 295 ? 1.979 -7.535 -1.321 1.00 88.56 295 GLY A O 1
ATOM 2263 N N . LEU A 1 296 ? 2.359 -7.826 -3.514 1.00 80.69 296 LEU A N 1
ATOM 2264 C CA . LEU A 1 296 ? 3.519 -8.716 -3.371 1.00 80.69 296 LEU A CA 1
ATOM 2265 C C . LEU A 1 296 ? 4.684 -8.109 -2.565 1.00 80.69 296 LEU A C 1
ATOM 2267 O O . LEU A 1 296 ? 5.566 -8.847 -2.129 1.00 80.69 296 LEU A O 1
ATOM 2271 N N . VAL A 1 297 ? 4.707 -6.786 -2.380 1.00 80.06 297 VAL A N 1
ATOM 2272 C CA . VAL A 1 297 ? 5.722 -6.072 -1.585 1.00 80.06 297 VAL A CA 1
ATOM 2273 C C . VAL A 1 297 ? 5.209 -5.550 -0.254 1.00 80.06 297 VAL A C 1
ATOM 2275 O O . VAL A 1 297 ? 6.019 -5.056 0.529 1.00 80.06 297 VAL A O 1
ATOM 2278 N N . SER A 1 298 ? 3.911 -5.699 0.034 1.00 89.19 298 SER A N 1
ATOM 2279 C CA . SER A 1 298 ? 3.381 -5.426 1.366 1.00 89.19 298 SER A CA 1
ATOM 2280 C C . SER A 1 298 ? 4.160 -6.272 2.374 1.00 89.19 298 SER A C 1
ATOM 2282 O O . SER A 1 298 ? 4.193 -7.502 2.264 1.00 89.19 298 SER A O 1
ATOM 2284 N N . ALA A 1 299 ? 4.837 -5.624 3.316 1.00 84.88 299 ALA A N 1
ATOM 2285 C CA . ALA A 1 299 ? 5.779 -6.290 4.212 1.00 84.88 299 ALA A CA 1
ATOM 2286 C C . ALA A 1 299 ? 5.652 -5.799 5.657 1.00 84.88 299 ALA A C 1
ATOM 2288 O O . ALA A 1 299 ? 5.200 -4.682 5.915 1.00 84.88 299 ALA A O 1
ATOM 2289 N N . SER A 1 300 ? 6.069 -6.630 6.612 1.00 89.69 300 SER A N 1
ATOM 2290 C CA . SER A 1 300 ? 6.253 -6.264 8.020 1.00 89.69 300 SER A CA 1
ATOM 2291 C C . SER A 1 300 ? 5.029 -5.541 8.605 1.00 89.69 300 SER A C 1
ATOM 2293 O O . SER A 1 300 ? 3.945 -6.121 8.672 1.00 89.69 300 SER A O 1
ATOM 2295 N N . GLY A 1 301 ? 5.150 -4.276 9.019 1.00 92.25 301 GLY A N 1
ATOM 2296 C CA . GLY A 1 301 ? 4.050 -3.512 9.611 1.00 92.25 301 GLY A CA 1
ATOM 2297 C C . GLY A 1 301 ? 2.783 -3.435 8.746 1.00 92.25 301 GLY A C 1
ATOM 2298 O O . GLY A 1 301 ? 1.678 -3.427 9.297 1.00 92.25 301 GLY A O 1
ATOM 2299 N N . ALA A 1 302 ? 2.911 -3.454 7.414 1.00 94.56 302 ALA A N 1
ATOM 2300 C CA . ALA A 1 302 ? 1.766 -3.527 6.507 1.00 94.56 302 ALA A CA 1
ATOM 2301 C C . ALA A 1 302 ? 1.020 -4.863 6.634 1.00 94.56 302 ALA A C 1
ATOM 2303 O O . ALA A 1 302 ? -0.209 -4.889 6.684 1.00 94.56 302 ALA A O 1
ATOM 2304 N N . GLU A 1 303 ? 1.761 -5.967 6.752 1.00 94.62 303 GLU A N 1
ATOM 2305 C CA . GLU A 1 303 ? 1.213 -7.317 6.914 1.00 94.62 303 GLU A CA 1
ATOM 2306 C C . GLU A 1 303 ? 0.529 -7.472 8.269 1.00 94.62 303 GLU A C 1
ATOM 2308 O O . GLU A 1 303 ? -0.596 -7.963 8.339 1.00 94.62 303 GLU A O 1
ATOM 2313 N N . VAL A 1 304 ? 1.157 -6.981 9.341 1.00 96.06 304 VAL A N 1
ATOM 2314 C CA . VAL A 1 304 ? 0.559 -6.981 10.685 1.00 96.06 304 VAL A CA 1
ATOM 2315 C C . VAL A 1 304 ? -0.740 -6.177 10.694 1.00 96.06 304 VAL A C 1
ATOM 2317 O O . VAL A 1 304 ? -1.745 -6.644 11.230 1.00 96.06 304 VAL A O 1
ATOM 2320 N N . THR A 1 305 ? -0.753 -5.002 10.060 1.00 97.50 305 THR A N 1
ATOM 2321 C CA . THR A 1 305 ? -1.947 -4.149 9.960 1.00 97.50 305 THR A CA 1
ATOM 2322 C C . THR A 1 305 ? -3.066 -4.852 9.194 1.00 97.50 305 THR A C 1
ATOM 2324 O O . THR A 1 305 ? -4.168 -5.009 9.725 1.00 97.50 305 THR A O 1
ATOM 2327 N N . ALA A 1 306 ? -2.781 -5.331 7.977 1.00 97.94 306 ALA A N 1
ATOM 2328 C CA . ALA A 1 306 ? -3.756 -6.023 7.139 1.00 97.94 306 ALA A CA 1
ATOM 2329 C C . ALA A 1 306 ? -4.307 -7.273 7.838 1.00 97.94 306 ALA A C 1
ATOM 2331 O O . ALA A 1 306 ? -5.521 -7.448 7.929 1.00 97.94 306 ALA A O 1
ATOM 2332 N N . ARG A 1 307 ? -3.431 -8.106 8.414 1.00 97.50 307 ARG A N 1
ATOM 2333 C CA . ARG A 1 307 ? -3.839 -9.323 9.117 1.00 97.50 307 ARG A CA 1
ATOM 2334 C C . ARG A 1 307 ? -4.693 -9.030 10.341 1.00 97.50 307 ARG A C 1
ATOM 2336 O O . ARG A 1 307 ? -5.669 -9.738 10.573 1.00 97.50 307 ARG A O 1
ATOM 2343 N N . THR A 1 308 ? -4.336 -8.017 11.126 1.00 97.88 308 THR A N 1
ATOM 2344 C CA . THR A 1 308 ? -5.084 -7.658 12.338 1.00 97.88 308 THR A CA 1
ATOM 2345 C C . THR A 1 308 ? -6.490 -7.187 11.976 1.00 97.88 308 THR A C 1
ATOM 2347 O O . THR A 1 308 ? -7.466 -7.680 12.540 1.00 97.88 308 THR A O 1
ATOM 2350 N N . LEU A 1 309 ? -6.615 -6.296 10.987 1.00 98.50 309 LEU A N 1
ATOM 2351 C CA . LEU A 1 309 ? -7.917 -5.820 10.509 1.00 98.50 309 LEU A CA 1
ATOM 2352 C C . LEU A 1 309 ? -8.762 -6.956 9.917 1.00 98.50 309 LEU A C 1
ATOM 2354 O O . LEU A 1 309 ? -9.965 -7.015 10.171 1.00 98.50 309 LEU A O 1
ATOM 2358 N N . GLN A 1 310 ? -8.133 -7.882 9.189 1.00 98.19 310 GLN A N 1
ATOM 2359 C CA . GLN A 1 310 ? -8.788 -9.075 8.655 1.00 98.19 310 GLN A CA 1
ATOM 2360 C C . GLN A 1 310 ? -9.289 -10.001 9.769 1.00 98.19 310 GLN A C 1
ATOM 2362 O O . GLN A 1 310 ? -10.445 -10.420 9.764 1.00 98.19 310 GLN A O 1
ATOM 2367 N N . PHE A 1 311 ? -8.427 -10.328 10.738 1.00 97.81 311 PHE A N 1
ATOM 2368 C CA . PHE A 1 311 ? -8.737 -11.259 11.822 1.00 97.81 311 PHE A CA 1
ATOM 2369 C C . PHE A 1 311 ? -9.919 -10.774 12.662 1.00 97.81 311 PHE A C 1
ATOM 2371 O O . PHE A 1 311 ? -10.844 -11.541 12.930 1.00 97.81 311 PHE A O 1
ATOM 2378 N N . HIS A 1 312 ? -9.928 -9.486 13.009 1.00 98.00 312 HIS A N 1
ATOM 2379 C CA . HIS A 1 312 ? -11.018 -8.863 13.764 1.00 98.00 312 HIS A CA 1
ATOM 2380 C C . HIS A 1 312 ? -12.247 -8.540 12.909 1.00 98.00 312 HIS A C 1
ATOM 2382 O O . HIS A 1 312 ? -13.165 -7.883 13.389 1.00 98.00 312 HIS A O 1
ATOM 2388 N N . ARG A 1 313 ? -12.280 -8.986 11.642 1.00 97.31 313 ARG A N 1
ATOM 2389 C CA . ARG A 1 313 ? -13.361 -8.723 10.676 1.00 97.31 313 ARG A CA 1
ATOM 2390 C C . ARG A 1 313 ? -13.673 -7.231 10.518 1.00 97.31 313 ARG A C 1
ATOM 2392 O O . ARG A 1 313 ? -14.795 -6.857 10.191 1.00 97.31 313 ARG A O 1
ATOM 2399 N N . ARG A 1 314 ? -12.676 -6.374 10.747 1.00 98.12 314 ARG A N 1
ATOM 2400 C CA . ARG A 1 314 ? -12.806 -4.919 10.630 1.00 98.12 314 ARG A CA 1
ATOM 2401 C C . ARG A 1 314 ? -12.751 -4.463 9.177 1.00 98.12 314 ARG A C 1
ATOM 2403 O O . ARG A 1 314 ? -13.390 -3.470 8.834 1.00 98.12 314 ARG A O 1
ATOM 2410 N N . ALA A 1 315 ? -11.992 -5.171 8.345 1.00 98.19 315 ALA A N 1
ATOM 2411 C CA . ALA A 1 315 ? -11.847 -4.886 6.926 1.00 98.19 315 ALA A CA 1
ATOM 2412 C C . ALA A 1 315 ? -11.730 -6.183 6.124 1.00 98.19 315 ALA A C 1
ATOM 2414 O O . ALA A 1 315 ? -11.133 -7.150 6.600 1.00 98.19 315 ALA A O 1
ATOM 2415 N N . ARG A 1 316 ? -12.241 -6.169 4.890 1.00 97.81 316 ARG A N 1
ATOM 2416 C CA . ARG A 1 316 ? -11.871 -7.167 3.878 1.00 97.81 316 ARG A CA 1
ATOM 2417 C C . ARG A 1 316 ? -10.571 -6.752 3.196 1.00 97.81 316 ARG A C 1
ATOM 2419 O O . ARG A 1 316 ? -10.344 -5.563 2.952 1.00 97.81 316 ARG A O 1
ATOM 2426 N N . ILE A 1 317 ? -9.744 -7.739 2.885 1.00 98.38 317 ILE A N 1
ATOM 2427 C CA . ILE A 1 317 ? -8.434 -7.574 2.264 1.00 98.38 317 ILE A CA 1
ATOM 2428 C C . ILE A 1 317 ? -8.513 -7.941 0.779 1.00 98.38 317 ILE A C 1
ATOM 2430 O O . ILE A 1 317 ? -8.961 -9.034 0.431 1.00 98.38 317 ILE A O 1
ATOM 2434 N N . TYR A 1 318 ? -8.040 -7.055 -0.093 1.00 98.25 318 TYR A N 1
ATOM 2435 C CA . TYR A 1 318 ? -8.063 -7.218 -1.548 1.00 98.25 318 TYR A CA 1
ATOM 2436 C C . TYR A 1 318 ? -6.643 -7.201 -2.108 1.00 98.25 318 TYR A C 1
ATOM 2438 O O . TYR A 1 318 ? -5.779 -6.482 -1.605 1.00 98.25 318 TYR A O 1
ATOM 2446 N N . GLY A 1 319 ? -6.411 -7.946 -3.186 1.00 95.44 319 GLY A N 1
ATOM 2447 C CA . GLY A 1 319 ? -5.167 -7.863 -3.948 1.00 95.44 319 GLY A CA 1
ATOM 2448 C C . GLY A 1 319 ? -4.454 -9.201 -4.089 1.00 95.44 319 GLY A C 1
ATOM 2449 O O . GLY A 1 319 ? -5.072 -10.214 -4.428 1.00 95.44 319 GLY A O 1
ATOM 2450 N N . ALA A 1 320 ? -3.147 -9.201 -3.833 1.00 90.00 320 ALA A N 1
ATOM 2451 C CA . ALA A 1 320 ? -2.291 -10.384 -3.898 1.00 90.00 320 ALA A CA 1
ATOM 2452 C C . ALA A 1 320 ? -1.753 -10.759 -2.511 1.00 90.00 320 ALA A C 1
ATOM 2454 O O . ALA A 1 320 ? -1.764 -9.947 -1.591 1.00 90.00 320 ALA A O 1
ATOM 2455 N N . GLN A 1 321 ? -1.273 -11.996 -2.364 1.00 89.00 321 GLN A N 1
ATOM 2456 C CA . GLN A 1 321 ? -0.583 -12.418 -1.144 1.00 89.00 321 GLN A CA 1
ATOM 2457 C C . GLN A 1 321 ? 0.604 -11.487 -0.861 1.00 89.00 321 GLN A C 1
ATOM 2459 O O . GLN A 1 321 ? 1.365 -11.171 -1.778 1.00 89.00 321 GLN A O 1
ATOM 2464 N N . SER A 1 322 ? 0.749 -11.062 0.394 1.00 90.38 322 SER A N 1
ATOM 2465 C CA . SER A 1 322 ? 1.853 -10.197 0.815 1.00 90.38 322 SER A CA 1
ATOM 2466 C C . SER A 1 322 ? 3.193 -10.941 0.907 1.00 90.38 322 SER A C 1
ATOM 2468 O O . SER A 1 322 ? 3.267 -12.153 0.698 1.00 90.38 322 SER A O 1
ATOM 2470 N N . SER A 1 323 ? 4.275 -10.207 1.172 1.00 81.19 323 SER A N 1
ATOM 2471 C CA . SER A 1 323 ? 5.649 -10.704 1.013 1.00 81.19 323 SER A CA 1
ATOM 2472 C C . SER A 1 323 ? 6.079 -11.798 2.002 1.00 81.19 323 SER A C 1
ATOM 2474 O O . SER A 1 323 ? 6.984 -12.570 1.684 1.00 81.19 323 SER A O 1
ATOM 2476 N N . GLY A 1 324 ? 5.464 -11.865 3.185 1.00 80.62 324 GLY A N 1
ATOM 2477 C CA . GLY A 1 324 ? 5.859 -12.749 4.277 1.00 80.62 324 GLY A CA 1
ATOM 2478 C C . GLY A 1 324 ? 7.151 -12.329 4.976 1.00 80.62 324 GLY A C 1
ATOM 2479 O O . GLY A 1 324 ? 7.858 -13.200 5.477 1.00 80.62 324 GLY A O 1
ATOM 2480 N N . GLN A 1 325 ? 7.484 -11.034 4.991 1.00 80.38 325 GLN A N 1
ATOM 2481 C CA . GLN A 1 325 ? 8.709 -10.491 5.594 1.00 80.38 325 GLN A CA 1
ATOM 2482 C C . GLN A 1 325 ? 8.362 -9.692 6.857 1.00 80.38 325 GLN A C 1
ATOM 2484 O O . GLN A 1 325 ? 8.309 -8.463 6.839 1.00 80.38 325 GLN A O 1
ATOM 2489 N N . VAL A 1 326 ? 8.128 -10.387 7.971 1.00 76.81 326 VAL A N 1
ATOM 2490 C CA . VAL A 1 326 ? 7.705 -9.833 9.275 1.00 76.81 326 VAL A CA 1
ATOM 2491 C C . VAL A 1 326 ? 8.751 -10.083 10.376 1.00 76.81 326 VAL A C 1
ATOM 2493 O O . VAL A 1 326 ? 8.491 -9.917 11.568 1.00 76.81 326 VAL A O 1
ATOM 2496 N N . LEU A 1 327 ? 9.973 -10.454 9.995 1.00 70.12 327 LEU A N 1
ATOM 2497 C CA . LEU A 1 327 ? 11.052 -10.773 10.919 1.00 70.12 327 LEU A CA 1
ATOM 2498 C C . LEU A 1 327 ? 11.468 -9.574 11.782 1.00 70.12 327 LEU A C 1
ATOM 2500 O O . LEU A 1 327 ? 12.134 -8.637 11.322 1.00 7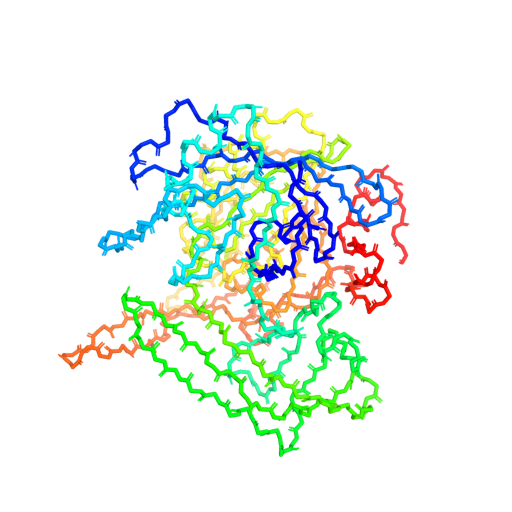0.12 327 LEU A O 1
ATOM 2504 N N . MET A 1 328 ? 11.147 -9.635 13.077 1.00 70.94 328 MET A N 1
ATOM 2505 C CA . MET A 1 328 ? 11.584 -8.624 14.036 1.00 70.94 328 MET A CA 1
ATOM 2506 C C . MET A 1 328 ? 13.093 -8.730 14.239 1.00 70.94 328 MET A C 1
ATOM 2508 O O . MET A 1 328 ? 13.617 -9.650 14.873 1.00 70.94 328 MET A O 1
ATOM 2512 N N . SER A 1 329 ? 13.805 -7.758 13.687 1.00 63.50 329 SER A N 1
ATOM 2513 C CA . SER A 1 329 ? 15.259 -7.741 13.616 1.00 63.50 329 SER A CA 1
ATOM 2514 C C . SER A 1 329 ? 15.809 -6.380 14.021 1.00 63.50 329 SER A C 1
ATOM 2516 O O . SER A 1 329 ? 15.094 -5.381 14.074 1.00 63.50 329 SER A O 1
ATOM 2518 N N . ARG A 1 330 ? 17.085 -6.357 14.401 1.00 61.69 330 ARG A N 1
ATOM 2519 C CA . ARG A 1 330 ? 17.832 -5.127 14.670 1.00 61.69 330 ARG A CA 1
ATOM 2520 C C . ARG A 1 330 ? 19.027 -5.065 13.739 1.00 61.69 330 ARG A C 1
ATOM 2522 O O . ARG A 1 330 ? 19.713 -6.069 13.564 1.00 61.69 330 ARG A O 1
ATOM 2529 N N . PHE A 1 331 ? 19.269 -3.887 13.180 1.00 61.72 331 PHE A N 1
ATOM 2530 C CA . PHE A 1 331 ? 20.490 -3.593 12.446 1.00 61.72 331 PHE A CA 1
ATOM 2531 C C . PHE A 1 331 ? 21.555 -3.101 13.426 1.00 61.72 331 PHE A C 1
ATOM 2533 O O . PHE A 1 331 ? 21.298 -2.207 14.232 1.00 61.72 331 PHE A O 1
ATOM 2540 N N . TYR A 1 332 ? 22.748 -3.677 13.349 1.00 56.84 332 TYR A N 1
ATOM 2541 C CA . TYR A 1 332 ? 23.925 -3.253 14.093 1.00 56.84 332 TYR A CA 1
ATOM 2542 C C . TYR A 1 332 ? 24.968 -2.791 13.087 1.00 56.84 332 TYR A C 1
ATOM 2544 O O . TYR A 1 332 ? 25.338 -3.545 12.190 1.00 56.84 332 TYR A O 1
ATOM 2552 N N . LYS A 1 333 ? 25.427 -1.548 13.225 1.00 63.41 333 LYS A N 1
ATOM 2553 C CA . LYS A 1 333 ? 26.514 -1.016 12.406 1.00 63.41 333 LYS A CA 1
ATOM 2554 C C . LYS A 1 333 ? 27.845 -1.569 12.915 1.00 63.41 333 LYS A C 1
ATOM 2556 O O . LYS A 1 333 ? 28.114 -1.491 14.113 1.00 63.41 333 LYS A O 1
ATOM 2561 N N . LEU A 1 334 ? 28.654 -2.125 12.023 1.00 66.06 334 LEU A N 1
ATOM 2562 C CA . LEU A 1 334 ? 29.994 -2.625 12.315 1.00 66.06 334 LEU A CA 1
ATOM 2563 C C . LEU A 1 334 ? 31.037 -1.509 12.154 1.00 66.06 334 LEU A C 1
ATOM 2565 O O . LEU A 1 334 ? 30.757 -0.429 11.625 1.00 66.06 334 LEU A O 1
ATOM 2569 N N . THR A 1 335 ? 32.253 -1.762 12.638 1.00 73.00 335 THR A N 1
ATOM 2570 C CA . THR A 1 335 ? 33.356 -0.786 12.651 1.00 73.00 335 THR A CA 1
ATOM 2571 C C . THR A 1 335 ? 33.837 -0.388 11.256 1.00 73.00 335 THR A C 1
ATOM 2573 O O . THR A 1 335 ? 34.337 0.719 11.085 1.00 73.00 335 THR A O 1
ATOM 2576 N N . ASP A 1 336 ? 33.648 -1.248 10.258 1.00 62.66 336 ASP A N 1
ATOM 2577 C CA . ASP A 1 336 ? 33.985 -1.006 8.850 1.00 62.66 336 ASP A CA 1
ATOM 2578 C C . ASP A 1 336 ? 32.872 -0.280 8.065 1.00 62.66 336 ASP A C 1
ATOM 2580 O O . ASP A 1 336 ? 33.004 -0.038 6.867 1.00 62.66 336 ASP A O 1
ATOM 2584 N N . GLY A 1 337 ? 31.769 0.082 8.731 1.00 54.97 337 GLY A N 1
ATOM 2585 C CA . GLY A 1 337 ? 30.618 0.747 8.122 1.00 54.97 337 GLY A CA 1
ATOM 2586 C C . GLY A 1 337 ? 29.572 -0.196 7.523 1.00 54.97 337 GLY A C 1
ATOM 2587 O O . GLY A 1 337 ? 28.516 0.287 7.108 1.00 54.97 337 GLY A O 1
ATOM 2588 N N . SER A 1 338 ? 29.814 -1.511 7.520 1.00 51.59 338 SER A N 1
ATOM 2589 C CA . SER A 1 338 ? 28.803 -2.507 7.159 1.00 51.59 338 SER A CA 1
ATOM 2590 C C . SER A 1 338 ? 27.728 -2.642 8.250 1.00 51.59 338 SER A C 1
ATOM 2592 O O . SER A 1 338 ? 27.858 -2.105 9.353 1.00 51.59 338 SER A O 1
ATOM 2594 N N . TYR A 1 339 ? 26.628 -3.333 7.943 1.00 50.81 339 TYR A N 1
ATOM 2595 C CA . TYR A 1 339 ? 25.549 -3.600 8.895 1.00 50.81 339 TYR A CA 1
ATOM 2596 C C . TYR A 1 339 ? 25.284 -5.099 8.984 1.00 50.81 339 TYR A C 1
ATOM 2598 O O . TYR A 1 339 ? 25.214 -5.781 7.964 1.00 50.81 339 TYR A O 1
ATOM 2606 N N . ILE A 1 340 ? 25.052 -5.594 10.199 1.00 53.22 340 ILE A N 1
ATOM 2607 C CA . ILE A 1 340 ? 24.491 -6.924 10.437 1.00 53.22 340 ILE A CA 1
ATOM 2608 C C . ILE A 1 340 ? 23.044 -6.790 10.910 1.00 53.22 340 ILE A C 1
ATOM 2610 O O . ILE A 1 340 ? 22.744 -6.035 11.836 1.00 53.22 340 ILE A O 1
ATOM 2614 N N . GLN A 1 341 ? 22.133 -7.521 10.272 1.00 60.78 341 GLN A N 1
ATOM 2615 C CA . GLN A 1 341 ? 20.740 -7.629 10.691 1.00 60.78 341 GLN A CA 1
ATOM 2616 C C . GLN A 1 341 ? 20.575 -8.903 11.520 1.00 60.78 341 GLN A C 1
ATOM 2618 O O . GLN A 1 341 ? 20.746 -10.003 11.003 1.00 60.78 341 GLN A O 1
ATOM 2623 N N . ILE A 1 342 ? 20.250 -8.764 12.805 1.00 63.66 342 ILE A N 1
ATOM 2624 C CA . ILE A 1 342 ? 20.064 -9.902 13.711 1.00 63.66 342 ILE A CA 1
ATOM 2625 C C . ILE A 1 342 ? 18.579 -10.009 14.079 1.00 63.66 342 ILE A C 1
ATOM 2627 O O . ILE A 1 342 ? 18.039 -9.097 14.723 1.00 63.66 342 ILE A O 1
ATOM 2631 N N . PRO A 1 343 ? 17.900 -11.100 13.688 1.00 67.00 343 PRO A N 1
ATOM 2632 C CA . PRO A 1 343 ? 16.560 -11.422 14.162 1.00 67.00 343 PRO A CA 1
ATOM 2633 C C . PRO A 1 343 ? 16.566 -11.638 15.672 1.00 67.00 343 PRO A C 1
ATOM 2635 O O . PRO A 1 343 ? 17.455 -12.299 16.205 1.00 67.00 343 PRO A O 1
ATOM 2638 N N . HIS A 1 344 ? 15.586 -11.083 16.377 1.00 69.38 344 HIS A N 1
ATOM 2639 C CA . HIS A 1 344 ? 15.549 -11.152 17.838 1.00 69.38 344 HIS A CA 1
ATOM 2640 C C . HIS A 1 344 ? 14.201 -11.578 18.414 1.00 69.38 344 HIS A C 1
ATOM 2642 O O . HIS A 1 344 ? 14.135 -11.862 19.609 1.00 69.38 344 HIS A O 1
ATOM 2648 N N . ALA A 1 345 ? 13.138 -11.591 17.612 1.00 73.19 345 ALA A N 1
ATOM 2649 C CA . ALA A 1 345 ? 11.832 -12.058 18.041 1.00 73.19 345 ALA A CA 1
ATOM 2650 C C . ALA A 1 345 ? 11.035 -12.637 16.870 1.00 73.19 345 ALA A C 1
ATOM 2652 O O . ALA A 1 345 ? 11.209 -12.236 15.718 1.00 73.19 345 ALA A O 1
ATOM 2653 N N . ASN A 1 346 ? 10.140 -13.562 17.201 1.00 76.06 346 ASN A N 1
ATOM 2654 C CA . ASN A 1 346 ? 9.084 -14.014 16.309 1.00 76.06 346 ASN A CA 1
ATOM 2655 C C . ASN A 1 346 ? 7.815 -13.222 16.597 1.00 76.06 346 ASN A C 1
ATOM 2657 O O . ASN A 1 346 ? 7.526 -12.910 17.753 1.00 76.06 346 ASN A O 1
ATOM 2661 N N . LEU A 1 347 ? 7.036 -12.964 15.552 1.00 82.81 347 LEU A N 1
ATOM 2662 C CA . LEU A 1 347 ? 5.735 -12.331 15.670 1.00 82.81 347 LEU A CA 1
ATOM 2663 C C . LEU A 1 347 ? 4.647 -13.306 15.220 1.00 82.81 347 LEU A C 1
ATOM 2665 O O . LEU A 1 347 ? 4.684 -13.823 14.101 1.00 82.81 347 LEU A O 1
ATOM 2669 N N . LEU A 1 348 ? 3.687 -13.553 16.105 1.00 86.25 348 LEU A N 1
ATOM 2670 C CA . LEU A 1 348 ? 2.487 -14.326 15.810 1.00 86.25 348 LEU A CA 1
ATOM 2671 C C . LEU A 1 348 ? 1.295 -13.385 15.633 1.00 86.25 348 LEU A C 1
ATOM 2673 O O . LEU A 1 348 ? 1.167 -12.402 16.364 1.00 86.25 348 LEU A O 1
ATOM 2677 N N . ASP A 1 349 ? 0.417 -13.704 14.687 1.00 89.25 349 ASP A N 1
ATOM 2678 C CA . ASP A 1 349 ? -0.857 -13.014 14.494 1.00 89.25 349 ASP A CA 1
ATOM 2679 C C . ASP A 1 349 ? -1.804 -13.226 15.703 1.00 89.25 349 ASP A C 1
ATOM 2681 O O . ASP A 1 349 ? -1.503 -14.017 16.607 1.00 89.25 349 ASP A O 1
ATOM 2685 N N . PRO A 1 350 ? -2.974 -12.559 15.753 1.00 91.81 350 PRO A N 1
ATOM 2686 C CA . PRO A 1 350 ? -3.928 -12.756 16.847 1.00 91.81 350 PRO A CA 1
ATOM 2687 C C . PRO A 1 350 ? -4.425 -14.204 17.018 1.00 91.81 350 PRO A C 1
ATOM 2689 O O . PRO A 1 350 ? -4.916 -14.552 18.089 1.00 91.81 350 PRO A O 1
ATOM 2692 N N . ALA A 1 351 ? -4.294 -15.053 15.990 1.00 90.62 351 ALA A N 1
ATOM 2693 C CA . ALA A 1 351 ? -4.642 -16.473 16.022 1.00 90.62 351 ALA A CA 1
ATOM 2694 C C . ALA A 1 351 ? -3.471 -17.374 16.464 1.00 90.62 351 ALA A C 1
ATOM 2696 O O . ALA A 1 351 ? -3.617 -18.596 16.480 1.00 90.62 351 ALA A O 1
ATOM 2697 N N . GLY A 1 352 ? -2.305 -16.801 16.780 1.00 89.69 352 GLY A N 1
ATOM 2698 C CA . GLY A 1 352 ? -1.099 -17.541 17.144 1.00 89.69 352 GLY A CA 1
ATOM 2699 C C . GLY A 1 352 ? -0.329 -18.124 15.954 1.00 89.69 352 GLY A C 1
ATOM 2700 O O . GLY A 1 352 ? 0.520 -18.990 16.153 1.00 89.69 352 GLY A O 1
ATOM 2701 N N . LYS A 1 353 ? -0.603 -17.685 14.719 1.00 85.31 353 LYS A N 1
ATOM 2702 C CA . LYS A 1 353 ? 0.088 -18.161 13.512 1.00 85.31 353 LYS A CA 1
ATOM 2703 C C . LYS A 1 353 ? 1.243 -17.231 13.129 1.00 85.31 353 LYS A C 1
ATOM 2705 O O . LYS A 1 353 ? 1.089 -16.014 13.221 1.00 85.31 353 LYS A O 1
ATOM 2710 N N . PRO A 1 354 ? 2.389 -17.762 12.671 1.00 77.75 354 PRO A N 1
ATOM 2711 C CA . PRO A 1 354 ? 3.473 -16.928 12.165 1.00 77.75 354 PRO A CA 1
ATOM 2712 C C . PRO A 1 354 ? 3.066 -16.242 10.855 1.00 77.75 354 PRO A C 1
ATOM 2714 O O . PRO A 1 354 ? 2.442 -16.863 9.995 1.00 77.75 354 PRO A O 1
ATOM 2717 N N . LEU A 1 355 ? 3.454 -14.974 10.700 1.00 73.94 355 LEU A N 1
ATOM 2718 C CA . LEU A 1 355 ? 3.340 -14.252 9.424 1.00 73.94 355 LEU A CA 1
ATOM 2719 C C . LEU A 1 355 ? 4.602 -14.362 8.564 1.00 73.94 355 LEU A C 1
ATOM 2721 O O . LEU A 1 355 ? 4.511 -14.313 7.341 1.00 73.94 355 LEU A O 1
ATOM 2725 N N . GLU A 1 356 ? 5.765 -14.540 9.188 1.00 76.06 356 GLU A N 1
ATOM 2726 C CA . GLU A 1 356 ? 7.026 -14.767 8.479 1.00 76.06 356 GLU A CA 1
ATOM 2727 C C . GLU A 1 356 ? 6.904 -15.980 7.542 1.00 76.06 356 GLU A C 1
ATOM 2729 O O . GLU A 1 356 ? 6.346 -17.005 7.935 1.00 76.06 356 GLU A O 1
ATOM 2734 N N . TRP A 1 357 ? 7.415 -15.860 6.315 1.00 71.38 357 TRP A N 1
ATOM 2735 C CA . TRP A 1 357 ? 7.310 -16.816 5.197 1.00 71.38 357 TRP A CA 1
ATOM 2736 C C . TRP A 1 357 ? 5.921 -16.998 4.575 1.00 71.38 357 TRP A C 1
ATOM 2738 O O . TRP A 1 357 ? 5.832 -17.372 3.405 1.00 71.38 357 TRP A O 1
ATOM 2748 N N . TYR A 1 358 ? 4.844 -16.747 5.319 1.00 79.81 358 TYR A N 1
ATOM 2749 C CA . TYR A 1 358 ? 3.475 -16.982 4.851 1.00 79.81 358 TYR A CA 1
ATOM 2750 C C . TYR A 1 358 ? 2.801 -15.720 4.314 1.00 79.81 358 TYR A C 1
ATOM 2752 O O . TYR A 1 358 ? 2.032 -15.797 3.356 1.00 79.81 358 TYR A O 1
ATOM 2760 N N . GLY A 1 359 ? 3.063 -14.570 4.927 1.00 86.25 359 GLY A N 1
ATOM 2761 C CA . GLY A 1 359 ? 2.357 -13.326 4.657 1.00 86.25 359 GLY A CA 1
ATOM 2762 C C . GLY A 1 359 ? 0.853 -13.409 4.931 1.00 86.25 359 GLY A C 1
ATOM 2763 O O . GLY A 1 359 ? 0.360 -14.253 5.681 1.00 86.25 359 GLY A O 1
ATOM 2764 N N . VAL A 1 360 ? 0.108 -12.502 4.311 1.00 93.69 360 VAL A N 1
ATOM 2765 C CA . VAL A 1 360 ? -1.337 -12.330 4.430 1.00 93.69 360 VAL A CA 1
ATOM 2766 C C . VAL A 1 360 ? -1.979 -12.736 3.116 1.00 93.69 360 VAL A C 1
ATOM 2768 O O . VAL A 1 360 ? -1.660 -12.197 2.056 1.00 93.69 360 VAL A O 1
ATOM 2771 N N . MET A 1 361 ? -2.908 -13.687 3.189 1.00 94.56 361 MET A N 1
ATOM 2772 C CA . MET A 1 361 ? -3.765 -14.033 2.060 1.00 94.56 361 MET A CA 1
ATOM 2773 C C . MET A 1 361 ? -4.947 -13.059 2.002 1.00 94.56 361 MET A C 1
ATOM 2775 O O . MET A 1 361 ? -5.645 -12.920 3.011 1.00 94.56 361 MET A O 1
ATOM 2779 N N . PRO A 1 362 ? -5.202 -12.406 0.856 1.00 96.44 362 PRO A N 1
ATOM 2780 C CA . PRO A 1 362 ? -6.356 -11.529 0.712 1.00 96.44 362 PRO A CA 1
ATOM 2781 C C . PRO A 1 362 ? -7.659 -12.340 0.708 1.00 96.44 362 PRO A C 1
ATOM 2783 O O . PRO A 1 362 ? -7.694 -13.471 0.215 1.00 96.44 362 PRO A O 1
ATOM 2786 N N . ASP A 1 363 ? -8.736 -11.738 1.214 1.00 97.44 363 ASP A N 1
ATOM 2787 C CA . ASP A 1 363 ? -10.090 -12.301 1.147 1.00 97.44 363 ASP A CA 1
ATOM 2788 C C . ASP A 1 363 ? -10.609 -12.314 -0.297 1.00 97.44 363 ASP A C 1
ATOM 2790 O O . ASP A 1 363 ? -11.355 -13.212 -0.686 1.00 97.44 363 ASP A O 1
ATOM 2794 N N . VAL A 1 364 ? -10.197 -11.325 -1.097 1.00 96.69 364 VAL A N 1
ATOM 2795 C CA . VAL A 1 364 ? -10.505 -11.223 -2.526 1.00 96.69 364 VAL A CA 1
ATOM 2796 C C . VAL A 1 364 ? -9.206 -11.140 -3.320 1.00 96.69 364 VAL A C 1
ATOM 2798 O O . VAL A 1 364 ? -8.499 -10.128 -3.314 1.00 96.69 364 VAL A O 1
ATOM 2801 N N . LYS A 1 365 ? -8.886 -12.227 -4.023 1.00 94.06 365 LYS A N 1
ATOM 2802 C CA . LYS A 1 365 ? -7.713 -12.310 -4.895 1.00 94.06 365 LYS A CA 1
ATOM 2803 C C . LYS A 1 365 ? -7.975 -11.550 -6.192 1.00 94.06 365 LYS A C 1
ATOM 2805 O O . LYS A 1 365 ? -8.819 -11.953 -6.987 1.00 94.06 365 LYS A O 1
ATOM 2810 N N . LYS A 1 366 ? -7.238 -10.463 -6.408 1.00 90.94 366 LYS A N 1
ATOM 2811 C CA . LYS A 1 366 ? -7.347 -9.618 -7.602 1.00 90.94 366 LYS A CA 1
ATOM 2812 C C . LYS A 1 366 ? -5.984 -9.003 -7.909 1.00 90.94 366 LYS A C 1
ATOM 2814 O O . LYS A 1 366 ? -5.261 -8.606 -7.003 1.00 90.94 366 LYS A O 1
ATOM 2819 N N . TRP A 1 367 ? -5.622 -8.895 -9.177 1.00 87.31 367 TRP A N 1
ATOM 2820 C CA . TRP A 1 367 ? -4.395 -8.225 -9.612 1.00 87.31 367 TRP A CA 1
ATOM 2821 C C . TRP A 1 367 ? -4.623 -7.576 -10.973 1.00 87.31 367 TRP A C 1
ATOM 2823 O O . TRP A 1 367 ? -5.584 -7.900 -11.670 1.00 87.31 367 TRP A O 1
ATOM 2833 N N . LYS A 1 368 ? -3.751 -6.633 -11.335 1.00 84.88 368 LYS A N 1
ATOM 2834 C CA . LYS A 1 368 ? -3.783 -5.980 -12.646 1.00 84.88 368 LYS A CA 1
ATOM 2835 C C . LYS A 1 368 ? -3.350 -6.977 -13.721 1.00 84.88 368 LYS A C 1
ATOM 2837 O O . LYS A 1 368 ? -2.272 -7.560 -13.627 1.00 84.88 368 LYS A O 1
ATOM 2842 N N . THR A 1 369 ? -4.181 -7.168 -14.742 1.00 88.62 369 THR A N 1
ATOM 2843 C CA . THR A 1 369 ? -3.771 -7.839 -15.985 1.00 88.62 369 THR A CA 1
ATOM 2844 C C . THR A 1 369 ? -3.040 -6.855 -16.898 1.00 88.62 369 THR A C 1
ATOM 2846 O O . THR A 1 369 ? -3.153 -5.640 -16.729 1.00 88.62 369 THR A O 1
ATOM 2849 N N . LEU A 1 370 ? -2.345 -7.345 -17.929 1.00 83.25 370 LEU A N 1
ATOM 2850 C CA . LEU A 1 370 ? -1.785 -6.464 -18.963 1.00 83.25 370 LEU A CA 1
ATOM 2851 C C . LEU A 1 370 ? -2.855 -5.617 -19.660 1.00 83.25 370 LEU A C 1
ATOM 2853 O O . LEU A 1 370 ? -2.610 -4.458 -19.988 1.00 83.25 370 LEU A O 1
ATOM 2857 N N . SER A 1 371 ? -4.057 -6.166 -19.852 1.00 86.62 371 SER A N 1
ATOM 2858 C CA . SER A 1 371 ? -5.179 -5.397 -20.394 1.00 86.62 371 SER A CA 1
ATOM 2859 C C . SER A 1 371 ? -5.557 -4.240 -19.468 1.00 86.62 371 SER A C 1
ATOM 2861 O O . SER A 1 371 ? -5.819 -3.141 -19.949 1.00 86.62 371 SER A O 1
ATOM 2863 N N . ASP A 1 372 ? -5.544 -4.455 -18.149 1.00 86.12 372 ASP A N 1
ATOM 2864 C CA . ASP A 1 372 ? -5.802 -3.396 -17.167 1.00 86.12 372 ASP A CA 1
ATOM 2865 C C . ASP A 1 372 ? -4.701 -2.338 -17.173 1.00 86.12 372 ASP A C 1
ATOM 2867 O O . ASP A 1 372 ? -5.006 -1.147 -17.180 1.00 86.12 372 ASP A O 1
ATOM 2871 N N . VAL A 1 373 ? -3.431 -2.757 -17.235 1.00 74.69 373 VAL A N 1
ATOM 2872 C CA . VAL A 1 373 ? -2.274 -1.852 -17.340 1.00 74.69 373 VAL A CA 1
ATOM 2873 C C . VAL A 1 373 ? -2.417 -0.946 -18.563 1.00 74.69 373 VAL A C 1
ATOM 2875 O O . VAL A 1 373 ? -2.339 0.278 -18.441 1.00 74.69 373 VAL A O 1
ATOM 2878 N N . ARG A 1 374 ? -2.705 -1.528 -19.733 1.00 80.19 374 ARG A N 1
ATOM 2879 C CA . ARG A 1 374 ? -2.882 -0.795 -20.998 1.00 80.19 374 ARG A CA 1
ATOM 2880 C C . ARG A 1 374 ? -4.091 0.139 -20.965 1.00 80.19 374 ARG A C 1
ATOM 2882 O O . ARG A 1 374 ? -4.014 1.256 -21.484 1.00 80.19 374 ARG A O 1
ATOM 2889 N N . ALA A 1 375 ? -5.171 -0.281 -20.309 1.00 79.00 375 ALA A N 1
ATOM 2890 C CA . ALA A 1 375 ? -6.379 0.517 -20.114 1.00 79.00 375 ALA A CA 1
ATOM 2891 C C . ALA A 1 375 ? -6.269 1.550 -18.973 1.00 79.00 375 ALA A C 1
ATOM 2893 O O . ALA A 1 375 ? -7.185 2.349 -18.794 1.00 79.00 375 ALA A O 1
ATOM 2894 N N . GLY A 1 376 ? -5.175 1.556 -18.201 1.00 74.50 376 GLY A N 1
ATOM 2895 C CA . GLY A 1 376 ? -5.009 2.443 -17.047 1.00 74.50 376 GLY A CA 1
ATOM 2896 C C . GLY A 1 376 ? -5.972 2.145 -15.892 1.00 74.50 376 GLY A C 1
ATOM 2897 O O . GLY A 1 376 ? -6.264 3.040 -15.102 1.00 74.50 376 GLY A O 1
ATOM 2898 N N . ARG A 1 377 ? -6.478 0.912 -15.798 1.00 83.69 377 ARG A N 1
ATOM 2899 C CA . ARG A 1 377 ? -7.414 0.487 -14.751 1.00 83.69 377 ARG A CA 1
ATOM 2900 C C . ARG A 1 377 ? -6.704 0.026 -13.488 1.00 83.69 377 ARG A C 1
ATOM 2902 O O . ARG A 1 377 ? -5.563 -0.448 -13.520 1.00 83.69 377 ARG A O 1
ATOM 2909 N N . ASP A 1 378 ? -7.414 0.116 -12.370 1.00 88.00 378 ASP A N 1
ATOM 2910 C CA . ASP A 1 378 ? -6.996 -0.490 -11.112 1.00 88.00 378 ASP A CA 1
ATOM 2911 C C . ASP A 1 378 ? -8.090 -1.437 -10.605 1.00 88.00 378 ASP A C 1
ATOM 2913 O O . ASP A 1 378 ? -8.879 -1.061 -9.741 1.00 88.00 378 ASP A O 1
ATOM 2917 N N . PRO A 1 379 ? -8.141 -2.683 -11.111 1.00 92.44 379 PRO A N 1
ATOM 2918 C CA . PRO A 1 379 ? -9.204 -3.624 -10.782 1.00 92.44 379 PRO A CA 1
ATOM 2919 C C . PRO A 1 379 ? -9.229 -3.994 -9.296 1.00 92.44 379 PRO A C 1
ATOM 2921 O O . PRO A 1 379 ? -10.258 -4.443 -8.806 1.00 92.44 379 PRO A O 1
ATOM 2924 N N . VAL A 1 380 ? -8.121 -3.827 -8.565 1.00 94.19 380 VAL A N 1
ATOM 2925 C CA . VAL A 1 380 ? -8.069 -4.098 -7.121 1.00 94.19 380 VAL A CA 1
ATOM 2926 C C . VAL A 1 380 ? -8.788 -2.987 -6.358 1.00 94.19 380 VAL A C 1
ATOM 2928 O O . VAL A 1 380 ? -9.638 -3.269 -5.515 1.00 94.19 380 VAL A O 1
ATOM 2931 N N . LEU A 1 381 ? -8.490 -1.727 -6.690 1.00 94.94 381 LEU A N 1
ATOM 2932 C CA . LEU A 1 381 ? -9.167 -0.573 -6.104 1.00 94.94 381 LEU A CA 1
ATOM 2933 C C . LEU A 1 381 ? -10.640 -0.507 -6.537 1.00 94.94 381 LEU A C 1
ATOM 2935 O O . LEU A 1 381 ? -11.511 -0.342 -5.691 1.00 94.94 381 LEU A O 1
ATOM 2939 N N . GLU A 1 382 ? -10.934 -0.691 -7.826 1.00 94.75 382 GLU A N 1
ATOM 2940 C CA . GLU A 1 382 ? -12.300 -0.715 -8.374 1.00 94.75 382 GLU A CA 1
ATOM 2941 C C . GLU A 1 382 ? -13.174 -1.769 -7.675 1.00 94.75 382 GLU A C 1
ATOM 2943 O O . GLU A 1 382 ? -14.322 -1.495 -7.318 1.00 94.75 382 GLU A O 1
ATOM 2948 N N . CYS A 1 383 ? -12.611 -2.951 -7.412 1.00 95.94 383 CYS A N 1
ATOM 2949 C CA . CYS A 1 383 ? -13.264 -4.028 -6.673 1.00 95.94 383 CYS A CA 1
ATOM 2950 C C . CYS A 1 383 ? -13.617 -3.612 -5.238 1.00 95.94 383 CYS A C 1
ATOM 2952 O O . CYS A 1 383 ? -14.770 -3.727 -4.823 1.00 95.94 383 CYS A O 1
ATOM 2954 N N . ALA A 1 384 ? -12.656 -3.050 -4.500 1.00 97.12 384 ALA A N 1
ATOM 2955 C CA . ALA A 1 384 ? -12.888 -2.578 -3.137 1.00 97.12 384 ALA A CA 1
ATOM 2956 C C . ALA A 1 384 ? -13.918 -1.434 -3.077 1.00 97.12 384 ALA A C 1
ATOM 2958 O O . ALA A 1 384 ? -14.770 -1.416 -2.191 1.00 97.12 384 ALA A O 1
ATOM 2959 N N . LEU A 1 385 ? -13.874 -0.496 -4.030 1.00 96.56 385 LEU A N 1
ATOM 2960 C CA . LEU A 1 385 ? -14.852 0.592 -4.141 1.00 96.56 385 LEU A CA 1
ATOM 2961 C C . LEU A 1 385 ? -16.267 0.066 -4.436 1.00 96.56 385 LEU A C 1
ATOM 2963 O O . LEU A 1 385 ? -17.244 0.574 -3.879 1.00 96.56 385 LEU A O 1
ATOM 2967 N N . THR A 1 386 ? -16.379 -0.963 -5.278 1.00 96.12 386 THR A N 1
ATOM 2968 C CA . THR A 1 386 ? -17.655 -1.618 -5.603 1.00 96.12 386 THR A CA 1
ATOM 2969 C C . THR A 1 386 ? -18.265 -2.273 -4.364 1.00 96.12 386 THR A C 1
ATOM 2971 O O . THR A 1 386 ? -19.416 -1.998 -4.034 1.00 96.12 386 THR A O 1
ATOM 2974 N N . ASP A 1 387 ? -17.485 -3.056 -3.617 1.00 95.38 387 ASP A N 1
ATOM 2975 C CA . ASP A 1 387 ? -17.970 -3.716 -2.398 1.00 95.38 387 ASP A CA 1
ATOM 2976 C C . ASP A 1 387 ? -18.365 -2.697 -1.313 1.00 95.38 387 ASP A C 1
ATOM 2978 O O . ASP A 1 387 ? -19.401 -2.839 -0.662 1.00 95.38 387 ASP A O 1
ATOM 2982 N N . LEU A 1 388 ? -17.593 -1.616 -1.144 1.00 95.69 388 LEU A N 1
ATOM 2983 C CA . LEU A 1 388 ? -17.902 -0.554 -0.174 1.00 95.69 388 LEU A CA 1
ATOM 2984 C C . LEU A 1 388 ? -19.153 0.264 -0.525 1.00 95.69 388 LEU A C 1
ATOM 2986 O O . LEU A 1 388 ? -19.729 0.900 0.357 1.00 95.69 388 LEU A O 1
ATOM 2990 N N . SER A 1 389 ? -19.580 0.255 -1.789 1.00 92.56 389 SER A N 1
ATOM 2991 C CA . SER A 1 389 ? -20.814 0.910 -2.243 1.00 92.56 389 SER A CA 1
ATOM 2992 C C . SER A 1 389 ? -22.029 -0.027 -2.271 1.00 92.56 389 SER A C 1
ATOM 2994 O O . SER A 1 389 ? -23.104 0.385 -2.704 1.00 92.56 389 SER A O 1
ATOM 2996 N N . GLY A 1 390 ? -21.890 -1.259 -1.764 1.00 90.38 390 GLY A N 1
ATOM 2997 C CA . GLY A 1 390 ? -22.966 -2.253 -1.696 1.00 90.38 390 GLY A CA 1
ATOM 2998 C C . GLY A 1 390 ? -23.118 -3.111 -2.955 1.00 90.38 390 GLY A C 1
ATOM 2999 O O . GLY A 1 390 ? -24.061 -3.896 -3.042 1.00 90.38 390 GLY A O 1
ATOM 3000 N N . GLY A 1 391 ? -22.209 -2.975 -3.924 1.00 91.38 391 GLY A N 1
ATOM 3001 C CA . GLY A 1 391 ? -22.102 -3.891 -5.054 1.00 91.38 391 GLY A CA 1
ATOM 3002 C C . GLY A 1 391 ? -21.425 -5.210 -4.674 1.00 91.38 391 GLY A C 1
ATOM 3003 O O . GLY A 1 391 ? -21.040 -5.430 -3.526 1.00 91.38 391 GLY A O 1
ATOM 3004 N N . GLN A 1 392 ? -21.267 -6.091 -5.662 1.00 86.56 392 GLN A N 1
ATOM 3005 C CA . GLN A 1 392 ? -20.461 -7.303 -5.537 1.00 86.56 392 GLN A CA 1
ATOM 3006 C C . GLN A 1 392 ? -19.363 -7.297 -6.591 1.00 86.56 392 GLN A C 1
ATOM 3008 O O . GLN A 1 392 ? -19.630 -7.296 -7.793 1.00 86.56 392 GLN A O 1
ATOM 3013 N N . CYS A 1 393 ? -18.120 -7.303 -6.134 1.00 84.06 393 CYS A N 1
ATOM 3014 C CA . CYS A 1 393 ? -16.976 -7.573 -6.976 1.00 84.06 393 CYS A CA 1
ATOM 3015 C C . CYS A 1 393 ? -16.895 -9.075 -7.303 1.00 84.06 393 CYS A C 1
ATOM 3017 O O . CYS A 1 393 ? -16.876 -9.917 -6.400 1.00 84.06 393 CYS A O 1
ATOM 3019 N N . HIS A 1 394 ? -16.822 -9.396 -8.599 1.00 64.56 394 HIS A N 1
ATOM 3020 C CA . HIS A 1 394 ? -16.607 -10.747 -9.127 1.00 64.56 394 HIS A CA 1
ATOM 3021 C C . HIS A 1 394 ? -15.169 -10.957 -9.615 1.00 64.56 394 HIS A C 1
ATOM 3023 O O . HIS A 1 394 ? -14.543 -10.003 -10.151 1.00 64.56 394 HIS A O 1
#

InterPro domains:
  IPR005151 Tail specific protease [PF03572] (212-365)
  IPR005151 Tail specific protease [SM00245] (180-367)
  IPR029045 ClpP/crotonase-like domain superfamily [SSF52096] (131-385)

Sequence (394 aa):
MSKVLSLETWSPLYAHGVRVGDRILLDTLDTDISDKNKPVRLYCYHINTAGVKKEFEFDLPAPPLGAQQTAVPAGDHVLHIARFARFDQGEIQALKHVIEDRNSPMTQLHYIPLGAVTTRPHLIRTKVIDVVKDSEADKAGVEIGSFIGDGTDPKTESKNIGGKTVVKSNGIYKMILPDGKKVTFSINKEITLSNFEGIRSAQLIGKTLVIAFNEMTDENTQWALQQIKNTPATAIVLDLRDNTGGSSIAVPKLLAGFLASGTRIATEIRGKKTNEINVPTGYTPTDKPMAVLIGLVSASGAEVTARTLQFHRRARIYGAQSSGQVLMSRFYKLTDGSYIQIPHANLLDPAGKPLEWYGVMPDVKKWKTLSDVRAGRDPVLECALTDLSGGQCH

Organism: Xylella fastidiosa (strain Temecula1 / ATCC 700964) (NCBI:txid183190)

pLDDT: mean 75.16, std 18.78, range [26.23, 98.69]